Protein AF-A0A1W1I909-F1 (afdb_monomer)

Mean predicted aligned error: 15.63 Å

Structure (mmCIF, N/CA/C/O backbone):
data_AF-A0A1W1I909-F1
#
_entry.id   AF-A0A1W1I909-F1
#
loop_
_atom_site.group_PDB
_atom_site.id
_atom_site.type_symbol
_atom_site.label_atom_id
_atom_site.label_alt_id
_atom_site.label_comp_id
_atom_site.label_asym_id
_atom_site.label_entity_id
_atom_site.label_seq_id
_atom_site.pdbx_PDB_ins_code
_atom_site.Cartn_x
_atom_site.Cartn_y
_atom_site.Cartn_z
_atom_site.occupancy
_atom_site.B_iso_or_equiv
_atom_site.auth_seq_id
_atom_site.auth_comp_id
_atom_site.auth_asym_id
_atom_site.auth_atom_id
_atom_site.pdbx_PDB_model_num
ATOM 1 N N . MET A 1 1 ? -43.155 44.700 -36.900 1.00 35.88 1 MET A N 1
ATOM 2 C CA . MET A 1 1 ? -43.792 45.782 -36.116 1.00 35.88 1 MET A CA 1
ATOM 3 C C . MET A 1 1 ? -42.875 46.073 -34.933 1.00 35.88 1 MET A C 1
ATOM 5 O O . MET A 1 1 ? -42.764 45.228 -34.067 1.00 35.88 1 MET A O 1
ATOM 9 N N . ALA A 1 2 ? -41.933 47.006 -35.042 1.00 32.34 2 ALA A N 1
ATOM 10 C CA . ALA A 1 2 ? -42.088 48.467 -35.046 1.00 32.34 2 ALA A CA 1
ATOM 11 C C . ALA A 1 2 ? -42.167 49.056 -33.625 1.00 32.34 2 ALA A C 1
ATOM 13 O O . ALA A 1 2 ? -43.203 48.956 -32.977 1.00 32.34 2 ALA A O 1
ATOM 14 N N . LYS A 1 3 ? -41.063 49.684 -33.199 1.00 30.72 3 LYS A N 1
ATOM 15 C CA . LYS A 1 3 ? -40.947 51.052 -32.644 1.00 30.72 3 LYS A CA 1
ATOM 16 C C . LYS A 1 3 ? -39.449 51.283 -32.341 1.00 30.72 3 LYS A C 1
ATOM 18 O O . LYS A 1 3 ? -38.868 50.475 -31.632 1.00 30.72 3 LYS A O 1
ATOM 23 N N . GLN A 1 4 ? -38.700 52.137 -33.057 1.00 33.53 4 GLN A N 1
ATOM 24 C CA . GLN A 1 4 ? -38.699 53.619 -33.031 1.00 33.53 4 GLN A CA 1
ATOM 25 C C . GLN A 1 4 ? -38.523 54.152 -31.590 1.00 33.53 4 GLN A C 1
ATOM 27 O O . GLN A 1 4 ? -39.212 53.682 -30.698 1.00 33.53 4 GLN A O 1
ATOM 32 N N . THR A 1 5 ? -37.636 55.103 -31.265 1.00 33.69 5 THR A N 1
ATOM 33 C CA . THR A 1 5 ? -37.210 56.288 -32.036 1.00 33.69 5 THR A CA 1
ATOM 34 C C . THR A 1 5 ? -36.150 57.098 -31.273 1.00 33.69 5 THR A C 1
ATOM 36 O O . THR A 1 5 ? -36.219 57.138 -30.051 1.00 33.69 5 THR A O 1
ATOM 39 N N . ALA A 1 6 ? -35.358 57.861 -32.048 1.00 32.31 6 ALA A N 1
ATOM 40 C CA . ALA A 1 6 ? -34.917 59.251 -31.802 1.00 32.31 6 ALA A CA 1
ATOM 41 C C . ALA A 1 6 ? -33.891 59.489 -30.665 1.00 32.31 6 ALA A C 1
ATOM 43 O O . ALA A 1 6 ? -33.829 58.738 -29.709 1.00 32.31 6 ALA A O 1
ATOM 44 N N . SER A 1 7 ? -33.007 60.488 -30.678 1.00 30.86 7 SER A N 1
ATOM 45 C CA . SER A 1 7 ? -32.915 61.781 -31.379 1.00 30.86 7 SER A CA 1
ATOM 46 C C . SER A 1 7 ? -31.534 62.383 -31.083 1.00 30.86 7 SER A C 1
ATOM 48 O O . SER A 1 7 ? -31.075 62.215 -29.956 1.00 30.86 7 SER A O 1
ATOM 50 N N . ALA A 1 8 ? -30.947 63.158 -32.005 1.00 34.53 8 ALA A N 1
ATOM 51 C CA . ALA A 1 8 ? -30.401 64.507 -31.737 1.00 34.53 8 ALA A CA 1
ATOM 52 C C . ALA A 1 8 ? -29.635 65.097 -32.953 1.00 34.53 8 ALA A C 1
ATOM 54 O O . ALA A 1 8 ? -29.180 64.331 -33.800 1.00 34.53 8 ALA A O 1
ATOM 55 N N . PRO A 1 9 ? -29.532 66.442 -33.063 1.00 39.50 9 PRO A N 1
ATOM 56 C CA . PRO A 1 9 ? -29.512 67.200 -34.327 1.00 39.50 9 PRO A CA 1
ATOM 57 C C . PRO A 1 9 ? -28.167 67.964 -34.572 1.00 39.50 9 PRO A C 1
ATOM 59 O O . PRO A 1 9 ? -27.354 68.063 -33.664 1.00 39.50 9 PRO A O 1
ATOM 62 N N . VAL A 1 10 ? -27.729 68.248 -35.814 1.00 31.09 10 VAL A N 1
ATOM 63 C CA . VAL A 1 10 ? -27.921 69.438 -36.706 1.00 31.09 10 VAL A CA 1
ATOM 64 C C . VAL A 1 10 ? -27.103 70.714 -36.348 1.00 31.09 10 VAL A C 1
ATOM 66 O O . VAL A 1 10 ? -27.486 71.472 -35.471 1.00 31.09 10 VAL A O 1
ATOM 69 N N . VAL A 1 11 ? -26.066 70.961 -37.178 1.00 31.52 11 VAL A N 1
ATOM 70 C CA . VAL A 1 11 ? -25.652 72.218 -37.880 1.00 31.52 11 VAL A CA 1
ATOM 71 C C . VAL A 1 11 ? -24.832 73.335 -37.201 1.00 31.52 11 VAL A C 1
ATOM 73 O O . VAL A 1 11 ? -25.197 73.885 -36.172 1.00 31.52 11 VAL A O 1
ATOM 76 N N . GLY A 1 12 ? -23.821 73.784 -37.972 1.00 28.27 12 GLY A N 1
ATOM 77 C CA . GLY A 1 12 ? -23.259 75.149 -38.032 1.00 28.27 12 GLY A CA 1
ATOM 78 C C . GLY A 1 12 ? -21.768 75.178 -37.675 1.00 28.27 12 GLY A C 1
ATOM 79 O O . GLY A 1 12 ? -21.380 74.538 -36.713 1.00 28.27 12 GLY A O 1
ATOM 80 N N . SER A 1 13 ? -20.829 75.851 -38.342 1.00 31.09 13 SER A N 1
ATOM 81 C CA . SER A 1 13 ? -20.781 76.766 -39.489 1.00 31.09 13 SER A CA 1
ATOM 82 C C . SER A 1 13 ? -19.284 77.030 -39.777 1.00 31.09 13 SER A C 1
ATOM 84 O O . SER A 1 13 ? -18.489 77.093 -38.843 1.00 31.09 13 SER A O 1
ATOM 86 N N . ALA A 1 14 ? -18.889 77.199 -41.041 1.00 28.45 14 ALA A N 1
ATOM 87 C CA . ALA A 1 14 ? -17.560 77.703 -41.450 1.00 28.45 14 ALA A CA 1
ATOM 88 C C . ALA A 1 14 ? -17.457 79.249 -41.247 1.00 28.45 14 ALA A C 1
ATOM 90 O O . ALA A 1 14 ? -18.484 79.821 -40.875 1.00 28.45 14 ALA A O 1
ATOM 91 N N . PRO A 1 15 ? -16.349 79.980 -41.568 1.00 47.50 15 PRO A N 1
ATOM 92 C CA . PRO A 1 15 ? -15.011 79.577 -42.047 1.00 47.50 15 PRO A CA 1
ATOM 93 C C . PRO A 1 15 ? -13.788 80.358 -41.447 1.00 47.50 15 PRO A C 1
ATOM 95 O O . PRO A 1 15 ? -13.915 81.341 -40.730 1.00 47.50 15 PRO A O 1
ATOM 98 N N . SER A 1 16 ? -12.588 79.920 -41.868 1.00 29.14 16 SER A N 1
ATOM 99 C CA . SER A 1 16 ? -11.337 80.677 -42.133 1.00 29.14 16 SER A CA 1
ATOM 100 C C . SER A 1 16 ? -10.575 81.427 -41.021 1.00 29.14 16 SER A C 1
ATOM 102 O O . SER A 1 16 ? -10.988 82.502 -40.607 1.00 29.14 16 SER A O 1
ATOM 104 N N . ALA A 1 17 ? -9.342 80.973 -40.732 1.00 31.42 17 ALA A N 1
ATOM 105 C CA . ALA A 1 17 ? -8.101 81.719 -41.035 1.00 31.42 17 ALA A CA 1
ATOM 106 C C . ALA A 1 17 ? -6.817 80.920 -40.686 1.00 31.42 17 ALA A C 1
ATOM 108 O O . ALA A 1 17 ? -6.502 80.674 -39.531 1.00 31.42 17 ALA A O 1
ATOM 109 N N . SER A 1 18 ? -6.086 80.530 -41.737 1.00 33.28 18 SER A N 1
ATOM 110 C CA . SER A 1 18 ? -4.617 80.454 -41.879 1.00 33.28 18 SER A CA 1
ATOM 111 C C . SER A 1 18 ? -3.700 80.206 -40.658 1.00 33.28 18 SER A C 1
ATOM 113 O O . SER A 1 18 ? -3.444 81.124 -39.883 1.00 33.28 18 SER A O 1
ATOM 115 N N . ARG A 1 19 ? -3.009 79.053 -40.649 1.00 31.81 19 ARG A N 1
ATOM 116 C CA . ARG A 1 19 ? -1.551 78.887 -40.912 1.00 31.81 19 ARG A CA 1
ATOM 117 C C . ARG A 1 19 ? -1.102 77.477 -40.472 1.00 31.81 19 ARG A C 1
ATOM 119 O O . ARG A 1 19 ? -1.123 77.150 -39.295 1.00 31.81 19 ARG A O 1
ATOM 126 N N . SER A 1 20 ? -0.733 76.647 -41.448 1.00 36.56 20 SER A N 1
ATOM 127 C CA . SER A 1 20 ? -0.072 75.328 -41.329 1.00 36.56 20 SER A CA 1
ATOM 128 C C . SER A 1 20 ? 1.309 75.453 -40.641 1.00 36.56 20 SER A C 1
ATOM 130 O O . SER A 1 20 ? 1.776 76.591 -40.566 1.00 36.56 20 SER A O 1
ATOM 132 N N . PRO A 1 21 ? 2.048 74.379 -40.260 1.00 43.94 21 PRO A N 1
ATOM 133 C CA . PRO A 1 21 ? 1.864 72.946 -40.574 1.00 43.94 21 PRO A CA 1
ATOM 134 C C . PRO A 1 21 ? 2.197 71.965 -39.411 1.00 43.94 21 PRO A C 1
ATOM 136 O O . PRO A 1 21 ? 3.100 72.233 -38.644 1.00 43.94 21 PRO A O 1
ATOM 139 N N . GLU A 1 22 ? 1.547 70.797 -39.321 1.00 37.69 22 GLU A N 1
ATOM 140 C CA . GLU A 1 22 ? 2.159 69.521 -38.865 1.00 37.69 22 GLU A CA 1
ATOM 141 C C . GLU A 1 22 ? 1.086 68.453 -38.623 1.00 37.69 22 GLU A C 1
ATOM 143 O O . GLU A 1 22 ? 0.397 68.442 -37.611 1.00 37.69 22 GLU A O 1
ATOM 148 N N . ALA A 1 23 ? 0.960 67.538 -39.580 1.00 30.91 23 ALA A N 1
ATOM 149 C CA . ALA A 1 23 ? 0.624 66.135 -39.353 1.00 30.91 23 ALA A CA 1
ATOM 150 C C . ALA A 1 23 ? 0.775 65.443 -40.707 1.00 30.91 23 ALA A C 1
ATOM 152 O O . ALA A 1 23 ? -0.159 65.365 -41.507 1.00 30.91 23 ALA A O 1
ATOM 153 N N . ALA A 1 24 ? 1.997 65.003 -41.007 1.00 34.69 24 ALA A N 1
ATOM 154 C CA . ALA A 1 24 ? 2.222 64.107 -42.124 1.00 34.69 24 ALA A CA 1
ATOM 155 C C . ALA A 1 24 ? 1.345 62.864 -41.923 1.00 34.69 24 ALA A C 1
ATOM 157 O O . ALA A 1 24 ? 1.421 62.186 -40.898 1.00 34.69 24 ALA A O 1
ATOM 158 N N . VAL A 1 25 ? 0.494 62.621 -42.915 1.00 34.25 25 VAL A N 1
ATOM 159 C CA . VAL A 1 25 ? -0.374 61.461 -43.091 1.00 34.25 25 VAL A CA 1
ATOM 160 C C . VAL A 1 25 ? 0.329 60.194 -42.599 1.00 34.25 25 VAL A C 1
ATOM 162 O O . VAL A 1 25 ? 1.260 59.701 -43.241 1.00 34.25 25 VAL A O 1
ATOM 165 N N . GLN A 1 26 ? -0.129 59.640 -41.474 1.00 36.75 26 GLN A N 1
ATOM 166 C CA . GLN A 1 26 ? 0.168 58.255 -41.142 1.00 36.75 26 GLN A CA 1
ATOM 167 C C . GLN A 1 26 ? -0.465 57.402 -42.239 1.00 36.75 26 GLN A C 1
ATOM 169 O O . GLN A 1 26 ? -1.674 57.175 -42.261 1.00 36.75 26 GLN A O 1
ATOM 174 N N . LYS A 1 27 ? 0.369 56.951 -43.184 1.00 37.72 27 LYS A N 1
ATOM 175 C CA . LYS A 1 27 ? 0.060 55.793 -44.019 1.00 37.72 27 LYS A CA 1
ATOM 176 C C . LYS A 1 27 ? -0.405 54.701 -43.066 1.00 37.72 27 LYS A C 1
ATOM 178 O O . LYS A 1 27 ? 0.394 54.218 -42.267 1.00 37.72 27 LYS A O 1
ATOM 183 N N . GLN A 1 28 ? -1.680 54.330 -43.155 1.00 42.88 28 GLN A N 1
ATOM 184 C CA . GLN A 1 28 ? -2.157 53.063 -42.626 1.00 42.88 28 GLN A CA 1
ATOM 185 C C . GLN A 1 28 ? -1.249 51.989 -43.220 1.00 42.88 28 GLN A C 1
ATOM 187 O O . GLN A 1 28 ? -1.312 51.685 -44.413 1.00 42.88 28 GLN A O 1
ATOM 192 N N . SER A 1 29 ? -0.319 51.497 -42.406 1.00 40.69 29 SER A N 1
ATOM 193 C CA . SER A 1 29 ? 0.482 50.345 -42.752 1.00 40.69 29 SER A CA 1
ATOM 194 C C . SER A 1 29 ? -0.504 49.199 -42.890 1.00 40.69 29 SER A C 1
ATOM 196 O O . SER A 1 29 ? -1.146 48.781 -41.929 1.00 40.69 29 SER A O 1
ATOM 198 N N . SER A 1 30 ? -0.674 48.728 -44.123 1.00 44.75 30 SER A N 1
ATOM 199 C CA . SER A 1 30 ? -1.303 47.448 -44.403 1.00 44.75 30 SER A CA 1
ATOM 200 C C . SER A 1 30 ? -0.716 46.430 -43.430 1.00 44.75 30 SER A C 1
ATOM 202 O O . SER A 1 30 ? 0.490 46.155 -43.484 1.00 44.75 30 SER A O 1
ATOM 204 N N . ALA A 1 31 ? -1.536 45.933 -42.504 1.00 52.81 31 ALA A N 1
ATOM 205 C CA . ALA A 1 31 ? -1.139 44.870 -41.602 1.00 52.81 31 ALA A CA 1
ATOM 206 C C . ALA A 1 31 ? -0.587 43.733 -42.466 1.00 52.81 31 ALA A C 1
ATOM 208 O O . ALA A 1 31 ? -1.292 43.205 -43.329 1.00 52.81 31 ALA A O 1
ATOM 209 N N . LYS A 1 32 ? 0.704 43.417 -42.296 1.00 49.97 32 LYS A N 1
ATOM 210 C CA . LYS A 1 32 ? 1.320 42.266 -42.959 1.00 49.97 32 LYS A CA 1
ATOM 211 C C . LYS A 1 32 ? 0.426 41.054 -42.675 1.00 49.97 32 LYS A C 1
ATOM 213 O O . LYS A 1 32 ? 0.090 40.853 -41.504 1.00 49.97 32 LYS A O 1
ATOM 218 N N . PRO A 1 33 ? 0.036 40.257 -43.686 1.00 50.94 33 PRO A N 1
ATOM 219 C CA . PRO A 1 33 ? -0.683 39.023 -43.420 1.00 50.94 33 PRO A CA 1
ATOM 220 C C . PRO A 1 33 ? 0.176 38.203 -42.458 1.00 50.94 33 PRO A C 1
ATOM 222 O O . PRO A 1 33 ? 1.381 38.057 -42.681 1.00 50.94 33 PRO A O 1
ATOM 225 N N . ALA A 1 34 ? -0.419 37.756 -41.349 1.00 58.62 34 ALA A N 1
ATOM 226 C CA . ALA A 1 34 ? 0.260 36.902 -40.385 1.00 58.62 34 ALA A CA 1
ATOM 227 C C . ALA A 1 34 ? 0.915 35.755 -41.162 1.00 58.62 34 ALA A C 1
ATOM 229 O O . ALA A 1 34 ? 0.216 35.026 -41.867 1.00 58.62 34 ALA A O 1
ATOM 230 N N . GLN A 1 35 ? 2.249 35.661 -41.109 1.00 60.00 35 GLN A N 1
ATOM 231 C CA . GLN A 1 35 ? 3.001 34.635 -41.827 1.00 60.00 35 GLN A CA 1
ATOM 232 C C . GLN A 1 35 ? 2.426 33.269 -41.454 1.00 60.00 35 GLN A C 1
ATOM 234 O O . GLN A 1 35 ? 2.573 32.809 -40.321 1.00 60.00 35 GLN A O 1
ATOM 239 N N . GLN A 1 36 ? 1.727 32.648 -42.403 1.00 62.59 36 GLN A N 1
ATOM 240 C CA . GLN A 1 36 ? 1.221 31.297 -42.246 1.00 62.59 36 GLN A CA 1
ATOM 241 C C . GLN A 1 36 ? 2.435 30.373 -42.270 1.00 62.59 36 GLN A C 1
ATOM 243 O O . GLN A 1 36 ? 3.056 30.178 -43.312 1.00 62.59 36 GLN A O 1
ATOM 248 N N . VAL A 1 37 ? 2.818 29.881 -41.091 1.00 73.31 37 VAL A N 1
ATOM 249 C CA . VAL A 1 37 ? 3.939 28.952 -40.928 1.00 73.31 37 VAL A CA 1
ATOM 250 C C . VAL A 1 37 ? 3.642 27.712 -41.768 1.00 73.31 37 VAL A C 1
ATOM 252 O O . VAL A 1 37 ? 2.565 27.124 -41.655 1.00 73.31 37 VAL A O 1
ATOM 255 N N . THR A 1 38 ? 4.567 27.323 -42.638 1.00 79.25 38 THR A N 1
ATOM 256 C CA . THR A 1 38 ? 4.357 26.168 -43.521 1.00 79.25 38 THR A CA 1
ATOM 257 C C . THR A 1 38 ? 4.416 24.862 -42.726 1.00 79.25 38 THR A C 1
ATOM 259 O O . THR A 1 38 ? 5.094 24.773 -41.704 1.00 79.25 38 THR A O 1
ATOM 262 N N . ALA A 1 39 ? 3.744 23.806 -43.197 1.00 72.06 39 ALA A N 1
ATOM 263 C CA . ALA A 1 39 ? 3.772 22.496 -42.535 1.00 72.06 39 ALA A CA 1
ATOM 264 C C . ALA A 1 39 ? 5.203 21.935 -42.372 1.00 72.06 39 ALA A C 1
ATOM 266 O O . ALA A 1 39 ? 5.483 21.239 -41.401 1.00 72.06 39 ALA A O 1
ATOM 267 N N . VAL A 1 40 ? 6.123 22.289 -43.278 1.00 77.88 40 VAL A N 1
ATOM 268 C CA . VAL A 1 40 ? 7.549 21.924 -43.210 1.00 77.88 40 VAL A CA 1
ATOM 269 C C . VAL A 1 40 ? 8.263 22.672 -42.081 1.00 77.88 40 VAL A C 1
ATOM 271 O O . VAL A 1 40 ? 9.012 22.067 -41.318 1.00 77.88 40 VAL A O 1
ATOM 274 N N . GLU A 1 41 ? 7.988 23.965 -41.902 1.00 77.19 41 GLU A N 1
ATOM 275 C CA . GLU A 1 41 ? 8.518 24.749 -40.778 1.00 77.19 41 GLU A CA 1
ATOM 276 C C . GLU A 1 41 ? 7.894 24.336 -39.439 1.00 77.19 41 GLU A C 1
ATOM 278 O O . GLU A 1 41 ? 8.581 24.322 -38.416 1.00 77.19 41 GLU A O 1
ATOM 283 N N . MET A 1 42 ? 6.608 23.966 -39.427 1.00 73.38 42 MET A N 1
ATOM 284 C CA . MET A 1 42 ? 5.958 23.368 -38.258 1.00 73.38 42 MET A CA 1
ATOM 285 C C . MET A 1 42 ? 6.571 22.000 -37.928 1.00 73.38 42 MET A C 1
ATOM 287 O O . MET A 1 42 ? 6.826 21.722 -36.758 1.00 73.38 42 MET A O 1
ATOM 291 N N . GLY A 1 43 ? 6.869 21.183 -38.943 1.00 73.25 43 GLY A N 1
ATOM 292 C CA . GLY A 1 43 ? 7.545 19.891 -38.810 1.00 73.25 43 GLY A CA 1
ATOM 293 C C . GLY A 1 43 ? 8.965 20.020 -38.259 1.00 73.25 43 GLY A C 1
ATOM 294 O O . GLY A 1 43 ? 9.316 19.330 -37.311 1.00 73.25 43 GLY A O 1
ATOM 295 N N . ALA A 1 44 ? 9.756 20.976 -38.754 1.00 75.31 44 ALA A N 1
ATOM 296 C CA . ALA A 1 44 ? 11.112 21.242 -38.260 1.00 75.31 44 ALA A CA 1
ATOM 297 C C . ALA A 1 44 ? 11.156 21.720 -36.792 1.00 75.31 44 ALA A C 1
ATOM 299 O O . ALA A 1 44 ? 12.197 21.648 -36.136 1.00 75.31 44 ALA A O 1
ATOM 300 N N . ARG A 1 45 ? 10.032 22.217 -36.261 1.00 79.00 45 ARG A N 1
ATOM 301 C CA . ARG A 1 45 ? 9.884 22.605 -34.849 1.00 79.00 45 ARG A CA 1
ATOM 302 C C . ARG A 1 45 ? 9.454 21.449 -33.947 1.00 79.00 45 ARG A C 1
ATOM 304 O O . ARG A 1 45 ? 9.488 21.616 -32.727 1.00 79.00 45 ARG A O 1
ATOM 311 N N . GLN A 1 46 ? 9.061 20.303 -34.503 1.00 75.50 46 GLN A N 1
ATOM 312 C CA . GLN A 1 46 ? 8.741 19.119 -33.712 1.00 75.50 46 GLN A CA 1
ATOM 313 C C . GLN A 1 46 ? 10.019 18.595 -33.058 1.00 75.50 46 GLN A C 1
ATOM 315 O O . GLN A 1 46 ? 11.058 18.448 -33.699 1.00 75.50 46 GLN A O 1
ATOM 320 N N . ARG A 1 47 ? 9.956 18.355 -31.749 1.00 75.06 47 ARG A N 1
ATOM 321 C CA . ARG A 1 47 ? 11.067 17.823 -30.962 1.00 75.06 47 ARG A CA 1
ATOM 322 C C . ARG A 1 47 ? 10.558 16.673 -30.117 1.00 75.06 47 ARG A C 1
ATOM 324 O O . ARG A 1 47 ? 9.493 16.780 -29.511 1.00 75.06 47 ARG A O 1
ATOM 331 N N . GLU A 1 48 ? 11.335 15.601 -30.070 1.00 77.38 48 GLU A N 1
ATOM 332 C CA . GLU A 1 48 ? 11.115 14.528 -29.110 1.00 77.38 48 GLU A CA 1
ATOM 333 C C . GLU A 1 48 ? 11.421 15.043 -27.702 1.00 77.38 48 GLU A C 1
ATOM 335 O O . GLU A 1 48 ? 12.393 15.769 -27.485 1.00 77.38 48 GLU A O 1
ATOM 340 N N . ILE A 1 49 ? 10.561 14.690 -26.750 1.00 79.44 49 ILE A N 1
ATOM 341 C CA . ILE A 1 49 ? 10.693 15.075 -25.347 1.00 79.44 49 ILE A CA 1
ATOM 342 C C . ILE A 1 49 ? 11.091 13.821 -24.582 1.00 79.44 49 ILE A C 1
ATOM 344 O O . ILE A 1 49 ? 10.447 12.778 -24.704 1.00 79.44 49 ILE A O 1
ATOM 348 N N . SER A 1 50 ? 12.155 13.917 -23.790 1.00 82.12 50 SER A N 1
ATOM 349 C CA . SER A 1 50 ? 12.575 12.803 -22.946 1.00 82.12 50 SER A CA 1
ATOM 350 C C . SER A 1 50 ? 11.523 12.524 -21.863 1.00 82.12 50 SER A C 1
ATOM 352 O O . SER A 1 50 ? 10.784 13.413 -21.437 1.00 82.12 50 SER A O 1
ATOM 354 N N . VAL A 1 51 ? 11.498 11.298 -21.340 1.00 79.00 51 VAL A N 1
ATOM 355 C CA . VAL A 1 51 ? 10.620 10.935 -20.213 1.00 79.00 51 VAL A CA 1
ATOM 356 C C . VAL A 1 51 ? 10.865 11.844 -19.003 1.00 79.00 51 VAL A C 1
ATOM 358 O O . VAL A 1 51 ? 9.925 12.299 -18.355 1.00 79.00 51 VAL A O 1
ATOM 361 N N . SER A 1 52 ? 12.127 12.165 -18.727 1.00 78.56 52 SER A N 1
ATOM 362 C CA . SER A 1 52 ? 12.499 13.057 -17.631 1.00 78.56 52 SER A CA 1
ATOM 363 C C . SER A 1 52 ? 11.999 14.479 -17.854 1.00 78.56 52 SER A C 1
ATOM 365 O O . SER A 1 52 ? 11.483 15.087 -16.921 1.00 78.56 52 SER A O 1
ATOM 367 N N . GLU A 1 53 ? 12.066 14.996 -19.081 1.00 81.44 53 GLU A N 1
ATOM 368 C CA . GLU A 1 53 ? 11.530 16.318 -19.423 1.00 81.44 53 GLU A CA 1
ATOM 369 C C . GLU A 1 53 ? 9.991 16.351 -19.392 1.00 81.44 53 GLU A C 1
ATOM 371 O O . GLU A 1 53 ? 9.386 17.350 -18.997 1.00 81.44 53 GLU A O 1
ATOM 376 N N . PHE A 1 54 ? 9.331 15.250 -19.750 1.00 83.81 54 PHE A N 1
ATOM 377 C CA . PHE A 1 54 ? 7.883 15.133 -19.603 1.00 83.81 54 PHE A CA 1
ATOM 378 C C . PHE A 1 54 ? 7.463 15.268 -18.133 1.00 83.81 54 PHE A C 1
ATOM 380 O O . PHE A 1 54 ? 6.533 16.013 -17.817 1.00 83.81 54 PHE A O 1
ATOM 387 N N . PHE A 1 55 ? 8.171 14.599 -17.223 1.00 80.38 55 PHE A N 1
ATOM 388 C CA . PHE A 1 55 ? 7.856 14.626 -15.797 1.00 80.38 55 PHE A CA 1
ATOM 389 C C . PHE A 1 55 ? 8.305 15.899 -15.077 1.00 80.38 55 PHE A C 1
ATOM 391 O O . PHE A 1 55 ? 7.651 16.301 -14.113 1.00 80.38 55 PHE A O 1
ATOM 398 N N . THR A 1 56 ? 9.343 16.593 -15.555 1.00 80.12 56 THR A N 1
ATOM 399 C CA . THR A 1 56 ? 9.684 17.923 -15.020 1.00 80.12 56 THR A CA 1
ATOM 400 C C . THR A 1 56 ? 8.564 18.932 -15.275 1.00 80.12 56 THR A C 1
ATOM 402 O O . THR A 1 56 ? 8.278 19.756 -14.406 1.00 80.12 56 THR A O 1
ATOM 405 N N . LYS A 1 57 ? 7.886 18.834 -16.428 1.00 82.38 57 LYS A N 1
ATOM 406 C CA . LYS A 1 57 ? 6.713 19.657 -16.768 1.00 82.38 57 LYS A CA 1
ATOM 407 C C . LYS A 1 57 ? 5.434 19.164 -16.083 1.00 82.38 57 LYS A C 1
ATOM 409 O O . LYS A 1 57 ? 4.601 19.977 -15.695 1.00 82.38 57 LYS A O 1
ATOM 414 N N . ASN A 1 58 ? 5.299 17.853 -15.872 1.00 83.88 58 ASN A N 1
ATOM 415 C CA . ASN A 1 58 ? 4.102 17.216 -15.311 1.00 83.88 58 ASN A CA 1
ATOM 416 C C . ASN A 1 58 ? 4.343 16.586 -13.930 1.00 83.88 58 ASN A C 1
ATOM 418 O O . ASN A 1 58 ? 3.978 15.439 -13.675 1.00 83.88 58 ASN A O 1
ATOM 422 N N . ARG A 1 59 ? 4.932 17.357 -13.010 1.00 82.81 59 ARG A N 1
ATOM 423 C CA . ARG A 1 59 ? 5.258 16.919 -11.637 1.00 82.81 59 ARG A CA 1
ATOM 424 C C . ARG A 1 59 ? 4.069 16.356 -10.855 1.00 82.81 59 ARG A C 1
ATOM 426 O O . ARG A 1 59 ? 4.229 15.425 -10.071 1.00 82.81 59 ARG A O 1
ATOM 433 N N . HIS A 1 60 ? 2.875 16.886 -11.108 1.00 83.06 60 HIS A N 1
ATOM 434 C CA . HIS A 1 60 ? 1.641 16.450 -10.462 1.00 83.06 60 HIS A CA 1
ATOM 435 C C . HIS A 1 60 ? 1.300 14.978 -10.755 1.00 83.06 60 HIS A C 1
ATOM 437 O O . HIS A 1 60 ? 0.743 14.313 -9.886 1.00 83.06 60 HIS A O 1
ATOM 443 N N . LEU A 1 61 ? 1.680 14.437 -11.923 1.00 82.31 61 LEU A N 1
ATOM 444 C CA . LEU A 1 61 ? 1.438 13.027 -12.267 1.00 82.31 61 LEU A CA 1
ATOM 445 C C . LEU A 1 61 ? 2.217 12.072 -11.355 1.00 82.31 61 LEU A C 1
ATOM 447 O O . LEU A 1 61 ? 1.726 11.000 -11.015 1.00 82.31 61 LEU A O 1
ATOM 451 N N . LEU A 1 62 ? 3.395 12.499 -10.899 1.00 82.06 62 LEU A N 1
ATOM 452 C CA . LEU A 1 62 ? 4.259 11.749 -9.987 1.00 82.06 62 LEU A CA 1
ATOM 453 C C . LEU A 1 62 ? 3.895 11.938 -8.507 1.00 82.06 62 LEU A C 1
ATOM 455 O O . LEU A 1 62 ? 4.602 11.435 -7.641 1.00 82.06 62 LEU A O 1
ATOM 459 N N . GLY A 1 63 ? 2.823 12.674 -8.201 1.00 83.06 63 GLY A N 1
ATOM 460 C CA . GLY A 1 63 ? 2.420 12.959 -6.823 1.00 83.06 63 GLY A CA 1
ATOM 461 C C . GLY A 1 63 ? 3.095 14.186 -6.199 1.00 83.06 63 GLY A C 1
ATOM 462 O O . GLY A 1 63 ? 2.840 14.477 -5.035 1.00 83.06 63 GLY A O 1
ATOM 463 N N . PHE A 1 64 ? 3.878 14.956 -6.961 1.00 86.69 64 PHE A N 1
ATOM 464 C CA . PHE A 1 64 ? 4.478 16.220 -6.512 1.00 86.69 64 PHE A CA 1
ATOM 465 C C . PHE A 1 64 ? 3.568 17.411 -6.850 1.00 86.69 64 PHE A C 1
ATOM 467 O O . PHE A 1 64 ? 3.926 18.278 -7.650 1.00 86.69 64 PHE A O 1
ATOM 474 N N . ASP A 1 65 ? 2.352 17.417 -6.296 1.00 84.62 65 ASP A N 1
ATOM 475 C CA . ASP A 1 65 ? 1.359 18.484 -6.507 1.00 84.62 65 ASP A CA 1
ATOM 476 C C . ASP A 1 65 ? 1.544 19.677 -5.551 1.00 84.62 65 ASP A C 1
ATOM 478 O O . ASP A 1 65 ? 1.372 20.830 -5.939 1.00 84.62 65 ASP A O 1
ATOM 482 N N . SER A 1 66 ? 1.922 19.402 -4.305 1.00 88.38 66 SER A N 1
ATOM 483 C CA . SER A 1 66 ? 1.970 20.347 -3.196 1.00 88.38 66 SER A CA 1
ATOM 484 C C . SER A 1 66 ? 3.198 20.073 -2.324 1.00 88.38 66 SER A C 1
ATOM 486 O O . SER A 1 66 ? 3.535 18.910 -2.111 1.00 88.38 66 SER A O 1
ATOM 488 N N . PRO A 1 67 ? 3.851 21.095 -1.734 1.00 89.44 67 PRO A N 1
ATOM 489 C CA . PRO A 1 67 ? 5.065 20.896 -0.931 1.00 89.44 67 PRO A CA 1
ATOM 490 C C . PRO A 1 67 ? 4.896 19.906 0.232 1.00 89.44 67 PRO A C 1
ATOM 492 O O . PRO A 1 67 ? 5.832 19.196 0.598 1.00 89.44 67 PRO A O 1
ATOM 495 N N . ARG A 1 68 ? 3.690 19.833 0.807 1.00 89.94 68 ARG A N 1
ATOM 496 C CA . ARG A 1 68 ? 3.352 18.872 1.862 1.00 89.94 68 ARG A CA 1
ATOM 497 C C . ARG A 1 68 ? 3.332 17.436 1.334 1.00 89.94 68 ARG A C 1
ATOM 499 O O . ARG A 1 68 ? 3.950 16.553 1.927 1.00 89.94 68 ARG A O 1
ATOM 506 N N . LYS A 1 69 ? 2.640 17.200 0.217 1.00 89.38 69 LYS A N 1
ATOM 507 C CA . LYS A 1 69 ? 2.547 15.871 -0.396 1.00 89.38 69 LYS A CA 1
ATOM 508 C C . LYS A 1 69 ? 3.869 15.443 -1.025 1.00 89.38 69 LYS A C 1
ATOM 510 O O . LYS A 1 69 ? 4.221 14.273 -0.930 1.00 89.38 69 LYS A O 1
ATOM 515 N N . SER A 1 70 ? 4.629 16.374 -1.596 1.00 92.00 70 SER A N 1
ATOM 516 C CA . SER A 1 70 ? 5.964 16.119 -2.137 1.00 92.00 70 SER A CA 1
ATOM 517 C C . SER A 1 70 ? 6.902 15.540 -1.082 1.00 92.00 70 SER A C 1
ATOM 519 O O . SER A 1 70 ? 7.558 14.532 -1.333 1.00 92.00 70 SER A O 1
ATOM 521 N N . LEU A 1 71 ? 6.914 16.132 0.120 1.00 92.94 71 LEU A N 1
ATOM 522 C CA . LEU A 1 71 ? 7.723 15.642 1.234 1.00 92.94 71 LEU A CA 1
ATOM 523 C C . LEU A 1 71 ? 7.331 14.211 1.623 1.00 92.94 71 LEU A C 1
ATOM 525 O O . LEU A 1 71 ? 8.195 13.342 1.734 1.00 92.94 71 LEU A O 1
ATOM 529 N N . LEU A 1 72 ? 6.027 13.955 1.765 1.00 92.25 72 LEU A N 1
ATOM 530 C CA . LEU A 1 72 ? 5.511 12.615 2.037 1.00 92.25 72 LEU A CA 1
ATOM 531 C C . LEU A 1 72 ? 5.887 11.620 0.936 1.00 92.25 72 LEU A C 1
ATOM 533 O O . LEU A 1 72 ? 6.307 10.513 1.246 1.00 92.25 72 LEU A O 1
ATOM 537 N N . THR A 1 73 ? 5.748 12.006 -0.330 1.00 92.06 73 THR A N 1
ATOM 538 C CA . THR A 1 73 ? 6.021 11.136 -1.480 1.00 92.06 73 THR A CA 1
ATOM 539 C C . THR A 1 73 ? 7.490 10.719 -1.505 1.00 92.06 73 THR A C 1
ATOM 541 O O . THR A 1 73 ? 7.782 9.545 -1.703 1.00 92.06 73 THR A O 1
ATOM 544 N N . CYS A 1 74 ? 8.421 11.631 -1.209 1.00 93.94 74 CYS A N 1
ATOM 545 C CA . CYS A 1 74 ? 9.842 11.293 -1.095 1.00 93.94 74 CYS A CA 1
ATOM 546 C C . CYS A 1 74 ? 10.118 10.274 0.023 1.00 93.94 74 CYS A C 1
ATOM 548 O O . CYS A 1 74 ? 10.842 9.307 -0.206 1.00 93.94 74 CYS A O 1
ATOM 550 N N . VAL A 1 75 ? 9.530 10.466 1.212 1.00 94.69 75 VAL A N 1
ATOM 551 C CA . VAL A 1 75 ? 9.677 9.519 2.333 1.00 94.69 75 VAL A CA 1
ATOM 552 C C . VAL A 1 75 ? 9.056 8.167 1.981 1.00 94.69 75 VAL A C 1
ATOM 554 O O . VAL A 1 75 ? 9.705 7.136 2.149 1.00 94.69 75 VAL A O 1
ATOM 557 N N . LYS A 1 76 ? 7.837 8.179 1.435 1.00 93.00 76 LYS A N 1
ATOM 558 C CA . LYS A 1 76 ? 7.092 6.996 0.998 1.00 93.00 76 LYS A CA 1
ATOM 559 C C . LYS A 1 76 ? 7.909 6.149 0.028 1.00 93.00 76 LYS A C 1
ATOM 561 O O . LYS A 1 76 ? 8.139 4.976 0.289 1.00 93.00 76 LYS A O 1
ATOM 566 N N . GLU A 1 77 ? 8.401 6.742 -1.058 1.00 92.38 77 GLU A N 1
ATOM 567 C CA . GLU A 1 77 ? 9.137 6.001 -2.089 1.00 92.38 77 GLU A CA 1
ATOM 568 C C . GLU A 1 77 ? 10.493 5.474 -1.587 1.00 92.38 77 GLU A C 1
ATOM 570 O O . GLU A 1 77 ? 10.949 4.423 -2.039 1.00 92.38 77 GLU A O 1
ATOM 575 N N . ALA A 1 78 ? 11.149 6.166 -0.651 1.00 94.12 78 ALA A N 1
ATOM 576 C CA . ALA A 1 78 ? 12.385 5.679 -0.040 1.00 94.12 78 ALA A CA 1
ATOM 577 C C . ALA A 1 78 ? 12.127 4.493 0.905 1.00 94.12 78 ALA A C 1
ATOM 579 O O . ALA A 1 78 ? 12.786 3.459 0.787 1.00 94.12 78 ALA A O 1
ATOM 580 N N . VAL A 1 79 ? 11.127 4.604 1.786 1.00 95.44 79 VAL A N 1
ATOM 581 C CA . VAL A 1 79 ? 10.761 3.544 2.739 1.00 95.44 79 VAL A CA 1
ATOM 582 C C . VAL A 1 79 ? 10.194 2.318 2.019 1.00 95.44 79 VAL A C 1
ATOM 584 O O . VAL A 1 79 ? 10.621 1.204 2.305 1.00 95.44 79 VAL A O 1
ATOM 587 N N . ASP A 1 80 ? 9.306 2.489 1.038 1.00 93.25 80 ASP A N 1
ATOM 588 C CA . ASP A 1 80 ? 8.726 1.365 0.288 1.00 93.25 80 ASP A CA 1
ATOM 589 C C . ASP A 1 80 ? 9.805 0.547 -0.445 1.00 93.25 80 ASP A C 1
ATOM 591 O O . ASP A 1 80 ? 9.727 -0.682 -0.496 1.00 93.25 80 ASP A O 1
ATOM 595 N N . ASN A 1 81 ? 10.840 1.203 -0.986 1.00 92.19 81 ASN A N 1
ATOM 596 C CA . ASN A 1 81 ? 11.953 0.503 -1.631 1.00 92.19 81 ASN A CA 1
ATOM 597 C C . ASN A 1 81 ? 12.872 -0.206 -0.630 1.00 92.19 81 ASN A C 1
ATOM 599 O O . ASN A 1 81 ? 13.320 -1.310 -0.937 1.00 92.19 81 ASN A O 1
ATOM 603 N N . ALA A 1 82 ? 13.108 0.378 0.549 1.00 93.75 82 ALA A N 1
ATOM 604 C CA . ALA A 1 82 ? 13.822 -0.286 1.640 1.00 93.75 82 ALA A CA 1
ATOM 605 C C . ALA A 1 82 ? 13.095 -1.567 2.089 1.00 93.75 82 ALA A C 1
ATOM 607 O O . ALA A 1 82 ? 13.703 -2.633 2.182 1.00 93.75 82 ALA A O 1
ATOM 608 N N . LEU A 1 83 ? 11.774 -1.491 2.288 1.00 93.75 83 LEU A N 1
ATOM 609 C CA . LEU A 1 83 ? 10.956 -2.640 2.685 1.00 93.75 83 LEU A CA 1
ATOM 610 C C . LEU A 1 83 ? 10.927 -3.734 1.616 1.00 93.75 83 LEU A C 1
ATOM 612 O O . LEU A 1 83 ? 11.135 -4.903 1.940 1.00 93.75 83 LEU A O 1
ATOM 616 N N . ASP A 1 84 ? 10.706 -3.366 0.350 1.00 91.25 84 ASP A N 1
ATOM 617 C CA . ASP A 1 84 ? 10.733 -4.322 -0.761 1.00 91.25 84 ASP A CA 1
ATOM 618 C C . ASP A 1 84 ? 12.109 -5.014 -0.860 1.00 91.25 84 ASP A C 1
ATOM 620 O O . ASP A 1 84 ? 12.171 -6.228 -1.045 1.00 91.25 84 ASP A O 1
ATOM 624 N N . ALA A 1 85 ? 13.215 -4.276 -0.706 1.00 91.00 85 ALA A N 1
ATOM 625 C CA . ALA A 1 85 ? 14.565 -4.836 -0.802 1.00 91.00 85 ALA A CA 1
ATOM 626 C C . ALA A 1 85 ? 14.870 -5.842 0.320 1.00 91.00 85 ALA A C 1
ATOM 628 O O . ALA A 1 85 ? 15.406 -6.920 0.044 1.00 91.00 85 ALA A O 1
ATOM 629 N N . SER A 1 86 ? 14.508 -5.523 1.564 1.00 92.69 86 SER A N 1
ATOM 630 C CA . SER A 1 86 ? 14.706 -6.425 2.704 1.00 92.69 86 SER A CA 1
ATOM 631 C C . SER A 1 86 ? 13.824 -7.674 2.606 1.00 92.69 86 SER A C 1
ATOM 633 O O . SER A 1 86 ? 14.322 -8.789 2.769 1.00 92.69 86 SER A O 1
ATOM 635 N N . GLU A 1 87 ? 12.543 -7.524 2.251 1.00 91.50 87 GLU A N 1
ATOM 636 C CA . GLU A 1 87 ? 11.618 -8.658 2.098 1.00 91.50 87 GLU A CA 1
ATOM 637 C C . GLU A 1 87 ? 12.018 -9.598 0.956 1.00 91.50 87 GLU A C 1
ATOM 639 O O . GLU A 1 87 ? 11.939 -10.820 1.104 1.00 91.50 87 GLU A O 1
ATOM 644 N N . GLU A 1 88 ? 12.478 -9.060 -0.177 1.00 88.81 88 GLU A N 1
ATOM 645 C CA . GLU A 1 88 ? 12.958 -9.871 -1.301 1.00 88.81 88 GLU A CA 1
ATOM 646 C C . GLU A 1 88 ? 14.225 -10.664 -0.959 1.00 88.81 88 GLU A C 1
ATOM 648 O O . GLU A 1 88 ? 14.423 -11.758 -1.492 1.00 88.81 88 GLU A O 1
ATOM 653 N N . ALA A 1 89 ? 15.061 -10.139 -0.061 1.00 89.31 89 ALA A N 1
ATOM 654 C CA . ALA A 1 89 ? 16.256 -10.814 0.433 1.00 89.31 89 ALA A CA 1
ATOM 655 C C . ALA A 1 89 ? 15.976 -11.808 1.574 1.00 89.31 89 ALA A C 1
ATOM 657 O O . ALA A 1 89 ? 16.897 -12.492 2.020 1.00 89.31 89 ALA A O 1
ATOM 658 N N . GLY A 1 90 ? 14.733 -11.898 2.060 1.00 90.62 90 GLY A N 1
ATOM 659 C CA . GLY A 1 90 ? 14.397 -12.719 3.223 1.00 90.62 90 GLY A CA 1
ATOM 660 C C . GLY A 1 90 ? 14.961 -12.166 4.538 1.00 90.62 90 GLY A C 1
ATOM 661 O O . GLY A 1 90 ? 15.176 -12.928 5.479 1.00 90.62 90 GLY A O 1
ATOM 662 N N . ILE A 1 91 ? 15.221 -10.857 4.604 1.00 92.50 91 ILE A N 1
ATOM 663 C CA . ILE A 1 91 ? 15.748 -10.162 5.780 1.00 92.50 91 ILE A CA 1
ATOM 664 C C . ILE A 1 91 ? 14.591 -9.452 6.483 1.00 92.50 91 ILE A C 1
ATOM 666 O O . ILE A 1 91 ? 13.805 -8.742 5.855 1.00 92.50 91 ILE A O 1
ATOM 670 N N . LEU A 1 92 ? 14.491 -9.624 7.802 1.00 94.12 92 LEU A N 1
ATOM 671 C CA . LEU A 1 92 ? 13.537 -8.870 8.609 1.00 94.12 92 LEU A CA 1
ATOM 672 C C . LEU A 1 92 ? 13.896 -7.370 8.569 1.00 94.12 92 LEU A C 1
ATOM 674 O O . LEU A 1 92 ? 15.001 -7.017 8.997 1.00 94.12 92 LEU A O 1
ATOM 678 N N . PRO A 1 93 ? 13.012 -6.487 8.062 1.00 95.19 93 PRO A N 1
ATOM 679 C CA . PRO A 1 93 ? 13.389 -5.106 7.801 1.00 95.19 93 PRO A CA 1
ATOM 680 C C . PRO A 1 93 ? 13.549 -4.303 9.092 1.00 95.19 93 PRO A C 1
ATOM 682 O O . PRO A 1 93 ? 12.646 -4.274 9.938 1.00 95.19 93 PRO A O 1
ATOM 685 N N . ASP A 1 94 ? 14.678 -3.609 9.178 1.00 95.62 94 ASP A N 1
ATOM 686 C CA . ASP A 1 94 ? 14.961 -2.553 10.140 1.00 95.62 94 ASP A CA 1
ATOM 687 C C . ASP A 1 94 ? 15.236 -1.276 9.343 1.00 95.62 94 ASP A C 1
ATOM 689 O O . ASP A 1 94 ? 16.216 -1.199 8.598 1.00 95.62 94 ASP A O 1
ATOM 693 N N . VAL A 1 95 ? 14.353 -0.287 9.476 1.00 96.75 95 VAL A N 1
ATOM 694 C CA . VAL A 1 95 ? 14.414 0.962 8.709 1.00 96.75 95 VAL A CA 1
ATOM 695 C C . VAL A 1 95 ? 14.489 2.144 9.664 1.00 96.75 95 VAL A C 1
ATOM 697 O O . VAL A 1 95 ? 13.691 2.269 10.592 1.00 96.75 95 VAL A O 1
ATOM 700 N N . THR A 1 96 ? 15.445 3.036 9.426 1.00 97.19 96 THR A N 1
ATOM 701 C CA . THR A 1 96 ? 15.572 4.306 10.146 1.00 97.19 96 THR A CA 1
ATOM 702 C C . THR A 1 96 ? 15.279 5.450 9.187 1.00 97.19 96 THR A C 1
ATOM 704 O O . THR A 1 96 ? 15.911 5.561 8.141 1.00 97.19 96 THR A O 1
ATOM 707 N N . VAL A 1 97 ? 14.327 6.306 9.544 1.00 97.44 97 VAL A N 1
ATOM 708 C CA . VAL A 1 97 ? 13.942 7.499 8.788 1.00 97.44 97 VAL A CA 1
ATOM 709 C C . VAL A 1 97 ? 14.332 8.721 9.606 1.00 97.44 97 VAL A C 1
ATOM 711 O O . VAL A 1 97 ? 13.862 8.904 10.726 1.00 97.44 97 VAL A O 1
ATOM 714 N N . ARG A 1 98 ? 15.182 9.576 9.048 1.00 96.75 98 ARG A N 1
ATOM 715 C CA . ARG A 1 98 ? 15.571 10.863 9.626 1.00 96.75 98 ARG A CA 1
ATOM 716 C C . ARG A 1 98 ? 15.048 11.976 8.745 1.00 96.75 98 ARG A C 1
ATOM 718 O O . ARG A 1 98 ? 15.342 12.010 7.552 1.00 96.75 98 ARG A O 1
ATOM 725 N N . LEU A 1 99 ? 14.264 12.868 9.335 1.00 94.75 99 LEU A N 1
ATOM 726 C CA . LEU A 1 99 ? 13.782 14.068 8.672 1.00 94.75 99 LEU A CA 1
ATOM 727 C C . LEU A 1 99 ? 14.361 15.282 9.393 1.00 94.75 99 LEU A C 1
ATOM 729 O O . LEU A 1 99 ? 13.949 15.584 10.504 1.00 94.75 99 LEU A O 1
ATOM 733 N N . GLU A 1 100 ? 15.303 15.973 8.763 1.00 93.62 100 GLU A N 1
ATOM 734 C CA . GLU A 1 100 ? 15.999 17.125 9.342 1.00 93.62 100 GLU A CA 1
ATOM 735 C C . GLU A 1 100 ? 15.634 18.411 8.599 1.00 93.62 100 GLU A C 1
ATOM 737 O O . GLU A 1 100 ? 15.423 18.407 7.384 1.00 93.62 100 GLU A O 1
ATOM 742 N N . VAL A 1 101 ? 15.599 19.536 9.312 1.00 92.00 101 VAL A N 1
ATOM 743 C CA . VAL A 1 101 ? 15.485 20.861 8.692 1.00 92.00 101 VAL A CA 1
ATOM 744 C C . VAL A 1 101 ? 16.847 21.280 8.156 1.00 92.00 101 VAL A C 1
ATOM 746 O O . VAL A 1 101 ? 17.844 21.252 8.877 1.00 92.00 101 VAL A O 1
ATOM 749 N N . VAL A 1 102 ? 16.894 21.717 6.899 1.00 87.62 102 VAL A N 1
ATOM 750 C CA . VAL A 1 102 ? 18.116 22.292 6.334 1.00 87.62 102 VAL A CA 1
ATOM 751 C C . VAL A 1 102 ? 18.177 23.787 6.671 1.00 87.62 102 VAL A C 1
ATOM 753 O O . VAL A 1 102 ? 17.217 24.510 6.384 1.00 87.62 102 VAL A O 1
ATOM 756 N N . PRO A 1 103 ? 19.298 24.286 7.224 1.00 81.56 103 PRO A N 1
ATOM 757 C CA . PRO A 1 103 ? 19.472 25.708 7.494 1.00 81.56 103 PRO A CA 1
ATOM 758 C C . PRO A 1 103 ? 19.364 26.540 6.214 1.00 81.56 103 PRO A C 1
ATOM 760 O O . PRO A 1 103 ? 20.009 26.244 5.207 1.00 81.56 103 PRO A O 1
ATOM 763 N N . THR A 1 104 ? 18.585 27.618 6.263 1.00 71.19 104 THR A N 1
ATOM 764 C CA . THR A 1 104 ? 18.513 28.612 5.183 1.00 71.19 104 THR A CA 1
ATOM 765 C C . THR A 1 104 ? 19.129 29.901 5.718 1.00 71.19 104 THR A C 1
ATOM 767 O O . THR A 1 104 ? 18.700 30.396 6.752 1.00 71.19 104 THR A O 1
ATOM 770 N N . ASN A 1 105 ? 20.169 30.426 5.061 1.00 65.62 105 ASN A N 1
ATOM 771 C CA . ASN A 1 105 ? 20.918 31.614 5.510 1.00 65.62 105 ASN A CA 1
ATOM 772 C C . ASN A 1 105 ? 21.560 31.484 6.912 1.00 65.62 105 ASN A C 1
ATOM 774 O O . ASN A 1 105 ? 21.604 32.443 7.676 1.00 65.62 105 ASN A O 1
ATOM 778 N N . GLY A 1 106 ? 22.055 30.293 7.266 1.00 67.19 106 GLY A N 1
ATOM 779 C CA . GLY A 1 106 ? 22.806 30.064 8.511 1.00 67.19 106 GLY A CA 1
ATOM 780 C C . GLY A 1 106 ? 21.959 29.941 9.783 1.00 67.19 106 GLY A C 1
ATOM 781 O O . GLY A 1 106 ? 22.509 29.667 10.844 1.00 67.19 106 GLY A O 1
ATOM 782 N N . THR A 1 107 ? 20.635 30.082 9.689 1.00 68.50 107 THR A N 1
ATOM 783 C CA . THR A 1 107 ? 19.692 29.830 10.790 1.00 68.50 107 THR A CA 1
ATOM 784 C C . THR A 1 107 ? 18.832 28.604 10.483 1.00 68.50 107 THR A C 1
ATOM 786 O O . THR A 1 107 ? 18.410 28.395 9.344 1.00 68.50 107 THR A O 1
ATOM 789 N N . THR A 1 108 ? 18.583 27.774 11.499 1.00 74.50 108 THR A N 1
ATOM 790 C CA . THR A 1 108 ? 17.673 26.623 11.409 1.00 74.50 108 THR A CA 1
ATOM 791 C C . THR A 1 108 ? 16.283 27.085 11.847 1.00 74.50 108 THR A C 1
ATOM 793 O O . THR A 1 108 ? 16.071 27.277 13.046 1.00 74.50 108 THR A O 1
ATOM 796 N N . PRO A 1 109 ? 15.341 27.335 10.918 1.00 78.88 109 PRO A N 1
ATOM 797 C CA . PRO A 1 109 ? 13.993 27.735 11.297 1.00 78.88 109 PRO A CA 1
ATOM 798 C C . PRO A 1 109 ? 13.268 26.587 12.022 1.00 78.88 109 PRO A C 1
ATOM 800 O O . PRO A 1 109 ? 13.606 25.417 11.816 1.00 78.88 109 PRO A O 1
ATOM 803 N N . PRO A 1 110 ? 12.232 26.886 12.827 1.00 79.25 110 PRO A N 1
ATOM 804 C CA . PRO A 1 110 ? 11.353 25.860 13.378 1.00 79.25 110 PRO A CA 1
ATOM 805 C C . PRO A 1 110 ? 10.763 24.987 12.262 1.00 79.25 110 PRO A C 1
ATOM 807 O O . PRO A 1 110 ? 10.433 25.498 11.189 1.00 79.25 110 PRO A O 1
ATOM 810 N N . ALA A 1 111 ? 10.557 23.692 12.521 1.00 78.25 111 ALA A N 1
ATOM 811 C CA . ALA A 1 111 ? 10.093 22.725 11.518 1.00 78.25 111 ALA A CA 1
ATOM 812 C C . ALA A 1 111 ? 8.818 23.161 10.763 1.00 78.25 111 ALA A C 1
ATOM 814 O O . ALA A 1 111 ? 8.686 22.902 9.570 1.00 78.25 111 ALA A O 1
ATOM 815 N N . SER A 1 112 ? 7.908 23.880 11.425 1.00 78.31 112 SER A N 1
ATOM 816 C CA . SER A 1 112 ? 6.667 24.402 10.827 1.00 78.31 112 SER A CA 1
ATOM 817 C C . SER A 1 112 ? 6.877 25.524 9.800 1.00 78.31 112 SER A C 1
ATOM 819 O O . SER A 1 112 ? 6.006 25.751 8.958 1.00 78.31 112 SER A O 1
ATOM 821 N N . GLN A 1 113 ? 7.994 26.252 9.887 1.00 80.88 113 GLN A N 1
ATOM 822 C CA . GLN A 1 113 ? 8.351 27.377 9.008 1.00 80.88 113 GLN A CA 1
ATOM 823 C C . GLN A 1 113 ? 9.467 27.016 8.018 1.00 80.88 113 GLN A C 1
ATOM 825 O O . GLN A 1 113 ? 9.745 27.775 7.091 1.00 80.88 113 GLN A O 1
ATOM 830 N N . ALA A 1 114 ? 10.101 25.860 8.203 1.00 84.38 114 ALA A N 1
ATOM 831 C CA . ALA A 1 114 ? 11.112 25.345 7.304 1.00 84.38 114 ALA A CA 1
ATOM 832 C C . ALA A 1 114 ? 10.531 25.028 5.919 1.00 84.38 114 ALA A C 1
ATOM 834 O O . ALA A 1 114 ? 9.451 24.449 5.785 1.00 84.38 114 ALA A O 1
ATOM 835 N N . THR A 1 115 ? 11.289 25.387 4.886 1.00 87.62 115 THR A N 1
ATOM 836 C CA . THR A 1 115 ? 10.958 25.118 3.480 1.00 87.62 115 THR A CA 1
ATOM 837 C C . THR A 1 115 ? 11.821 24.018 2.876 1.00 87.62 115 THR A C 1
ATOM 839 O O . THR A 1 115 ? 11.448 23.445 1.856 1.00 87.62 115 THR A O 1
ATOM 842 N N . ARG A 1 116 ? 12.966 23.706 3.496 1.00 91.69 116 ARG A N 1
ATOM 843 C CA . ARG A 1 116 ? 13.934 22.710 3.030 1.00 91.69 116 ARG A CA 1
ATOM 844 C C . ARG A 1 116 ? 14.156 21.642 4.078 1.00 91.69 116 ARG A C 1
ATOM 846 O O . ARG A 1 116 ? 14.433 21.942 5.240 1.00 91.69 116 ARG A O 1
ATOM 853 N N . PHE A 1 117 ? 14.073 20.400 3.630 1.00 94.06 117 PHE A N 1
ATOM 854 C CA . PHE A 1 117 ? 14.212 19.231 4.475 1.00 94.06 117 PHE A CA 1
ATOM 855 C C . PHE A 1 117 ? 15.215 18.257 3.873 1.00 94.06 117 PHE A C 1
ATOM 857 O O . PHE A 1 117 ? 15.251 18.048 2.656 1.00 94.06 117 PHE A O 1
ATOM 864 N N . ARG A 1 118 ? 16.007 17.636 4.742 1.00 95.50 118 ARG A N 1
ATOM 865 C CA . ARG A 1 118 ? 16.854 16.498 4.412 1.00 95.50 118 ARG A CA 1
ATOM 866 C C . ARG A 1 118 ? 16.164 15.235 4.901 1.00 95.50 118 ARG A C 1
ATOM 868 O O . ARG A 1 118 ? 15.875 15.099 6.086 1.00 95.50 118 ARG A O 1
ATOM 875 N N . ILE A 1 119 ? 15.889 14.333 3.971 1.00 96.44 119 ILE A N 1
ATOM 876 C CA . ILE A 1 119 ? 15.342 13.008 4.240 1.00 96.44 119 ILE A CA 1
ATOM 877 C C . ILE A 1 119 ? 16.493 12.021 4.121 1.00 96.44 119 ILE A C 1
ATOM 879 O O . ILE A 1 119 ? 17.055 11.887 3.036 1.00 96.44 119 ILE A O 1
ATOM 883 N N . THR A 1 120 ? 16.803 11.309 5.196 1.00 97.06 120 THR A N 1
ATOM 884 C CA . THR A 1 120 ? 17.737 10.182 5.178 1.00 97.06 120 THR A CA 1
ATOM 885 C C . THR A 1 120 ? 16.986 8.920 5.567 1.00 97.06 120 THR A C 1
ATOM 887 O O . THR A 1 120 ? 16.385 8.856 6.638 1.00 97.06 120 THR A O 1
ATOM 890 N N . VAL A 1 121 ? 16.991 7.923 4.686 1.00 97.38 121 VAL A N 1
ATOM 891 C CA . VAL A 1 121 ? 16.412 6.602 4.948 1.00 97.38 121 VAL A CA 1
ATOM 892 C C . VAL A 1 121 ? 17.526 5.577 4.893 1.00 97.38 121 VAL A C 1
ATOM 894 O O . VAL A 1 121 ? 18.215 5.481 3.879 1.00 97.38 121 VAL A O 1
ATOM 897 N N . THR A 1 122 ? 17.674 4.823 5.974 1.00 96.69 122 THR A N 1
ATOM 898 C CA . THR A 1 122 ? 18.693 3.787 6.119 1.00 96.69 122 THR A CA 1
ATOM 899 C C . THR A 1 122 ? 18.022 2.444 6.367 1.00 96.69 122 THR A C 1
ATOM 901 O O . THR A 1 122 ? 17.176 2.335 7.258 1.00 96.69 122 THR A O 1
ATOM 904 N N . ASP A 1 123 ? 18.400 1.430 5.594 1.00 96.19 123 ASP A N 1
ATOM 905 C CA . ASP A 1 123 ? 17.872 0.068 5.672 1.00 96.19 123 ASP A CA 1
ATOM 906 C C . ASP A 1 123 ? 18.965 -0.972 5.930 1.00 96.19 123 ASP A C 1
ATOM 908 O O . ASP A 1 123 ? 20.132 -0.755 5.611 1.00 96.19 123 ASP A O 1
ATOM 912 N N . ASN A 1 124 ? 18.562 -2.121 6.475 1.00 95.38 124 ASN A N 1
ATOM 913 C CA . ASN A 1 124 ? 19.408 -3.298 6.698 1.00 95.38 124 ASN A CA 1
ATOM 914 C C . ASN A 1 124 ? 19.308 -4.351 5.573 1.00 95.38 124 ASN A C 1
ATOM 916 O O . ASN A 1 124 ? 19.559 -5.539 5.812 1.00 95.38 124 ASN A O 1
ATOM 920 N N . GLY A 1 125 ? 18.874 -3.944 4.378 1.00 93.38 125 GLY A N 1
ATOM 921 C CA . GLY A 1 125 ? 18.633 -4.830 3.247 1.00 93.38 125 GLY A CA 1
ATOM 922 C C . GLY A 1 125 ? 19.917 -5.414 2.637 1.00 93.38 125 GLY A C 1
ATOM 923 O O . GLY A 1 125 ? 21.015 -5.273 3.179 1.00 93.38 125 GLY A O 1
ATOM 924 N N . PRO A 1 126 ? 19.821 -6.061 1.462 1.00 93.19 126 PRO A N 1
ATOM 925 C CA . PRO A 1 126 ? 20.959 -6.717 0.808 1.00 93.19 126 PRO A CA 1
ATOM 926 C C . PRO A 1 126 ? 21.998 -5.741 0.223 1.00 93.19 126 PRO A C 1
ATOM 928 O O . PRO A 1 126 ? 23.009 -6.177 -0.328 1.00 93.19 126 PRO A O 1
ATOM 931 N N . GLY A 1 127 ? 21.742 -4.431 0.277 1.00 92.12 127 GLY A N 1
ATOM 932 C CA . GLY A 1 127 ? 22.512 -3.426 -0.447 1.00 92.12 127 GLY A CA 1
ATOM 933 C C . GLY A 1 127 ? 22.308 -3.488 -1.966 1.00 92.12 127 GLY A C 1
ATOM 934 O O . GLY A 1 127 ? 21.577 -4.321 -2.509 1.00 92.12 127 GLY A O 1
ATOM 935 N N . ILE A 1 128 ? 22.970 -2.582 -2.681 1.00 92.62 128 ILE A N 1
ATOM 936 C CA . ILE A 1 128 ? 22.867 -2.431 -4.131 1.00 92.62 128 ILE A CA 1
ATOM 937 C C . ILE A 1 128 ? 24.252 -2.605 -4.746 1.00 92.62 128 ILE A C 1
ATOM 939 O O . ILE A 1 128 ? 25.240 -2.006 -4.322 1.00 92.62 128 ILE A O 1
ATOM 943 N N . VAL A 1 129 ? 24.328 -3.411 -5.805 1.00 92.38 129 VAL A N 1
ATOM 944 C CA . VAL A 1 129 ? 25.569 -3.602 -6.560 1.00 92.38 129 VAL A CA 1
ATOM 945 C C . VAL A 1 129 ? 26.023 -2.268 -7.155 1.00 92.38 129 VAL A C 1
ATOM 947 O O . VAL A 1 129 ? 25.258 -1.603 -7.854 1.00 92.38 129 VAL A O 1
ATOM 950 N N . ARG A 1 130 ? 27.300 -1.922 -6.957 1.00 90.62 130 ARG A N 1
ATOM 951 C CA . ARG A 1 130 ? 27.932 -0.658 -7.380 1.00 90.62 130 ARG A CA 1
ATOM 952 C C . ARG A 1 130 ? 27.522 -0.168 -8.776 1.00 90.62 130 ARG A C 1
ATOM 954 O O . ARG A 1 130 ? 27.237 1.008 -8.962 1.00 90.62 130 ARG A O 1
ATOM 961 N N . GLN A 1 131 ? 27.489 -1.061 -9.765 1.00 91.56 131 GLN A N 1
ATOM 962 C CA . GLN A 1 131 ? 27.179 -0.718 -11.162 1.00 91.56 131 GLN A CA 1
ATOM 963 C C . GLN A 1 131 ? 25.711 -0.313 -11.390 1.00 91.56 131 GLN A C 1
ATOM 965 O O . GLN A 1 131 ? 25.399 0.361 -12.370 1.00 91.56 131 GLN A O 1
ATOM 970 N N . GLN A 1 132 ? 24.807 -0.743 -10.510 1.00 91.62 132 GLN A N 1
ATOM 971 C CA . GLN A 1 132 ? 23.370 -0.507 -10.621 1.00 91.62 132 GLN A CA 1
ATOM 972 C C . GLN A 1 132 ? 22.927 0.766 -9.894 1.00 91.62 132 GLN A C 1
ATOM 974 O O . GLN A 1 132 ? 21.906 1.333 -10.280 1.00 91.62 132 GLN A O 1
ATOM 979 N N . ILE A 1 133 ? 23.701 1.245 -8.908 1.00 91.25 133 ILE A N 1
ATOM 980 C CA . ILE A 1 133 ? 23.352 2.411 -8.077 1.00 91.25 133 ILE A CA 1
ATOM 981 C C . ILE A 1 133 ? 22.960 3.623 -8.942 1.00 91.25 133 ILE A C 1
ATOM 983 O O . ILE A 1 133 ? 21.818 4.068 -8.827 1.00 91.25 133 ILE A O 1
ATOM 987 N N . PRO A 1 134 ? 23.787 4.115 -9.889 1.00 92.19 134 PRO A N 1
ATOM 988 C CA . PRO A 1 134 ? 23.409 5.303 -10.655 1.00 92.19 134 PRO A CA 1
ATOM 989 C C . PRO A 1 134 ? 22.135 5.108 -11.480 1.00 92.19 134 PRO A C 1
ATOM 991 O O . PRO A 1 134 ? 21.340 6.027 -11.623 1.00 92.19 134 PRO A O 1
ATOM 994 N N . ARG A 1 135 ? 21.891 3.901 -11.999 1.00 91.06 135 ARG A N 1
ATOM 995 C CA . ARG A 1 135 ? 20.712 3.632 -12.833 1.00 91.06 135 ARG A CA 1
ATOM 996 C C . ARG A 1 135 ? 19.426 3.539 -12.014 1.00 91.06 135 ARG A C 1
ATOM 998 O O . ARG A 1 135 ? 18.383 3.933 -12.507 1.00 91.06 135 ARG A O 1
ATOM 1005 N N . ILE A 1 136 ? 19.483 3.034 -10.784 1.00 89.62 136 ILE A N 1
ATOM 1006 C CA . ILE A 1 136 ? 18.299 2.911 -9.917 1.00 89.62 136 ILE A CA 1
ATOM 1007 C C . ILE A 1 136 ? 17.817 4.286 -9.434 1.00 89.62 136 ILE A C 1
ATOM 1009 O O . ILE A 1 136 ? 16.613 4.534 -9.383 1.00 89.62 136 ILE A O 1
ATOM 1013 N N . PHE A 1 137 ? 18.752 5.176 -9.094 1.00 90.12 137 PHE A N 1
ATOM 1014 C CA . PHE A 1 137 ? 18.433 6.485 -8.512 1.00 90.12 137 PHE A CA 1
ATOM 1015 C C . PHE A 1 137 ? 18.383 7.624 -9.529 1.00 90.12 137 PHE A C 1
ATOM 1017 O O . PHE A 1 137 ? 17.755 8.643 -9.253 1.00 90.12 137 PHE A O 1
ATOM 1024 N N . ALA A 1 138 ? 19.039 7.474 -10.684 1.00 89.00 138 ALA A N 1
ATOM 1025 C CA . ALA A 1 138 ? 19.162 8.539 -11.670 1.00 89.00 138 ALA A CA 1
ATOM 1026 C C . ALA A 1 138 ? 18.802 8.122 -13.112 1.00 89.00 138 ALA A C 1
ATOM 1028 O O . ALA A 1 138 ? 19.294 8.704 -14.081 1.00 89.00 138 ALA A O 1
ATOM 1029 N N . LYS A 1 139 ? 17.900 7.145 -13.273 1.00 88.06 139 LYS A N 1
ATOM 1030 C CA . LYS A 1 139 ? 17.268 6.833 -14.562 1.00 88.06 139 LYS A CA 1
ATOM 1031 C C . LYS A 1 139 ? 15.796 6.486 -14.366 1.00 88.06 139 LYS A C 1
ATOM 1033 O O . LYS A 1 139 ? 15.460 5.500 -13.716 1.00 88.06 139 LYS A O 1
ATOM 1038 N N . LEU A 1 140 ? 14.907 7.268 -14.976 1.00 84.88 140 LEU A N 1
ATOM 1039 C CA . LEU A 1 140 ? 13.476 6.976 -14.945 1.00 84.88 140 LEU A CA 1
ATOM 1040 C C . LEU A 1 140 ? 13.141 5.733 -15.770 1.00 84.88 140 LEU A C 1
ATOM 1042 O O . LEU A 1 140 ? 13.770 5.472 -16.800 1.00 84.88 140 LEU A O 1
ATOM 1046 N N . LEU A 1 141 ? 12.095 5.020 -15.335 1.00 81.75 141 LEU A N 1
ATOM 1047 C CA . LEU A 1 141 ? 11.612 3.767 -15.927 1.00 81.75 141 LEU A CA 1
ATOM 1048 C C . LEU A 1 141 ? 12.673 2.648 -15.921 1.00 81.75 141 LEU A C 1
ATOM 1050 O O . LEU A 1 141 ? 12.662 1.764 -16.777 1.00 81.75 141 LEU A O 1
ATOM 1054 N N . TYR A 1 142 ? 13.601 2.679 -14.961 1.00 79.25 142 TYR A N 1
ATOM 1055 C CA . TYR A 1 142 ? 14.616 1.648 -14.785 1.00 79.25 142 TYR A CA 1
ATOM 1056 C C . TYR A 1 142 ? 14.307 0.790 -13.560 1.00 79.25 142 TYR A C 1
ATOM 1058 O O . TYR A 1 142 ? 14.176 1.285 -12.445 1.00 79.25 142 TYR A O 1
ATOM 1066 N N . GLY A 1 143 ? 14.217 -0.523 -13.751 1.00 72.81 143 GLY A N 1
ATOM 1067 C CA . GLY A 1 143 ? 14.069 -1.450 -12.637 1.00 72.81 143 GLY A CA 1
ATOM 1068 C C . GLY A 1 143 ? 13.579 -2.825 -13.060 1.00 72.81 143 GLY A C 1
ATOM 1069 O O . GLY A 1 143 ? 13.023 -3.014 -14.138 1.00 72.81 143 GLY A O 1
ATOM 1070 N N . SER A 1 144 ? 13.751 -3.793 -12.166 1.00 66.94 144 SER A N 1
ATOM 1071 C CA . SER A 1 144 ? 13.297 -5.177 -12.346 1.00 66.94 144 SER A CA 1
ATOM 1072 C C . SER A 1 144 ? 11.777 -5.350 -12.209 1.00 66.94 144 SER A C 1
ATOM 1074 O O . SER A 1 144 ? 11.256 -6.401 -12.576 1.00 66.94 144 SER A O 1
ATOM 1076 N N . LYS A 1 145 ? 11.060 -4.337 -11.696 1.00 70.44 145 LYS A N 1
ATOM 1077 C CA . LYS A 1 145 ? 9.624 -4.402 -11.364 1.00 70.44 145 LYS A CA 1
ATOM 1078 C C . LYS A 1 145 ? 8.691 -4.324 -12.592 1.00 70.44 145 LYS A C 1
ATOM 1080 O O . LYS A 1 145 ? 7.556 -4.760 -12.502 1.00 70.44 145 LYS A O 1
ATOM 1085 N N . PHE A 1 146 ? 9.163 -3.842 -13.748 1.00 62.62 146 PHE A N 1
ATOM 1086 C CA . PHE A 1 146 ? 8.327 -3.613 -14.945 1.00 62.62 146 PHE A CA 1
ATOM 1087 C C . PHE A 1 146 ? 7.876 -4.860 -15.700 1.00 62.62 146 PHE A C 1
ATOM 1089 O O . PHE A 1 146 ? 6.853 -4.837 -16.379 1.00 62.62 146 PHE A O 1
ATOM 1096 N N . HIS A 1 147 ? 8.682 -5.917 -15.670 1.00 62.56 147 HIS A N 1
ATOM 1097 C CA . HIS A 1 147 ? 8.453 -7.100 -16.502 1.00 62.56 147 HIS A CA 1
ATOM 1098 C C . HIS A 1 147 ? 7.861 -8.265 -15.716 1.00 62.56 147 HIS A C 1
ATOM 1100 O O . HIS A 1 147 ? 7.497 -9.272 -16.312 1.00 62.56 147 HIS A O 1
ATOM 1106 N N . ARG A 1 148 ? 7.748 -8.116 -14.392 1.00 74.56 148 ARG A N 1
ATOM 1107 C CA . ARG A 1 148 ? 7.316 -9.177 -13.490 1.00 74.56 148 ARG A CA 1
ATOM 1108 C C . ARG A 1 148 ? 5.904 -8.909 -13.007 1.00 74.56 148 ARG A C 1
ATOM 1110 O O . ARG A 1 148 ? 5.659 -7.931 -12.309 1.00 74.56 148 ARG A O 1
ATOM 1117 N N . MET A 1 149 ? 4.995 -9.826 -13.302 1.00 77.81 149 MET A N 1
ATOM 1118 C CA . MET A 1 149 ? 3.652 -9.822 -12.728 1.00 77.81 149 MET A CA 1
ATOM 1119 C C . MET A 1 149 ? 3.698 -10.534 -11.369 1.00 77.81 149 MET A C 1
ATOM 1121 O O . MET A 1 149 ? 3.427 -11.729 -11.259 1.00 77.81 149 MET A O 1
ATOM 1125 N N . ARG A 1 150 ? 4.091 -9.796 -10.327 1.00 85.62 150 ARG A N 1
ATOM 1126 C CA . ARG A 1 150 ? 3.984 -10.199 -8.915 1.00 85.62 150 ARG A CA 1
ATOM 1127 C C . ARG A 1 150 ? 3.556 -9.011 -8.060 1.00 85.62 150 ARG A C 1
ATOM 1129 O O . ARG A 1 150 ? 3.776 -7.870 -8.449 1.00 85.62 150 ARG A O 1
ATOM 11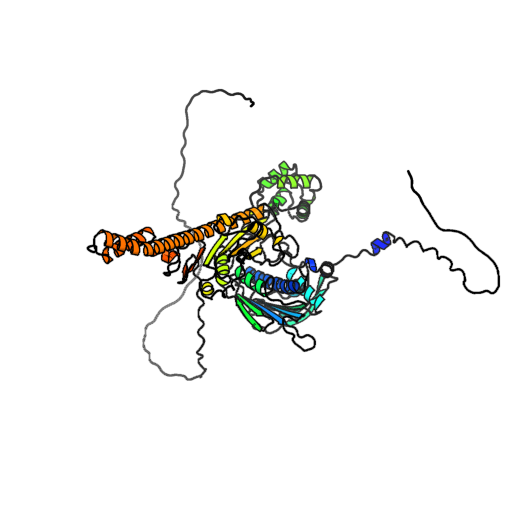36 N N . MET A 1 151 ? 2.985 -9.277 -6.891 1.00 88.62 151 MET A N 1
ATOM 1137 C CA . MET A 1 151 ? 2.688 -8.229 -5.917 1.00 88.62 151 MET A CA 1
ATOM 1138 C C . MET A 1 151 ? 3.972 -7.527 -5.443 1.00 88.62 151 MET A C 1
ATOM 1140 O O . MET A 1 151 ? 4.924 -8.181 -5.019 1.00 88.62 151 MET A O 1
ATOM 1144 N N . SER A 1 152 ? 3.967 -6.197 -5.486 1.00 87.12 152 SER A N 1
ATOM 1145 C CA . SER A 1 152 ? 4.997 -5.313 -4.925 1.00 87.12 152 SER A CA 1
ATOM 1146 C C . SER A 1 152 ? 4.382 -3.969 -4.525 1.00 87.12 152 SER A C 1
ATOM 1148 O O . SER A 1 152 ? 3.301 -3.610 -5.011 1.00 87.12 152 SER A O 1
ATOM 1150 N N . ARG A 1 153 ? 5.064 -3.214 -3.652 1.00 88.12 153 ARG A N 1
ATOM 1151 C CA . ARG A 1 153 ? 4.647 -1.854 -3.255 1.00 88.12 153 ARG A CA 1
ATOM 1152 C C . ARG A 1 153 ? 4.776 -0.882 -4.432 1.00 88.12 153 ARG A C 1
ATOM 1154 O O . ARG A 1 153 ? 3.837 -0.172 -4.792 1.00 88.12 153 ARG A O 1
ATOM 1161 N N . GLY A 1 154 ? 5.924 -0.923 -5.113 1.00 77.06 154 GLY A N 1
ATOM 1162 C CA . GLY A 1 154 ? 6.177 -0.174 -6.349 1.00 77.06 154 GLY A CA 1
ATOM 1163 C C . GLY A 1 154 ? 5.762 -0.939 -7.614 1.00 77.06 154 GLY A C 1
ATOM 1164 O O . GLY A 1 154 ? 6.085 -2.112 -7.749 1.00 77.06 154 GLY A O 1
ATOM 1165 N N . GLN A 1 155 ? 5.106 -0.268 -8.572 1.00 67.62 155 GLN A N 1
ATOM 1166 C CA . GLN A 1 155 ? 4.646 -0.873 -9.843 1.00 67.62 155 GLN A CA 1
ATOM 1167 C C . GLN A 1 155 ? 5.491 -0.489 -11.074 1.00 67.62 155 GLN A C 1
ATOM 1169 O O . GLN A 1 155 ? 5.663 -1.291 -11.979 1.00 67.62 155 GLN A O 1
ATOM 1174 N N . GLN A 1 156 ? 6.010 0.742 -11.126 1.00 69.12 156 GLN A N 1
ATOM 1175 C CA . GLN A 1 156 ? 6.473 1.368 -12.375 1.00 69.12 156 GLN A CA 1
ATOM 1176 C C . GLN A 1 156 ? 7.940 1.822 -12.321 1.00 69.12 156 GLN A C 1
ATOM 1178 O O . GLN A 1 156 ? 8.325 2.678 -13.095 1.00 69.12 156 GLN A O 1
ATOM 1183 N N . GLY A 1 157 ? 8.766 1.370 -11.368 1.00 70.75 157 GLY A N 1
ATOM 1184 C CA . GLY A 1 157 ? 10.208 1.705 -11.344 1.00 70.75 157 GLY A CA 1
ATOM 1185 C C . GLY A 1 157 ? 10.574 3.202 -11.481 1.00 70.75 157 GLY A C 1
ATOM 1186 O O . GLY A 1 157 ? 11.659 3.523 -11.949 1.00 70.75 157 GLY A O 1
ATOM 1187 N N . ILE A 1 158 ? 9.659 4.114 -11.132 1.00 78.00 158 ILE A N 1
ATOM 1188 C CA . ILE A 1 158 ? 9.831 5.575 -11.219 1.00 78.00 158 ILE A CA 1
ATOM 1189 C C . ILE A 1 158 ? 10.061 6.210 -9.854 1.00 78.00 158 ILE A C 1
ATOM 1191 O O . ILE A 1 158 ? 10.666 7.268 -9.788 1.00 78.00 158 ILE A O 1
ATOM 1195 N N . GLY A 1 159 ? 9.600 5.564 -8.782 1.00 84.00 159 GLY A N 1
ATOM 1196 C CA . GLY A 1 159 ? 9.411 6.165 -7.463 1.00 84.00 159 GLY A CA 1
ATOM 1197 C C . GLY A 1 159 ? 10.613 6.933 -6.927 1.00 84.00 159 GLY A C 1
ATOM 1198 O O . GLY A 1 159 ? 10.596 8.159 -6.839 1.00 84.00 159 GLY A O 1
ATOM 1199 N N . ILE A 1 160 ? 11.696 6.217 -6.619 1.00 89.56 160 ILE A N 1
ATOM 1200 C CA . ILE A 1 160 ? 12.872 6.830 -5.993 1.00 89.56 160 ILE A CA 1
ATOM 1201 C C . ILE A 1 160 ? 13.639 7.764 -6.935 1.00 89.56 160 ILE A C 1
ATOM 1203 O O . ILE A 1 160 ? 14.129 8.805 -6.506 1.00 89.56 160 ILE A O 1
ATOM 1207 N N . SER A 1 161 ? 13.679 7.447 -8.234 1.00 89.62 161 SER A N 1
ATOM 1208 C CA . SER A 1 161 ? 14.264 8.334 -9.247 1.00 89.62 161 SER A CA 1
ATOM 1209 C C . SER A 1 161 ? 13.463 9.635 -9.390 1.00 89.62 161 SER A C 1
ATOM 1211 O O . SER A 1 161 ? 14.039 10.701 -9.595 1.00 89.62 161 SER A O 1
ATOM 1213 N N . ALA A 1 162 ? 12.139 9.583 -9.235 1.00 89.38 162 ALA A N 1
ATOM 1214 C CA . ALA A 1 162 ? 11.273 10.755 -9.244 1.00 89.38 162 ALA A CA 1
ATOM 1215 C C . ALA A 1 162 ? 11.476 11.625 -7.991 1.00 89.38 162 ALA A C 1
ATOM 1217 O O . ALA A 1 162 ? 11.552 12.846 -8.113 1.00 89.38 162 ALA A O 1
ATOM 1218 N N . ALA A 1 163 ? 11.654 11.016 -6.813 1.00 91.06 163 ALA A N 1
ATOM 1219 C CA . ALA A 1 163 ? 12.037 11.731 -5.591 1.00 91.06 163 ALA A CA 1
ATOM 1220 C C . ALA A 1 163 ? 13.415 12.410 -5.730 1.00 91.06 163 ALA A C 1
ATOM 1222 O O . ALA A 1 163 ? 13.567 13.585 -5.387 1.00 91.06 163 ALA A O 1
ATOM 1223 N N . GLY A 1 164 ? 14.395 11.711 -6.316 1.00 91.31 164 GLY A N 1
ATOM 1224 C CA . GLY A 1 164 ? 15.710 12.268 -6.646 1.00 91.31 164 GLY A CA 1
ATOM 1225 C C . GLY A 1 164 ? 15.635 13.443 -7.623 1.00 91.31 164 GLY A C 1
ATOM 1226 O O . GLY A 1 164 ? 16.234 14.492 -7.388 1.00 91.31 164 GLY A O 1
ATOM 1227 N N . MET A 1 165 ? 14.826 13.311 -8.678 1.00 90.12 165 MET A N 1
ATOM 1228 C CA . MET A 1 165 ? 14.558 14.388 -9.632 1.00 90.12 165 MET A CA 1
ATOM 1229 C C . MET A 1 165 ? 13.895 15.594 -8.964 1.00 90.12 165 MET A C 1
ATOM 1231 O O . MET A 1 165 ? 14.260 16.734 -9.250 1.00 90.12 165 MET A O 1
ATOM 1235 N N . TYR A 1 166 ? 12.919 15.367 -8.082 1.00 91.94 166 TYR A N 1
ATOM 1236 C CA . TYR A 1 166 ? 12.248 16.447 -7.366 1.00 91.94 166 TYR A CA 1
ATOM 1237 C C . TYR A 1 166 ? 13.235 17.219 -6.479 1.00 91.94 166 TYR A C 1
ATOM 1239 O O . TYR A 1 166 ? 13.251 18.451 -6.529 1.00 91.94 166 TYR A O 1
ATOM 1247 N N . GLY A 1 167 ? 14.115 16.518 -5.755 1.00 91.12 167 GLY A N 1
ATOM 1248 C CA . GLY A 1 167 ? 15.203 17.141 -4.993 1.00 91.12 167 GLY A CA 1
ATOM 1249 C C . GLY A 1 167 ? 16.135 17.956 -5.885 1.00 91.12 167 GLY A C 1
ATOM 1250 O O . GLY A 1 167 ? 16.301 19.153 -5.669 1.00 91.12 167 GLY A O 1
ATOM 1251 N N . GLN A 1 168 ? 16.631 17.367 -6.975 1.00 90.94 168 GLN A N 1
ATOM 1252 C CA . GLN A 1 168 ? 17.510 18.055 -7.925 1.00 90.94 168 GLN A CA 1
ATOM 1253 C C . GLN A 1 168 ? 16.871 19.324 -8.503 1.00 90.94 168 GLN A C 1
ATOM 1255 O O . GLN A 1 168 ? 17.536 20.345 -8.638 1.00 90.94 168 GLN A O 1
ATOM 1260 N N . LEU A 1 169 ? 15.586 19.290 -8.851 1.00 89.44 169 LEU A N 1
ATOM 1261 C CA . LEU A 1 169 ? 14.924 20.444 -9.453 1.00 89.44 169 LEU A CA 1
ATOM 1262 C C . LEU A 1 169 ? 14.496 21.519 -8.442 1.00 89.44 169 LEU A C 1
ATOM 1264 O O . LEU A 1 169 ? 14.161 22.621 -8.870 1.00 89.44 169 LEU A O 1
ATOM 1268 N N . THR A 1 170 ? 14.418 21.198 -7.148 1.00 90.38 170 THR A N 1
ATOM 1269 C CA . THR A 1 170 ? 14.029 22.164 -6.105 1.00 90.38 170 THR A CA 1
ATOM 1270 C C . THR A 1 170 ? 15.244 22.740 -5.387 1.00 90.38 170 THR A C 1
ATOM 1272 O O . THR A 1 170 ? 15.358 23.952 -5.254 1.00 90.38 170 THR A O 1
ATOM 1275 N N . THR A 1 171 ? 16.201 21.899 -4.992 1.00 89.38 171 THR A N 1
ATOM 1276 C CA . THR A 1 171 ? 17.392 22.319 -4.238 1.00 89.38 171 THR A CA 1
ATOM 1277 C C . THR A 1 171 ? 18.666 22.377 -5.082 1.00 89.38 171 THR A C 1
ATOM 1279 O O . THR A 1 171 ? 19.651 22.981 -4.657 1.00 89.38 171 THR A O 1
ATOM 1282 N N . GLY A 1 172 ? 18.689 21.751 -6.265 1.00 89.19 172 GLY A N 1
ATOM 1283 C CA . GLY A 1 172 ? 19.894 21.636 -7.099 1.00 89.19 172 GLY A CA 1
ATOM 1284 C C . GLY A 1 172 ? 20.917 20.616 -6.590 1.00 89.19 172 GLY A C 1
ATOM 1285 O O . GLY A 1 172 ? 21.959 20.428 -7.223 1.00 89.19 172 GLY A O 1
ATOM 1286 N N . LYS A 1 173 ? 20.659 19.958 -5.453 1.00 91.94 173 LYS A N 1
ATOM 1287 C CA . LYS A 1 173 ? 21.607 19.039 -4.815 1.00 91.94 173 LYS A CA 1
ATOM 1288 C C . LYS A 1 173 ? 21.514 17.626 -5.403 1.00 91.94 173 LYS A C 1
ATOM 1290 O O . LYS A 1 173 ? 20.426 17.191 -5.784 1.00 91.94 173 LYS A O 1
ATOM 1295 N N . PRO A 1 174 ? 22.648 16.911 -5.529 1.00 94.06 174 PRO A N 1
ATOM 1296 C CA . PRO A 1 174 ? 22.650 15.508 -5.928 1.00 94.06 174 PRO A CA 1
ATOM 1297 C C . PRO A 1 174 ? 22.036 14.619 -4.840 1.00 94.06 174 PRO A C 1
ATOM 1299 O O . PRO A 1 174 ? 22.069 14.953 -3.654 1.00 94.06 174 PRO A O 1
ATOM 1302 N N . VAL A 1 175 ? 21.520 13.458 -5.244 1.00 94.75 175 VAL A N 1
ATOM 1303 C CA . VAL A 1 175 ? 21.127 12.398 -4.308 1.00 94.75 175 VAL A CA 1
ATOM 1304 C C . VAL A 1 175 ? 22.391 11.739 -3.780 1.00 94.75 175 VAL A C 1
ATOM 1306 O O . VAL A 1 175 ? 23.253 11.358 -4.577 1.00 94.75 175 VAL A O 1
ATOM 1309 N N . LYS A 1 176 ? 22.490 11.578 -2.460 1.00 96.06 176 LYS A N 1
ATOM 1310 C CA . LYS A 1 176 ? 23.617 10.889 -1.824 1.00 96.06 176 LYS A CA 1
ATOM 1311 C C . LYS A 1 176 ? 23.204 9.476 -1.454 1.00 96.06 176 LYS A C 1
ATOM 1313 O O . LYS A 1 176 ? 22.180 9.293 -0.799 1.00 96.06 176 LYS A O 1
ATOM 1318 N N . ILE A 1 177 ? 23.990 8.491 -1.868 1.00 96.06 177 ILE A N 1
ATOM 1319 C CA . ILE A 1 177 ? 23.729 7.079 -1.594 1.00 96.06 177 ILE A CA 1
ATOM 1320 C C . ILE A 1 177 ? 24.962 6.454 -0.966 1.00 96.06 177 ILE A C 1
ATOM 1322 O O . ILE A 1 177 ? 26.057 6.566 -1.513 1.00 96.06 177 ILE A O 1
ATOM 1326 N N . ILE A 1 178 ? 24.769 5.743 0.137 1.00 95.56 178 ILE A N 1
ATOM 1327 C CA . ILE A 1 178 ? 25.748 4.815 0.698 1.00 95.56 178 ILE A CA 1
ATOM 1328 C C . ILE A 1 178 ? 25.167 3.418 0.543 1.00 95.56 178 ILE A C 1
ATOM 1330 O O . ILE A 1 178 ? 24.006 3.193 0.867 1.00 95.56 178 ILE A O 1
ATOM 1334 N N . SER A 1 179 ? 25.935 2.464 0.028 1.00 95.06 179 SER A N 1
ATOM 1335 C CA . SER A 1 179 ? 25.469 1.079 -0.031 1.00 95.06 179 SER A CA 1
ATOM 1336 C C . SER A 1 179 ? 26.593 0.082 0.191 1.00 95.06 179 SER A C 1
ATOM 1338 O O . SER A 1 179 ? 27.714 0.270 -0.293 1.00 95.06 179 SER A O 1
ATOM 1340 N N . ARG A 1 180 ? 26.273 -0.995 0.912 1.00 94.25 180 ARG A N 1
ATOM 1341 C CA . ARG A 1 180 ? 27.172 -2.109 1.214 1.00 94.25 180 ARG A CA 1
ATOM 1342 C C . ARG A 1 180 ? 26.424 -3.424 1.033 1.00 94.25 180 ARG A C 1
ATOM 1344 O O . ARG A 1 180 ? 25.399 -3.650 1.668 1.00 94.25 180 ARG A O 1
ATOM 1351 N N . THR A 1 181 ? 26.956 -4.303 0.187 1.00 92.38 181 THR A N 1
ATOM 1352 C CA . THR A 1 181 ? 26.307 -5.581 -0.158 1.00 92.38 181 THR A CA 1
ATOM 1353 C C . THR A 1 181 ? 26.554 -6.704 0.848 1.00 92.38 181 THR A C 1
ATOM 1355 O O . THR A 1 181 ? 25.979 -7.781 0.727 1.00 92.38 181 THR A O 1
ATOM 1358 N N . GLY A 1 182 ? 27.441 -6.495 1.823 1.00 89.69 182 GLY A N 1
ATOM 1359 C CA . GLY A 1 182 ? 27.682 -7.463 2.883 1.00 89.69 182 GLY A CA 1
ATOM 1360 C C . GLY A 1 182 ? 28.862 -7.110 3.792 1.00 89.69 182 GLY A C 1
ATOM 1361 O O . GLY A 1 182 ? 29.655 -6.221 3.464 1.00 89.69 182 GLY A O 1
ATOM 1362 N N . PRO A 1 183 ? 29.055 -7.861 4.893 1.00 87.25 183 PRO A N 1
ATOM 1363 C CA . PRO A 1 183 ? 29.996 -7.508 5.962 1.00 87.25 183 PRO A CA 1
ATOM 1364 C C . PRO A 1 183 ? 31.462 -7.438 5.529 1.00 87.25 183 PRO A C 1
ATOM 1366 O O . PRO A 1 183 ? 32.271 -6.784 6.172 1.00 87.25 183 PRO A O 1
ATOM 1369 N N . ARG A 1 184 ? 31.839 -8.107 4.437 1.00 87.06 184 ARG A N 1
ATOM 1370 C CA . ARG A 1 184 ? 33.211 -8.074 3.895 1.00 87.06 184 ARG A CA 1
ATOM 1371 C C . ARG A 1 184 ? 33.366 -7.146 2.691 1.00 87.06 184 ARG A C 1
ATOM 1373 O O . ARG A 1 184 ? 34.481 -6.942 2.227 1.00 87.06 184 ARG A O 1
ATOM 1380 N N . ALA A 1 185 ? 32.263 -6.626 2.159 1.00 89.69 185 ALA A N 1
ATOM 1381 C CA . ALA A 1 185 ? 32.291 -5.696 1.041 1.00 89.69 185 ALA A CA 1
ATOM 1382 C C . ALA A 1 185 ? 32.598 -4.279 1.542 1.00 89.69 185 ALA A C 1
ATOM 1384 O O . ALA A 1 185 ? 32.186 -3.906 2.641 1.00 89.69 185 ALA A O 1
ATOM 1385 N N . ALA A 1 186 ? 33.290 -3.494 0.716 1.00 91.00 186 ALA A N 1
ATOM 1386 C CA . ALA A 1 186 ? 33.480 -2.069 0.963 1.00 91.00 186 ALA A CA 1
ATOM 1387 C C . ALA A 1 186 ? 32.145 -1.322 0.820 1.00 91.00 186 ALA A C 1
ATOM 1389 O O . ALA A 1 186 ? 31.343 -1.648 -0.062 1.00 91.00 186 ALA A O 1
ATOM 1390 N N . ALA A 1 187 ? 31.913 -0.310 1.658 1.00 92.81 187 ALA A N 1
ATOM 1391 C CA . ALA A 1 187 ? 30.779 0.585 1.479 1.00 92.81 187 ALA A CA 1
ATOM 1392 C C . ALA A 1 187 ? 31.110 1.625 0.401 1.00 92.81 187 ALA A C 1
ATOM 1394 O O . ALA A 1 187 ? 32.192 2.220 0.387 1.00 92.81 187 ALA A O 1
ATOM 1395 N N . HIS A 1 188 ? 30.181 1.829 -0.527 1.00 94.38 188 HIS A N 1
ATOM 1396 C CA . HIS A 1 188 ? 30.341 2.773 -1.626 1.00 94.38 188 HIS A CA 1
ATOM 1397 C C . HIS A 1 188 ? 29.449 3.993 -1.423 1.00 94.38 188 HIS A C 1
ATOM 1399 O O . HIS A 1 188 ? 28.239 3.843 -1.273 1.00 94.38 188 HIS A O 1
ATOM 1405 N N . PHE A 1 189 ? 30.052 5.179 -1.474 1.00 95.88 189 PHE A N 1
ATOM 1406 C CA . PHE A 1 189 ? 29.382 6.473 -1.466 1.00 95.88 189 PHE A CA 1
ATOM 1407 C C . PHE A 1 189 ? 29.267 7.020 -2.891 1.00 95.88 189 PHE A C 1
ATOM 1409 O O . PHE A 1 189 ? 30.266 7.076 -3.614 1.00 95.88 189 PHE A O 1
ATOM 1416 N N . PHE A 1 190 ? 28.064 7.437 -3.275 1.00 95.31 190 PHE A N 1
ATOM 1417 C CA . PHE A 1 190 ? 27.746 8.015 -4.575 1.00 95.31 190 PHE A CA 1
ATOM 1418 C C . PHE A 1 190 ? 26.978 9.325 -4.427 1.00 95.31 190 PHE A C 1
ATOM 1420 O O . PHE A 1 190 ? 25.999 9.384 -3.686 1.00 95.31 190 PHE A O 1
ATOM 1427 N N . GLU A 1 191 ? 27.352 10.323 -5.225 1.00 95.62 191 GLU A N 1
ATOM 1428 C CA . GLU A 1 191 ? 26.513 11.494 -5.497 1.00 95.62 191 GLU A CA 1
ATOM 1429 C C . GLU A 1 191 ? 26.041 11.449 -6.954 1.00 95.62 191 GLU A C 1
ATOM 1431 O O . GLU A 1 191 ? 26.854 11.471 -7.885 1.00 95.62 191 GLU A O 1
ATOM 1436 N N . VAL A 1 192 ? 24.724 11.354 -7.163 1.00 94.12 192 VAL A N 1
ATOM 1437 C CA . VAL A 1 192 ? 24.121 11.170 -8.495 1.00 94.12 192 VAL A CA 1
ATOM 1438 C C . VAL A 1 192 ? 23.025 12.187 -8.795 1.00 94.12 192 VAL A C 1
ATOM 1440 O O . VAL A 1 192 ? 22.260 12.595 -7.921 1.00 94.12 192 VAL A O 1
ATOM 1443 N N . GLN A 1 193 ? 22.946 12.583 -10.064 1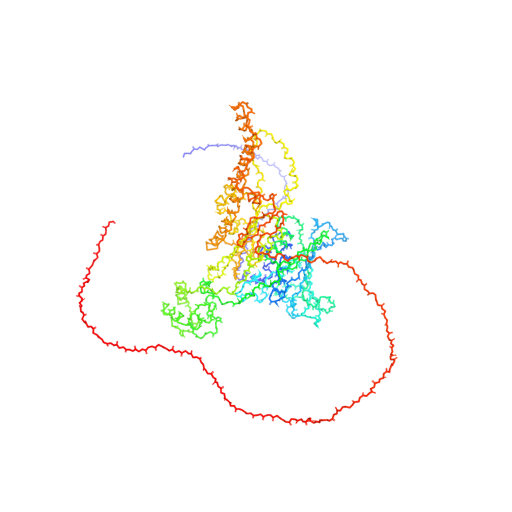.00 92.31 193 GLN A N 1
ATOM 1444 C CA . GLN A 1 193 ? 21.918 13.459 -10.630 1.00 92.31 193 GLN A CA 1
ATOM 1445 C C . GLN A 1 193 ? 21.385 12.889 -11.941 1.00 92.31 193 GLN A C 1
ATOM 1447 O O . GLN A 1 193 ? 22.058 12.110 -12.610 1.00 92.31 193 GLN A O 1
ATOM 1452 N N . ILE A 1 194 ? 20.178 13.294 -12.326 1.00 90.06 194 ILE A N 1
ATOM 1453 C CA . ILE A 1 194 ? 19.552 12.899 -13.589 1.00 90.06 194 ILE A CA 1
ATOM 1454 C C . ILE A 1 194 ? 19.841 13.967 -14.643 1.00 90.06 194 ILE A C 1
ATOM 1456 O O . ILE A 1 194 ? 19.520 15.144 -14.447 1.00 90.06 194 ILE A O 1
ATOM 1460 N N . ASP A 1 195 ? 20.370 13.562 -15.798 1.00 89.75 195 ASP A N 1
ATOM 1461 C CA . ASP A 1 195 ? 20.286 14.384 -17.005 1.00 89.75 195 ASP A CA 1
ATOM 1462 C C . ASP A 1 195 ? 18.849 14.321 -17.540 1.00 89.75 195 ASP A C 1
ATOM 1464 O O . ASP A 1 195 ? 18.403 13.311 -18.093 1.00 89.75 195 ASP A O 1
ATOM 1468 N N . THR A 1 196 ? 18.099 15.411 -17.375 1.00 84.50 196 THR A N 1
ATOM 1469 C CA . THR A 1 196 ? 16.696 15.482 -17.797 1.00 84.50 196 THR A CA 1
ATOM 1470 C C . THR A 1 196 ? 16.518 15.489 -19.311 1.00 84.50 196 THR A C 1
ATOM 1472 O O . THR A 1 196 ? 15.429 15.166 -19.773 1.00 84.50 196 THR A O 1
ATOM 1475 N N . LYS A 1 197 ? 17.548 15.790 -20.111 1.00 85.88 197 LYS A N 1
ATOM 1476 C CA . LYS A 1 197 ? 17.444 15.756 -21.579 1.00 85.88 197 LYS A CA 1
ATOM 1477 C C . LYS A 1 197 ? 17.627 14.347 -22.129 1.00 85.88 197 LYS A C 1
ATOM 1479 O O . LYS A 1 197 ? 16.900 13.953 -23.033 1.00 85.88 197 LYS A O 1
ATOM 1484 N N . LYS A 1 198 ? 18.572 13.581 -21.578 1.00 86.25 198 LYS A N 1
ATOM 1485 C CA . LYS A 1 198 ? 18.902 12.227 -22.062 1.00 86.25 198 LYS A CA 1
ATOM 1486 C C . LYS A 1 198 ? 18.275 11.094 -21.249 1.00 86.25 198 LYS A C 1
ATOM 1488 O O . LYS A 1 198 ? 18.245 9.964 -21.723 1.00 86.25 198 LYS A O 1
ATOM 1493 N N . ASN A 1 199 ? 17.758 11.381 -20.051 1.00 87.69 199 ASN A N 1
ATOM 1494 C CA . ASN A 1 199 ? 17.363 10.369 -19.064 1.00 87.69 199 ASN A CA 1
ATOM 1495 C C . ASN A 1 199 ? 18.519 9.393 -18.756 1.00 87.69 199 ASN A C 1
ATOM 1497 O O . ASN A 1 199 ? 18.365 8.168 -18.782 1.00 87.69 199 ASN A O 1
ATOM 1501 N N . GLU A 1 200 ? 19.698 9.958 -18.494 1.00 90.44 200 GLU A N 1
ATOM 1502 C CA . GLU A 1 200 ? 20.909 9.220 -18.138 1.00 90.44 200 GLU A CA 1
ATOM 1503 C C . GLU A 1 200 ? 21.474 9.715 -16.799 1.00 90.44 200 GLU A C 1
ATOM 1505 O O . GLU A 1 200 ? 21.332 10.897 -16.469 1.00 90.44 200 GLU A O 1
ATOM 1510 N N . PRO A 1 201 ? 22.111 8.826 -16.018 1.00 92.06 201 PRO A N 1
ATOM 1511 C CA . PRO A 1 201 ? 22.673 9.196 -14.731 1.00 92.06 201 PRO A CA 1
ATOM 1512 C C . PRO A 1 201 ? 23.989 9.965 -14.893 1.00 92.06 201 PRO A C 1
ATOM 1514 O O . PRO A 1 201 ? 24.908 9.515 -15.577 1.00 92.06 201 PRO A O 1
ATOM 1517 N N . LEU A 1 202 ? 24.105 11.087 -14.189 1.00 92.00 202 LEU A N 1
ATOM 1518 C CA . LEU A 1 202 ? 25.328 11.864 -14.014 1.00 92.00 202 LEU A CA 1
ATOM 1519 C C . LEU A 1 202 ? 25.900 11.571 -12.624 1.00 92.00 202 LEU A C 1
ATOM 1521 O O . LEU A 1 202 ? 25.260 11.855 -11.611 1.00 92.00 202 LEU A O 1
ATOM 1525 N N . VAL A 1 203 ? 27.094 10.980 -12.574 1.00 93.62 203 VAL A N 1
ATOM 1526 C CA . VAL A 1 203 ? 27.798 10.666 -11.322 1.00 93.62 203 VAL A CA 1
ATOM 1527 C C . VAL A 1 203 ? 28.804 11.777 -11.038 1.00 93.62 203 VAL A C 1
ATOM 1529 O O . VAL A 1 203 ? 29.732 11.965 -11.821 1.00 93.62 203 VAL A O 1
ATOM 1532 N N . HIS A 1 204 ? 28.624 12.495 -9.931 1.00 89.31 204 HIS A N 1
ATOM 1533 C CA . HIS A 1 204 ? 29.533 13.565 -9.498 1.00 89.31 204 HIS A CA 1
ATOM 1534 C C . HIS A 1 204 ? 30.676 13.020 -8.653 1.00 89.31 204 HIS A C 1
ATOM 1536 O O . HIS A 1 204 ? 31.839 13.347 -8.872 1.00 89.31 204 HIS A O 1
ATOM 1542 N N . GLU A 1 205 ? 30.342 12.145 -7.709 1.00 92.50 205 GLU A N 1
ATOM 1543 C CA . GLU A 1 205 ? 31.294 11.584 -6.761 1.00 92.50 205 GLU A CA 1
ATOM 1544 C C . GLU A 1 205 ? 31.070 10.081 -6.607 1.00 92.50 205 GLU A C 1
ATOM 1546 O O . GLU A 1 205 ? 29.939 9.593 -6.611 1.00 92.50 205 GLU A O 1
ATOM 1551 N N . ASN A 1 206 ? 32.173 9.344 -6.490 1.00 91.81 206 ASN A N 1
ATOM 1552 C CA . ASN A 1 206 ? 32.185 7.917 -6.206 1.00 91.81 206 ASN A CA 1
ATOM 1553 C C . ASN A 1 206 ? 33.418 7.603 -5.354 1.00 91.81 206 ASN A C 1
ATOM 1555 O O . ASN A 1 206 ? 34.548 7.693 -5.844 1.00 91.81 206 ASN A O 1
ATOM 1559 N N . LYS A 1 207 ? 33.201 7.248 -4.088 1.00 93.75 207 LYS A N 1
ATOM 1560 C CA . LYS A 1 207 ? 34.264 6.940 -3.123 1.00 93.75 207 LYS A CA 1
ATOM 1561 C C . LYS A 1 207 ? 33.926 5.690 -2.321 1.00 93.75 207 LYS A C 1
ATOM 1563 O O . LYS A 1 207 ? 32.771 5.288 -2.215 1.00 93.75 207 LYS A O 1
ATOM 1568 N N . GLN A 1 208 ? 34.953 5.059 -1.766 1.00 92.81 208 GLN A N 1
ATOM 1569 C CA . GLN A 1 208 ? 34.782 4.029 -0.744 1.00 92.81 208 GLN A CA 1
ATOM 1570 C C . GLN A 1 208 ? 34.884 4.697 0.620 1.00 92.81 208 GLN A C 1
ATOM 1572 O O . GLN A 1 208 ? 35.791 5.501 0.832 1.00 92.81 208 GLN A O 1
ATOM 1577 N N . ILE A 1 209 ? 33.944 4.392 1.506 1.00 92.56 209 ILE A N 1
ATOM 1578 C CA . ILE A 1 209 ? 33.903 4.937 2.862 1.00 92.56 209 ILE A CA 1
ATOM 1579 C C . ILE A 1 209 ? 33.842 3.796 3.868 1.00 92.56 209 ILE A C 1
ATOM 1581 O O . ILE A 1 209 ? 33.399 2.695 3.535 1.00 92.56 209 ILE A O 1
ATOM 1585 N N . ASP A 1 210 ? 34.277 4.065 5.094 1.00 89.44 210 ASP A N 1
ATOM 1586 C CA . ASP A 1 210 ? 33.969 3.179 6.207 1.00 89.44 210 ASP A CA 1
ATOM 1587 C C . ASP A 1 210 ? 32.557 3.486 6.715 1.00 89.44 210 ASP A C 1
ATOM 1589 O O . ASP A 1 210 ? 32.161 4.648 6.843 1.00 89.44 210 ASP A O 1
ATOM 1593 N N . TRP A 1 211 ? 31.768 2.443 6.943 1.00 91.19 211 TRP A N 1
ATOM 1594 C CA . TRP A 1 211 ? 30.373 2.565 7.347 1.00 91.19 211 TRP A CA 1
ATOM 1595 C C . TRP A 1 211 ? 30.046 1.499 8.385 1.00 91.19 211 TRP A C 1
ATOM 1597 O O . TRP A 1 211 ? 30.276 0.309 8.166 1.00 91.19 211 TRP A O 1
ATOM 1607 N N . HIS A 1 212 ? 29.482 1.945 9.511 1.00 87.88 212 HIS A N 1
ATOM 1608 C CA . HIS A 1 212 ? 29.230 1.107 10.685 1.00 87.88 212 HIS A CA 1
ATOM 1609 C C . HIS A 1 212 ? 28.304 -0.084 10.402 1.00 87.88 212 HIS A C 1
ATOM 1611 O O . HIS A 1 212 ? 28.414 -1.114 11.064 1.00 87.88 212 HIS A O 1
ATOM 1617 N N . GLN A 1 213 ? 27.391 0.032 9.431 1.00 87.12 213 GLN A N 1
ATOM 1618 C CA . GLN A 1 213 ? 26.461 -1.052 9.136 1.00 87.12 213 GLN A CA 1
ATOM 1619 C C . GLN A 1 213 ? 27.136 -2.160 8.323 1.00 87.12 213 GLN A C 1
ATOM 1621 O O . GLN A 1 213 ? 27.847 -1.882 7.350 1.00 87.12 213 GLN A O 1
ATOM 1626 N N . PRO A 1 214 ? 26.897 -3.434 8.678 1.00 87.94 214 PRO A N 1
ATOM 1627 C CA . PRO A 1 214 ? 27.494 -4.566 7.979 1.00 87.94 214 PRO A CA 1
ATOM 1628 C C . PRO A 1 214 ? 26.928 -4.747 6.566 1.00 87.94 214 PRO A C 1
ATOM 1630 O O . PRO A 1 214 ? 27.627 -5.243 5.688 1.00 87.94 214 PRO A O 1
ATOM 1633 N N . GLN A 1 215 ? 25.677 -4.356 6.334 1.00 92.19 215 GLN A N 1
ATOM 1634 C CA . GLN A 1 215 ? 24.993 -4.428 5.044 1.00 92.19 215 GLN A CA 1
ATOM 1635 C C . GLN A 1 215 ? 23.829 -3.439 5.035 1.00 92.19 215 GLN A C 1
ATOM 1637 O O . GLN A 1 215 ? 23.289 -3.144 6.101 1.00 92.19 215 GLN A O 1
ATOM 1642 N N . GLY A 1 216 ? 23.447 -2.962 3.853 1.00 94.12 216 GLY A N 1
ATOM 1643 C CA . GLY A 1 216 ? 22.299 -2.075 3.710 1.00 94.12 216 GLY A CA 1
ATOM 1644 C C . GLY A 1 216 ? 22.499 -0.964 2.694 1.00 94.12 216 GLY A C 1
ATOM 1645 O O . GLY A 1 216 ? 23.516 -0.900 1.987 1.00 94.12 216 GLY A O 1
ATOM 1646 N N . THR A 1 217 ? 21.513 -0.077 2.631 1.00 95.75 217 THR A N 1
ATOM 1647 C CA . THR A 1 217 ? 21.559 1.146 1.827 1.00 95.75 217 THR A CA 1
ATOM 1648 C C . THR A 1 217 ? 21.100 2.332 2.668 1.00 95.75 217 THR A C 1
ATOM 1650 O O . THR A 1 217 ? 20.144 2.244 3.429 1.00 95.75 217 THR A O 1
ATOM 1653 N N . GLU A 1 218 ? 21.785 3.459 2.527 1.00 96.56 218 GLU A N 1
ATOM 1654 C CA . GLU A 1 218 ? 21.348 4.755 3.027 1.00 96.56 218 GLU A CA 1
ATOM 1655 C C . GLU A 1 218 ? 21.151 5.699 1.847 1.00 96.56 218 GLU A C 1
ATOM 1657 O O . GLU A 1 218 ? 22.036 5.853 1.001 1.00 96.56 218 GLU A O 1
ATOM 1662 N N . VAL A 1 219 ? 19.987 6.335 1.786 1.00 96.31 219 VAL A N 1
ATOM 1663 C CA . VAL A 1 219 ? 19.629 7.292 0.741 1.00 96.31 219 VAL A CA 1
ATOM 1664 C C . VAL A 1 219 ? 19.311 8.618 1.403 1.00 96.31 219 VAL A C 1
ATOM 1666 O O . VAL A 1 219 ? 18.407 8.697 2.233 1.00 96.31 219 VAL A O 1
ATOM 1669 N N . THR A 1 220 ? 20.035 9.662 1.009 1.00 96.88 220 THR A N 1
ATOM 1670 C CA . THR A 1 220 ? 19.819 11.027 1.483 1.00 96.88 220 THR A CA 1
ATOM 1671 C C . THR A 1 220 ? 19.371 11.931 0.339 1.00 96.88 220 THR A C 1
ATOM 1673 O O . THR A 1 220 ? 20.044 12.055 -0.689 1.00 96.88 220 THR A O 1
ATOM 1676 N N . LEU A 1 221 ? 18.226 12.579 0.542 1.00 95.12 221 LEU A N 1
ATOM 1677 C CA . LEU A 1 221 ? 17.558 13.479 -0.393 1.00 95.12 221 LEU A CA 1
ATOM 1678 C C . LEU A 1 221 ? 17.352 14.842 0.268 1.00 95.12 221 LEU A C 1
ATOM 1680 O O . LEU A 1 221 ? 16.857 14.921 1.389 1.00 95.12 221 LEU A O 1
ATOM 1684 N N . GLU A 1 222 ? 17.682 15.917 -0.440 1.00 95.12 222 GLU A N 1
ATOM 1685 C CA . GLU A 1 222 ? 17.425 17.287 0.008 1.00 95.12 222 GLU A CA 1
ATOM 1686 C C . GLU A 1 222 ? 16.328 17.901 -0.863 1.00 95.12 222 GLU A C 1
ATOM 1688 O O . GLU A 1 222 ? 16.495 18.041 -2.078 1.00 95.12 222 GLU A O 1
ATOM 1693 N N . VAL A 1 223 ? 15.184 18.221 -0.258 1.00 94.19 223 VAL A N 1
ATOM 1694 C CA . VAL A 1 223 ? 13.959 18.578 -0.985 1.00 94.19 223 VAL A CA 1
ATOM 1695 C C . VAL A 1 223 ? 13.296 19.817 -0.399 1.00 94.19 223 VAL A C 1
ATOM 1697 O O . VAL A 1 223 ? 13.349 20.056 0.810 1.00 94.19 223 VAL A O 1
ATOM 1700 N N . GLU A 1 224 ? 12.618 20.586 -1.250 1.00 91.94 224 GLU A N 1
ATOM 1701 C CA . GLU A 1 224 ? 11.706 21.632 -0.786 1.00 91.94 224 GLU A CA 1
ATOM 1702 C C . GLU A 1 224 ? 10.329 21.042 -0.460 1.00 91.94 224 GLU A C 1
ATOM 1704 O O . GLU A 1 224 ? 9.719 20.335 -1.271 1.00 91.94 224 GLU A O 1
ATOM 1709 N N . GLY A 1 225 ? 9.829 21.321 0.740 1.00 91.75 225 GLY A N 1
ATOM 1710 C CA . GLY A 1 225 ? 8.600 20.735 1.261 1.00 91.75 225 GLY A CA 1
ATOM 1711 C C . GLY A 1 225 ? 8.002 21.545 2.403 1.00 91.75 225 GLY A C 1
ATOM 1712 O O . GLY A 1 225 ? 8.551 22.564 2.811 1.00 91.75 225 GLY A O 1
ATOM 1713 N N . LYS A 1 226 ? 6.859 21.092 2.923 1.00 90.69 226 LYS A N 1
ATOM 1714 C CA . LYS A 1 226 ? 6.238 21.661 4.128 1.00 90.69 226 LYS A CA 1
ATOM 1715 C C . LYS A 1 226 ? 5.915 20.546 5.113 1.00 90.69 226 LYS A C 1
ATOM 1717 O O . LYS A 1 226 ? 5.129 19.656 4.789 1.00 90.69 226 LYS A O 1
ATOM 1722 N N . TYR A 1 227 ? 6.482 20.622 6.312 1.00 89.62 227 TYR A N 1
ATOM 1723 C CA . TYR A 1 227 ? 6.163 19.702 7.396 1.00 89.62 227 TYR A CA 1
ATOM 1724 C C . TYR A 1 227 ? 4.962 20.214 8.197 1.00 89.62 227 TYR A C 1
ATOM 1726 O O . TYR A 1 227 ? 4.914 21.369 8.614 1.00 89.62 227 TYR A O 1
ATOM 1734 N N . GLN A 1 228 ? 3.963 19.355 8.378 1.00 85.81 228 GLN A N 1
ATOM 1735 C CA . GLN A 1 228 ? 2.779 19.648 9.177 1.00 85.81 228 GLN A CA 1
ATOM 1736 C C . GLN A 1 228 ? 2.274 18.356 9.811 1.00 85.81 228 GLN A C 1
ATOM 1738 O O . GLN A 1 228 ? 2.040 17.378 9.098 1.00 85.81 228 GLN A O 1
ATOM 1743 N N . LYS A 1 229 ? 2.070 18.379 11.131 1.00 83.69 229 LYS A N 1
ATOM 1744 C CA . LYS A 1 229 ? 1.490 17.267 11.893 1.00 83.69 229 LYS A CA 1
ATOM 1745 C C . LYS A 1 229 ? -0.010 17.103 11.615 1.00 83.69 229 LYS A C 1
ATOM 1747 O O . LYS A 1 229 ? -0.684 18.035 11.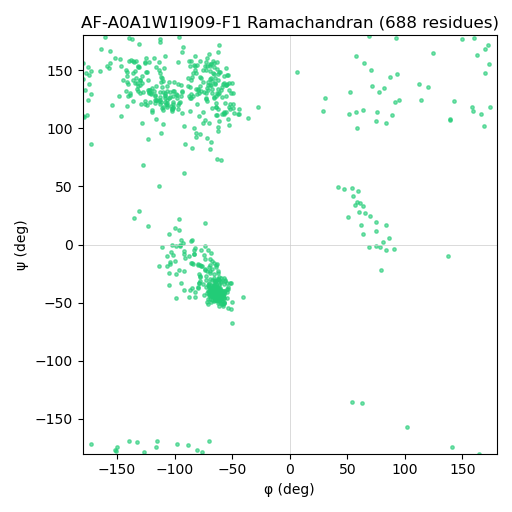174 1.00 83.69 229 LYS A O 1
ATOM 1752 N N . GLY A 1 230 ? -0.539 15.921 11.920 1.00 81.12 230 GLY A N 1
ATOM 1753 C CA . GLY A 1 230 ? -1.966 15.600 11.820 1.00 81.12 230 GLY A CA 1
ATOM 1754 C C . GLY A 1 230 ? -2.316 14.790 10.572 1.00 81.12 230 GLY A C 1
ATOM 1755 O O . GLY A 1 230 ? -1.467 14.108 10.007 1.00 81.12 230 GLY A O 1
ATOM 1756 N N . ARG A 1 231 ? -3.581 14.856 10.136 1.00 79.25 231 ARG A N 1
ATOM 1757 C CA . ARG A 1 231 ? -4.078 14.005 9.041 1.00 79.25 231 ARG A CA 1
ATOM 1758 C C . ARG A 1 231 ? -3.351 14.266 7.730 1.00 79.25 231 ARG A C 1
ATOM 1760 O O . ARG A 1 231 ? -3.229 15.426 7.345 1.00 79.25 231 ARG A O 1
ATOM 1767 N N . ALA A 1 232 ? -2.947 13.213 7.030 1.00 82.88 232 ALA A N 1
ATOM 1768 C CA . ALA A 1 232 ? -2.128 13.230 5.821 1.00 82.88 232 ALA A CA 1
ATOM 1769 C C . ALA A 1 232 ? -0.699 13.785 6.031 1.00 82.88 232 ALA A C 1
ATOM 1771 O O . ALA A 1 232 ? -0.144 14.451 5.150 1.00 82.88 232 ALA A O 1
ATOM 1772 N N . SER A 1 233 ? -0.107 13.569 7.213 1.00 89.31 233 SER A N 1
ATOM 1773 C CA . SER A 1 233 ? 1.305 13.880 7.490 1.00 89.31 233 SER A CA 1
ATOM 1774 C C . SER A 1 233 ? 2.240 12.693 7.241 1.00 89.31 233 SER A C 1
ATOM 1776 O O . SER A 1 233 ? 1.808 11.555 7.050 1.00 89.31 233 SER A O 1
ATOM 1778 N N . VAL A 1 234 ? 3.546 12.977 7.267 1.00 91.38 234 VAL A N 1
ATOM 1779 C CA . VAL A 1 234 ? 4.600 11.952 7.266 1.00 91.38 234 VAL A CA 1
ATOM 1780 C C . VAL A 1 234 ? 4.492 11.066 8.511 1.00 91.38 234 VAL A C 1
ATOM 1782 O O . VAL A 1 234 ? 4.626 9.852 8.390 1.00 91.38 234 VAL A O 1
ATOM 1785 N N . ASP A 1 235 ? 4.181 11.646 9.678 1.00 92.06 235 ASP A N 1
ATOM 1786 C CA . ASP A 1 235 ? 3.985 10.888 10.920 1.00 92.06 235 ASP A CA 1
ATOM 1787 C C . ASP A 1 235 ? 2.882 9.837 10.778 1.00 92.06 235 ASP A C 1
ATOM 1789 O O . ASP A 1 235 ? 3.114 8.668 11.072 1.00 92.06 235 ASP A O 1
ATOM 1793 N N . GLU A 1 236 ? 1.698 10.245 10.300 1.00 91.00 236 GLU A N 1
ATOM 1794 C CA . GLU A 1 236 ? 0.558 9.335 10.144 1.00 91.00 236 GLU A CA 1
ATOM 1795 C C . GLU A 1 236 ? 0.872 8.238 9.124 1.00 91.00 236 GLU A C 1
ATOM 1797 O O . GLU A 1 236 ? 0.474 7.087 9.304 1.00 91.00 236 GLU A O 1
ATOM 1802 N N . TRP A 1 237 ? 1.594 8.571 8.052 1.00 94.62 237 TRP A N 1
ATOM 1803 C CA . TRP A 1 237 ? 1.987 7.576 7.062 1.00 94.62 237 TRP A CA 1
ATOM 1804 C C . TRP A 1 237 ? 2.917 6.513 7.653 1.00 94.62 237 TRP A C 1
ATOM 1806 O O . TRP A 1 237 ? 2.702 5.323 7.425 1.00 94.62 237 TRP A O 1
ATOM 1816 N N . LEU A 1 238 ? 3.922 6.920 8.435 1.00 94.62 238 LEU A N 1
ATOM 1817 C CA . LEU A 1 238 ? 4.856 6.001 9.095 1.00 94.62 238 LEU A CA 1
ATOM 1818 C C . LEU A 1 238 ? 4.149 5.155 10.164 1.00 94.62 238 LEU A C 1
ATOM 1820 O O . LEU A 1 238 ? 4.358 3.942 10.222 1.00 94.62 238 LEU A O 1
ATOM 1824 N N . GLU A 1 239 ? 3.249 5.761 10.941 1.00 92.25 239 GLU A N 1
ATOM 1825 C CA . GLU A 1 239 ? 2.387 5.055 11.895 1.00 92.25 239 GLU A CA 1
ATOM 1826 C C . GLU A 1 239 ? 1.546 3.985 11.179 1.00 92.25 239 GLU A C 1
ATOM 1828 O O . GLU A 1 239 ? 1.615 2.805 11.526 1.00 92.25 239 GLU A O 1
ATOM 1833 N N . GLN A 1 240 ? 0.822 4.351 10.116 1.00 93.62 240 GLN A N 1
ATOM 1834 C CA . GLN A 1 240 ? 0.018 3.407 9.331 1.00 93.62 240 GLN A CA 1
ATOM 1835 C C . GLN A 1 240 ? 0.866 2.342 8.630 1.00 93.62 240 GLN A C 1
ATOM 1837 O O . GLN A 1 240 ? 0.403 1.211 8.461 1.00 93.62 240 GLN A O 1
ATOM 1842 N N . THR A 1 241 ? 2.096 2.670 8.237 1.00 94.50 241 THR A N 1
ATOM 1843 C CA . THR A 1 241 ? 3.039 1.708 7.652 1.00 94.50 241 THR A CA 1
ATOM 1844 C C . THR A 1 241 ? 3.424 0.643 8.674 1.00 94.50 241 THR A C 1
ATOM 1846 O O . THR A 1 241 ? 3.467 -0.534 8.314 1.00 94.50 241 THR A O 1
ATOM 1849 N N . SER A 1 242 ? 3.605 1.014 9.946 1.00 93.06 242 SER A N 1
ATOM 1850 C CA . SER A 1 242 ? 3.859 0.052 11.029 1.00 93.06 242 SER A CA 1
ATOM 1851 C C . SER A 1 242 ? 2.672 -0.891 11.287 1.00 93.06 242 SER A C 1
ATOM 1853 O O . SER A 1 242 ? 2.879 -2.052 11.628 1.00 93.06 242 SER A O 1
ATOM 1855 N N . ILE A 1 243 ? 1.431 -0.431 11.059 1.00 91.75 243 ILE A N 1
ATOM 1856 C CA . ILE A 1 243 ? 0.215 -1.256 11.200 1.00 91.75 243 ILE A CA 1
ATOM 1857 C C . ILE A 1 243 ? 0.153 -2.328 10.107 1.00 91.75 243 ILE A C 1
ATOM 1859 O O . ILE A 1 243 ? -0.119 -3.489 10.399 1.00 91.75 243 ILE A O 1
ATOM 1863 N N . ALA A 1 244 ? 0.389 -1.953 8.846 1.00 91.94 244 ALA A N 1
ATOM 1864 C CA . ALA A 1 244 ? 0.317 -2.895 7.724 1.00 91.94 244 ALA A CA 1
ATOM 1865 C C . ALA A 1 244 ? 1.544 -3.808 7.602 1.00 91.94 244 ALA A C 1
ATOM 1867 O O . ALA A 1 244 ? 1.476 -4.834 6.925 1.00 91.94 244 ALA A O 1
ATOM 1868 N N . ASN A 1 245 ? 2.658 -3.438 8.237 1.00 93.81 245 ASN A N 1
ATOM 1869 C CA . ASN A 1 245 ? 3.919 -4.169 8.183 1.00 93.81 245 ASN A CA 1
ATOM 1870 C C . ASN A 1 245 ? 4.429 -4.447 9.611 1.00 93.81 245 ASN A C 1
ATOM 1872 O O . ASN A 1 245 ? 5.450 -3.894 10.020 1.00 93.81 245 ASN A O 1
ATOM 1876 N N . PRO A 1 246 ? 3.738 -5.306 10.383 1.00 90.38 246 PRO A N 1
ATOM 1877 C CA . PRO A 1 246 ? 4.069 -5.569 11.788 1.00 90.38 246 PRO A CA 1
ATOM 1878 C C . PRO A 1 246 ? 5.429 -6.261 11.983 1.00 90.38 246 PRO A C 1
ATOM 1880 O O . PRO A 1 246 ? 5.973 -6.288 13.090 1.00 90.38 246 PRO A O 1
ATOM 1883 N N . HIS A 1 247 ? 5.996 -6.823 10.914 1.00 92.19 247 HIS A N 1
ATOM 1884 C CA . HIS A 1 247 ? 7.332 -7.417 10.887 1.00 92.19 247 HIS A CA 1
ATOM 1885 C C . HIS A 1 247 ? 8.468 -6.411 10.705 1.00 92.19 247 HIS A C 1
ATOM 1887 O O . HIS A 1 247 ? 9.638 -6.791 10.740 1.00 92.19 247 HIS A O 1
ATOM 1893 N N . VAL A 1 248 ? 8.162 -5.131 10.533 1.00 93.94 248 VAL A N 1
ATOM 1894 C CA . VAL A 1 248 ? 9.159 -4.073 10.359 1.00 93.94 248 VAL A CA 1
ATOM 1895 C C . VAL A 1 248 ? 9.470 -3.435 11.706 1.00 93.94 248 VAL A C 1
ATOM 1897 O O . VAL A 1 248 ? 8.563 -3.140 12.484 1.00 93.94 248 VAL A O 1
ATOM 1900 N N . ARG A 1 249 ? 10.754 -3.181 11.970 1.00 95.62 249 ARG A N 1
ATOM 1901 C CA . ARG A 1 249 ? 11.175 -2.241 13.012 1.00 95.62 249 ARG A CA 1
ATOM 1902 C C . ARG A 1 249 ? 11.455 -0.896 12.353 1.00 95.62 249 ARG A C 1
ATOM 1904 O O . ARG A 1 249 ? 12.277 -0.823 11.441 1.00 95.62 249 ARG A O 1
ATOM 1911 N N . LEU A 1 250 ? 10.764 0.150 12.791 1.00 95.75 250 LEU A N 1
ATOM 1912 C CA . LEU A 1 250 ? 10.858 1.479 12.190 1.00 95.75 250 LEU A CA 1
ATOM 1913 C C . LEU A 1 250 ? 11.248 2.504 13.256 1.00 95.75 250 LEU A C 1
ATOM 1915 O O . LEU A 1 250 ? 10.514 2.700 14.221 1.00 95.75 250 LEU A O 1
ATOM 1919 N N . ILE A 1 251 ? 12.384 3.172 13.069 1.00 96.62 251 ILE A N 1
ATOM 1920 C CA . ILE A 1 251 ? 12.798 4.314 13.894 1.00 96.62 251 ILE A CA 1
ATOM 1921 C C . ILE A 1 251 ? 12.580 5.584 13.082 1.00 96.62 251 ILE A C 1
ATOM 1923 O O . ILE A 1 251 ? 13.088 5.701 11.969 1.00 96.62 251 ILE A O 1
ATOM 1927 N N . TYR A 1 252 ? 11.853 6.545 13.638 1.00 96.50 252 TYR A N 1
ATOM 1928 C CA . TYR A 1 252 ? 11.598 7.831 13.008 1.00 96.50 252 TYR A CA 1
ATOM 1929 C C . TYR A 1 252 ? 12.133 8.979 13.862 1.00 96.50 252 TYR A C 1
ATOM 1931 O O . TYR A 1 252 ? 11.639 9.229 14.958 1.00 96.50 252 TYR A O 1
ATOM 1939 N N . HIS A 1 253 ? 13.114 9.707 13.337 1.00 95.56 253 HIS A N 1
ATOM 1940 C CA . HIS A 1 253 ? 13.570 10.968 13.910 1.00 95.56 253 HIS A CA 1
ATOM 1941 C C . HIS A 1 253 ? 12.827 12.118 13.231 1.00 95.56 253 HIS A C 1
ATOM 1943 O O . HIS A 1 253 ? 12.982 12.364 12.028 1.00 95.56 253 HIS A O 1
ATOM 1949 N N . THR A 1 254 ? 11.990 12.791 14.012 1.00 92.12 254 THR A N 1
ATOM 1950 C CA . THR A 1 254 ? 11.182 13.928 13.567 1.00 92.12 254 THR A CA 1
ATOM 1951 C C . THR A 1 254 ? 12.054 15.176 13.365 1.00 92.12 254 THR A C 1
ATOM 1953 O O . THR A 1 254 ? 13.088 15.321 14.024 1.00 92.12 254 THR A O 1
ATOM 1956 N N . PRO A 1 255 ? 11.609 16.145 12.545 1.00 88.00 255 PRO A N 1
ATOM 1957 C CA . PRO A 1 255 ? 12.315 17.417 12.368 1.00 88.00 255 PRO A CA 1
ATOM 1958 C C . PRO A 1 255 ? 12.287 18.314 13.611 1.00 88.00 255 PRO A C 1
ATOM 1960 O O . PRO A 1 255 ? 12.945 19.349 13.631 1.00 88.00 255 PRO A O 1
ATOM 1963 N N . GLU A 1 256 ? 11.530 17.935 14.641 1.00 86.25 256 GLU A N 1
ATOM 1964 C CA . GLU A 1 256 ? 11.466 18.623 15.933 1.00 86.25 256 GLU A CA 1
ATOM 1965 C C . GLU A 1 256 ? 12.413 18.007 16.979 1.00 86.25 256 GLU A C 1
ATOM 1967 O O . GLU A 1 256 ? 12.486 18.503 18.099 1.00 86.25 256 GLU A O 1
ATOM 1972 N N . GLY A 1 257 ? 13.145 16.941 16.630 1.00 84.00 257 GLY A N 1
ATOM 1973 C CA . GLY A 1 257 ? 14.103 16.269 17.515 1.00 84.00 257 GLY A CA 1
ATOM 1974 C C . GLY A 1 257 ? 13.522 15.124 18.352 1.00 84.00 257 GLY A C 1
ATOM 1975 O O . GLY A 1 257 ? 14.270 14.424 19.030 1.00 84.00 257 GLY A O 1
ATOM 1976 N N . GLU A 1 258 ? 12.212 14.872 18.283 1.00 90.62 258 GLU A N 1
ATOM 1977 C CA . GLU A 1 258 ? 11.587 13.685 18.882 1.00 90.62 258 GLU A CA 1
ATOM 1978 C C . GLU A 1 258 ? 11.968 12.430 18.082 1.00 90.62 258 GLU A C 1
ATOM 1980 O O . GLU A 1 258 ? 11.934 12.440 16.846 1.00 90.62 258 GLU A O 1
ATOM 1985 N N . THR A 1 259 ? 12.291 11.341 18.780 1.00 93.44 259 THR A N 1
ATOM 1986 C CA . THR A 1 259 ? 12.504 10.021 18.175 1.00 93.44 259 THR A CA 1
ATOM 1987 C C . THR A 1 259 ? 11.331 9.114 18.523 1.00 93.44 259 THR A C 1
ATOM 1989 O O . THR A 1 259 ? 11.060 8.872 19.696 1.00 93.44 259 THR A O 1
ATOM 1992 N N . LYS A 1 260 ? 10.645 8.603 17.501 1.00 93.38 260 LYS A N 1
ATOM 1993 C CA . LYS A 1 260 ? 9.545 7.645 17.626 1.00 93.38 260 LYS A CA 1
ATOM 1994 C C . LYS A 1 260 ? 10.023 6.277 17.178 1.00 93.38 260 LYS A C 1
ATOM 1996 O O . LYS A 1 260 ? 10.453 6.113 16.036 1.00 93.38 260 LYS A O 1
ATOM 2001 N N . GLU A 1 261 ? 9.927 5.297 18.062 1.00 94.19 261 GLU A N 1
ATOM 2002 C CA . GLU A 1 261 ? 10.226 3.910 17.736 1.00 94.19 261 GLU A CA 1
ATOM 2003 C C . GLU A 1 261 ? 8.936 3.110 17.570 1.00 94.19 261 GLU A C 1
ATOM 2005 O O . GLU A 1 261 ? 8.049 3.123 18.423 1.00 94.19 261 GLU A O 1
ATOM 2010 N N . TYR A 1 262 ? 8.858 2.371 16.469 1.00 93.62 262 TYR A N 1
ATOM 2011 C CA . TYR A 1 262 ? 7.825 1.385 16.208 1.00 93.62 262 TYR A CA 1
ATOM 2012 C C . TYR A 1 262 ? 8.484 -0.002 16.221 1.00 93.62 262 TYR A C 1
ATOM 2014 O O . TYR A 1 262 ? 9.061 -0.425 15.211 1.00 93.62 262 TYR A O 1
ATOM 2022 N N . PRO A 1 263 ? 8.442 -0.719 17.364 1.00 91.62 263 PRO A N 1
ATOM 2023 C CA . PRO A 1 263 ? 9.053 -2.036 17.463 1.00 91.62 263 PRO A CA 1
ATOM 2024 C C . PRO A 1 263 ? 8.293 -3.060 16.620 1.00 91.62 263 PRO A C 1
ATOM 2026 O O . PRO A 1 263 ? 7.069 -2.968 16.470 1.00 91.62 263 PRO A O 1
ATOM 2029 N N . ARG A 1 264 ? 9.001 -4.100 16.188 1.00 91.12 264 ARG A N 1
ATOM 2030 C CA . ARG A 1 264 ? 8.411 -5.279 15.551 1.00 91.12 264 ARG A CA 1
ATOM 2031 C C . ARG A 1 264 ? 7.392 -5.947 16.484 1.00 91.12 264 ARG A C 1
ATOM 2033 O O . ARG A 1 264 ? 7.638 -6.066 17.681 1.00 91.12 264 ARG A O 1
ATOM 2040 N N . THR A 1 265 ? 6.254 -6.374 15.948 1.00 84.06 265 THR A N 1
ATOM 2041 C CA . THR A 1 265 ? 5.258 -7.198 16.666 1.00 84.06 265 THR A CA 1
ATOM 2042 C C . THR A 1 265 ? 5.126 -8.596 16.092 1.00 84.06 265 THR A C 1
ATOM 2044 O O . THR A 1 265 ? 4.603 -9.484 16.760 1.00 84.06 265 THR A O 1
ATOM 2047 N N . TYR A 1 266 ? 5.585 -8.800 14.859 1.00 82.62 266 TYR A N 1
ATOM 2048 C CA . TYR A 1 266 ? 5.498 -10.074 14.165 1.00 82.62 266 TYR A CA 1
ATOM 2049 C C . TYR A 1 266 ? 6.889 -10.492 13.686 1.00 82.62 266 TYR A C 1
ATOM 2051 O O . TYR A 1 266 ? 7.539 -9.759 12.956 1.00 82.62 266 TYR A O 1
ATOM 2059 N N . HIS A 1 267 ? 7.395 -11.645 14.119 1.00 87.12 267 HIS A N 1
ATOM 2060 C CA . HIS A 1 267 ? 8.782 -12.054 13.839 1.00 87.12 267 HIS A CA 1
ATOM 2061 C C . HIS A 1 267 ? 8.935 -12.944 12.602 1.00 87.12 267 HIS A C 1
ATOM 2063 O O . HIS A 1 267 ? 10.041 -13.373 12.286 1.00 87.12 267 HIS A O 1
ATOM 2069 N N . GLU A 1 268 ? 7.846 -13.192 11.879 1.00 86.94 268 GLU A N 1
ATOM 2070 C CA . GLU A 1 268 ? 7.860 -13.981 10.652 1.00 86.94 268 GLU A CA 1
ATOM 2071 C C . GLU A 1 268 ? 7.729 -13.069 9.435 1.00 86.94 268 GLU A C 1
ATOM 2073 O O . GLU A 1 268 ? 6.952 -12.111 9.423 1.00 86.94 268 GLU A O 1
ATOM 2078 N N . LEU A 1 269 ? 8.486 -13.387 8.387 1.00 87.31 269 LEU A N 1
ATOM 2079 C CA . LEU A 1 269 ? 8.351 -12.700 7.114 1.00 87.31 269 LEU A CA 1
ATOM 2080 C C . LEU A 1 269 ? 7.117 -13.200 6.358 1.00 87.31 269 LEU A C 1
ATOM 2082 O O . LEU A 1 269 ? 6.833 -14.402 6.352 1.00 87.31 269 LEU A O 1
ATOM 2086 N N . PRO A 1 270 ? 6.416 -12.304 5.650 1.00 86.69 270 PRO A N 1
ATOM 2087 C CA . PRO A 1 270 ? 5.360 -12.718 4.750 1.00 86.69 270 PRO A CA 1
ATOM 2088 C C . PRO A 1 270 ? 5.908 -13.582 3.600 1.00 86.69 270 PRO A C 1
ATOM 2090 O O . PRO A 1 270 ? 7.045 -13.389 3.161 1.00 86.69 270 PRO A O 1
ATOM 2093 N N . PRO A 1 271 ? 5.099 -14.503 3.044 1.00 86.50 271 PRO A N 1
ATOM 2094 C CA . PRO A 1 271 ? 5.544 -15.382 1.969 1.00 86.50 271 PRO A CA 1
ATOM 2095 C C . PRO A 1 271 ? 5.899 -14.576 0.716 1.00 86.50 271 PRO A C 1
ATOM 2097 O O . PRO A 1 271 ? 5.104 -13.755 0.251 1.00 86.50 271 PRO A O 1
ATOM 2100 N N . SER A 1 272 ? 7.074 -14.821 0.135 1.00 87.75 272 SER A N 1
ATOM 2101 C CA . SER A 1 272 ? 7.518 -14.092 -1.055 1.00 87.75 272 SER A CA 1
ATOM 2102 C C . SER A 1 272 ? 6.619 -14.406 -2.263 1.00 87.75 272 SER A C 1
ATOM 2104 O O . SER A 1 272 ? 6.456 -15.582 -2.618 1.00 87.75 272 SER A O 1
ATOM 2106 N N . PRO A 1 273 ? 6.046 -13.386 -2.929 1.00 89.25 273 PRO A N 1
ATOM 2107 C CA . PRO A 1 273 ? 5.184 -13.602 -4.081 1.00 89.25 273 PRO A CA 1
ATOM 2108 C C . PRO A 1 273 ? 5.994 -14.123 -5.272 1.00 89.25 273 PRO A C 1
ATOM 2110 O O . PRO A 1 273 ? 7.085 -13.629 -5.580 1.00 89.25 273 PRO A O 1
ATOM 2113 N N . ARG A 1 274 ? 5.443 -15.117 -5.972 1.00 88.00 274 ARG A N 1
ATOM 2114 C CA . ARG A 1 274 ? 6.044 -15.679 -7.188 1.00 88.00 274 ARG A CA 1
ATOM 2115 C C . ARG A 1 274 ? 5.589 -14.908 -8.418 1.00 88.00 274 ARG A C 1
ATOM 2117 O O . ARG A 1 274 ? 4.440 -14.493 -8.518 1.00 88.00 274 ARG A O 1
ATOM 2124 N N . GLU A 1 275 ? 6.496 -14.748 -9.370 1.00 88.50 275 GLU A N 1
ATOM 2125 C CA . GLU A 1 275 ? 6.162 -14.173 -10.667 1.00 88.50 275 GLU A CA 1
ATOM 2126 C C . GLU A 1 275 ? 5.247 -15.116 -11.450 1.00 88.50 275 GLU A C 1
ATOM 2128 O O . GLU A 1 275 ? 5.487 -16.327 -11.517 1.00 88.50 275 GLU A O 1
ATOM 2133 N N . ILE A 1 276 ? 4.191 -14.553 -12.033 1.00 87.69 276 ILE A N 1
ATOM 2134 C CA . ILE A 1 276 ? 3.264 -15.277 -12.898 1.00 87.69 276 ILE A CA 1
ATOM 2135 C C . ILE A 1 276 ? 3.279 -14.699 -14.306 1.00 87.69 276 ILE A C 1
ATOM 2137 O O . ILE A 1 276 ? 3.692 -13.571 -14.543 1.00 87.69 276 ILE A O 1
ATOM 2141 N N . LYS A 1 277 ? 2.803 -15.495 -15.256 1.00 88.88 277 LYS A N 1
ATOM 2142 C CA . LYS A 1 277 ? 2.527 -15.033 -16.616 1.00 88.88 277 LYS A CA 1
ATOM 2143 C C . LYS A 1 277 ? 1.173 -14.321 -16.658 1.00 88.88 277 LYS A C 1
ATOM 2145 O O . LYS A 1 277 ? 0.309 -14.646 -15.836 1.00 88.88 277 LYS A O 1
ATOM 2150 N N . PRO A 1 278 ? 0.956 -13.397 -17.608 1.00 89.12 278 PRO A N 1
ATOM 2151 C CA . PRO A 1 278 ? -0.334 -12.740 -17.761 1.00 89.12 278 PRO A CA 1
ATOM 2152 C C . PRO A 1 278 ? -1.455 -13.762 -17.972 1.00 89.12 278 PRO A C 1
ATOM 2154 O O . PRO A 1 278 ? -1.270 -14.821 -18.581 1.00 89.12 278 PRO A O 1
ATOM 2157 N N . HIS A 1 279 ? -2.629 -13.448 -17.435 1.00 90.69 279 HIS A N 1
ATOM 2158 C CA . HIS A 1 279 ? -3.835 -14.225 -17.677 1.00 90.69 279 HIS A CA 1
ATOM 2159 C C . HIS A 1 279 ? -4.512 -13.744 -18.972 1.00 90.69 279 HIS A C 1
ATOM 2161 O O . HIS A 1 279 ? -4.577 -12.531 -19.189 1.00 90.69 279 HIS A O 1
ATOM 2167 N N . PRO A 1 280 ? -5.083 -14.634 -19.804 1.00 88.06 280 PRO A N 1
ATOM 2168 C CA . PRO A 1 280 ? -5.712 -14.238 -21.069 1.00 88.06 280 PRO A CA 1
ATOM 2169 C C . PRO A 1 280 ? -6.846 -13.200 -20.938 1.00 88.06 280 PRO A C 1
ATOM 2171 O O . PRO A 1 280 ? -6.965 -12.304 -21.764 1.00 88.06 280 PRO A O 1
ATOM 2174 N N . TYR A 1 281 ? -7.635 -13.239 -19.860 1.00 87.81 281 TYR A N 1
ATOM 2175 C CA . TYR A 1 281 ? -8.668 -12.217 -19.590 1.00 87.81 281 TYR A CA 1
ATOM 2176 C C . TYR A 1 281 ? -8.138 -10.825 -19.219 1.00 87.81 281 TYR A C 1
ATOM 2178 O O . TYR A 1 281 ? -8.918 -9.882 -19.127 1.00 87.81 281 TYR A O 1
ATOM 2186 N N . GLY A 1 282 ? -6.844 -10.692 -18.924 1.00 83.56 282 GLY A N 1
ATOM 2187 C CA . GLY A 1 282 ? -6.255 -9.427 -18.476 1.00 83.56 282 GLY A CA 1
ATOM 2188 C C . GLY A 1 282 ? -5.476 -8.669 -19.532 1.00 83.56 282 GLY A C 1
ATOM 2189 O O . GLY A 1 282 ? -4.950 -7.599 -19.243 1.00 83.56 282 GLY A O 1
ATOM 2190 N N . ILE A 1 283 ? -5.384 -9.214 -20.742 1.00 87.94 283 ILE A N 1
ATOM 2191 C CA . ILE A 1 283 ? -4.670 -8.577 -21.842 1.00 87.94 283 ILE A CA 1
ATOM 2192 C C . ILE A 1 283 ? -5.621 -7.803 -22.745 1.00 87.94 283 ILE A C 1
ATOM 2194 O O . ILE A 1 283 ? -6.697 -8.276 -23.103 1.00 87.94 283 ILE A O 1
ATOM 2198 N N . GLU A 1 284 ? -5.185 -6.621 -23.161 1.00 89.31 284 GLU A N 1
ATOM 2199 C CA . GLU A 1 284 ? -5.834 -5.842 -24.211 1.00 89.31 284 GLU A CA 1
ATOM 2200 C C . GLU A 1 284 ? -5.326 -6.270 -25.590 1.00 89.31 284 GLU A C 1
ATOM 2202 O O . GLU A 1 284 ? -4.215 -6.792 -25.729 1.00 89.31 284 GLU A O 1
ATOM 2207 N N . PHE A 1 285 ? -6.108 -5.997 -26.634 1.00 90.00 285 PHE A N 1
ATOM 2208 C CA . PHE A 1 285 ? -5.766 -6.390 -28.000 1.00 90.00 285 PHE A CA 1
ATOM 2209 C C . PHE A 1 285 ? -4.406 -5.840 -28.467 1.00 90.00 285 PHE A C 1
ATOM 2211 O O . PHE A 1 285 ? -3.620 -6.563 -29.076 1.00 90.00 285 PHE A O 1
ATOM 2218 N N . GLY A 1 286 ? -4.071 -4.590 -28.128 1.00 90.06 286 GLY A N 1
ATOM 2219 C CA . GLY A 1 286 ? -2.769 -4.006 -28.472 1.00 90.06 286 GLY A CA 1
ATOM 2220 C C . GLY A 1 286 ? -1.592 -4.743 -27.821 1.00 90.06 286 GLY A C 1
ATOM 2221 O O . GLY A 1 286 ? -0.597 -5.038 -28.484 1.00 90.06 286 GLY A O 1
ATOM 2222 N N . MET A 1 287 ? -1.729 -5.113 -26.543 1.00 87.62 287 MET A N 1
ATOM 2223 C CA . MET A 1 287 ? -0.724 -5.916 -25.839 1.00 87.62 287 MET A CA 1
ATOM 2224 C C . MET A 1 287 ? -0.630 -7.322 -26.434 1.00 87.62 287 MET A C 1
ATOM 2226 O O . MET A 1 287 ? 0.470 -7.822 -26.644 1.00 87.62 287 MET A O 1
ATOM 2230 N N . PHE A 1 288 ? -1.764 -7.936 -26.773 1.00 91.38 288 PHE A N 1
ATOM 2231 C CA . PHE A 1 288 ? -1.807 -9.235 -27.441 1.00 91.38 288 PHE A CA 1
ATOM 2232 C C . PHE A 1 288 ? -1.031 -9.228 -28.766 1.00 91.38 288 PHE A C 1
ATOM 2234 O O . PHE A 1 288 ? -0.209 -10.112 -29.002 1.00 91.38 288 PHE A O 1
ATOM 2241 N N . LEU A 1 289 ? -1.219 -8.197 -29.597 1.00 91.62 289 LEU A N 1
ATOM 2242 C CA . LEU A 1 289 ? -0.466 -8.024 -30.844 1.00 91.62 289 LEU A CA 1
ATOM 2243 C C . LEU A 1 289 ? 1.036 -7.863 -30.604 1.00 91.62 289 LEU A C 1
ATOM 2245 O O . LEU A 1 289 ? 1.837 -8.428 -31.348 1.00 91.62 289 LEU A O 1
ATOM 2249 N N . LYS A 1 290 ? 1.426 -7.121 -29.564 1.00 90.31 290 LYS A N 1
ATOM 2250 C CA . LYS A 1 290 ? 2.833 -6.982 -29.179 1.00 90.31 290 LYS A CA 1
ATOM 2251 C C . LYS A 1 290 ? 3.421 -8.320 -28.720 1.00 90.31 290 LYS A C 1
ATOM 2253 O O . LYS A 1 290 ? 4.488 -8.710 -29.180 1.00 90.31 290 LYS A O 1
ATOM 2258 N N . MET A 1 291 ? 2.692 -9.071 -27.897 1.00 90.56 291 MET A N 1
ATOM 2259 C CA . MET A 1 291 ? 3.105 -10.402 -27.442 1.00 90.56 291 MET A CA 1
ATOM 2260 C C . MET A 1 291 ? 3.280 -11.384 -28.611 1.00 90.56 291 MET A C 1
ATOM 2262 O O . MET A 1 291 ? 4.250 -12.137 -28.629 1.00 90.56 291 MET A O 1
ATOM 2266 N N . LEU A 1 292 ? 2.410 -11.335 -29.627 1.00 91.00 292 LEU A N 1
ATOM 2267 C CA . LEU A 1 292 ? 2.561 -12.132 -30.854 1.00 91.00 292 LEU A CA 1
ATOM 2268 C C . LEU A 1 292 ? 3.854 -11.812 -31.629 1.00 91.00 292 LEU A C 1
ATOM 2270 O O . LEU A 1 292 ? 4.375 -12.677 -32.335 1.00 91.00 292 LEU A O 1
ATOM 2274 N N . GLN A 1 293 ? 4.373 -10.585 -31.520 1.00 89.69 293 GLN A N 1
ATOM 2275 C CA . GLN A 1 293 ? 5.630 -10.171 -32.153 1.00 89.69 293 GLN A CA 1
ATOM 2276 C C . GLN A 1 293 ? 6.852 -10.590 -31.325 1.00 89.69 293 GLN A C 1
ATOM 2278 O O . GLN A 1 293 ? 7.806 -11.148 -31.882 1.00 89.69 293 GLN A O 1
ATOM 2283 N N . ASP A 1 294 ? 6.786 -10.364 -30.011 1.00 89.94 294 ASP A N 1
ATOM 2284 C CA . ASP A 1 294 ? 7.877 -10.583 -29.054 1.00 89.94 294 ASP A CA 1
ATOM 2285 C C . ASP A 1 294 ? 8.076 -12.066 -28.688 1.00 89.94 294 ASP A C 1
ATOM 2287 O O . ASP A 1 294 ? 9.139 -12.448 -28.188 1.00 89.94 294 ASP A O 1
ATOM 2291 N N . THR A 1 295 ? 7.076 -12.919 -28.938 1.00 89.56 295 THR A N 1
ATOM 2292 C CA . THR A 1 295 ? 7.139 -14.337 -28.572 1.00 89.56 295 THR A CA 1
ATOM 2293 C C . THR A 1 295 ? 8.286 -15.082 -29.259 1.00 89.56 295 THR A C 1
ATOM 2295 O O . THR A 1 295 ? 8.678 -14.807 -30.400 1.00 89.56 295 THR A O 1
ATOM 2298 N N . LYS A 1 296 ? 8.808 -16.082 -28.544 1.00 89.31 296 LYS A N 1
ATOM 2299 C CA . LYS A 1 296 ? 9.810 -17.036 -29.041 1.00 89.31 296 LYS A CA 1
ATOM 2300 C C . LYS A 1 296 ? 9.176 -18.291 -29.647 1.00 89.31 296 LYS A C 1
ATOM 2302 O O . LYS A 1 296 ? 9.889 -19.114 -30.213 1.00 89.31 296 LYS A O 1
ATOM 2307 N N . SER A 1 297 ? 7.862 -18.455 -29.513 1.00 90.88 297 SER A N 1
ATOM 2308 C CA . SER A 1 297 ? 7.140 -19.628 -30.001 1.00 90.88 297 SER A CA 1
ATOM 2309 C C . SER A 1 297 ? 6.962 -19.596 -31.523 1.00 90.88 297 SER A C 1
ATOM 2311 O O . SER A 1 297 ? 6.667 -18.558 -32.112 1.00 90.88 297 SER A O 1
ATOM 2313 N N . HIS A 1 298 ? 7.115 -20.755 -32.170 1.00 89.69 298 HIS A N 1
ATOM 2314 C CA . HIS A 1 298 ? 7.005 -20.886 -33.631 1.00 89.69 298 HIS A CA 1
ATOM 2315 C C . HIS A 1 298 ? 5.567 -21.088 -34.135 1.00 89.69 298 HIS A C 1
ATOM 2317 O O . HIS A 1 298 ? 5.315 -20.890 -35.320 1.00 89.69 298 HIS A O 1
ATOM 2323 N N . GLY A 1 299 ? 4.629 -21.447 -33.252 1.00 92.69 299 GLY A N 1
ATOM 2324 C CA . GLY A 1 299 ? 3.215 -21.670 -33.571 1.00 92.69 299 GLY A CA 1
ATOM 2325 C C . GLY A 1 299 ? 2.282 -20.936 -32.607 1.00 92.69 299 GLY A C 1
ATOM 2326 O O . GLY A 1 299 ? 2.648 -20.713 -31.450 1.00 92.69 299 GLY A O 1
ATOM 2327 N N . VAL A 1 300 ? 1.072 -20.586 -33.056 1.00 91.81 300 VAL A N 1
ATOM 2328 C CA . VAL A 1 300 ? 0.049 -19.907 -32.234 1.00 91.81 300 VAL A CA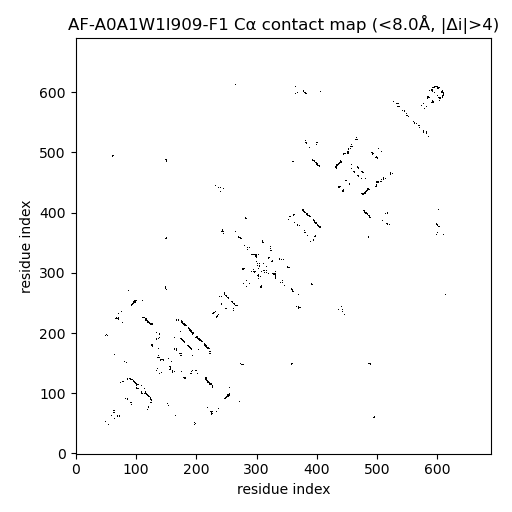 1
ATOM 2329 C C . VAL A 1 300 ? -0.352 -20.743 -31.014 1.00 91.81 300 VAL A C 1
ATOM 2331 O O . VAL A 1 300 ? -0.437 -20.202 -29.914 1.00 91.81 300 VAL A O 1
ATOM 2334 N N . ALA A 1 301 ? -0.532 -22.061 -31.150 1.00 92.38 301 ALA A N 1
ATOM 2335 C CA . ALA A 1 301 ? -0.866 -22.908 -29.996 1.00 92.38 301 ALA A CA 1
ATOM 2336 C C . ALA A 1 301 ? 0.281 -22.974 -28.967 1.00 92.38 301 ALA A C 1
ATOM 2338 O O . ALA A 1 301 ? 0.051 -22.941 -27.754 1.00 92.38 301 ALA A O 1
ATOM 2339 N N . GLY A 1 302 ? 1.526 -22.993 -29.458 1.00 92.25 302 GLY A N 1
ATOM 2340 C CA . GLY A 1 302 ? 2.723 -22.898 -28.625 1.00 92.25 302 GLY A CA 1
ATOM 2341 C C . GLY A 1 302 ? 2.791 -21.567 -27.880 1.00 92.25 302 GLY A C 1
ATOM 2342 O O . GLY A 1 302 ? 3.007 -21.567 -26.675 1.00 92.25 302 GLY A O 1
ATOM 2343 N N . PHE A 1 303 ? 2.511 -20.459 -28.570 1.00 94.00 303 PHE A N 1
ATOM 2344 C CA . PHE A 1 303 ? 2.420 -19.115 -27.991 1.00 94.00 303 PHE A CA 1
ATOM 2345 C C . PHE A 1 303 ? 1.384 -19.036 -26.862 1.00 94.00 303 PHE A C 1
ATOM 2347 O O . PHE A 1 303 ? 1.704 -18.589 -25.760 1.00 94.00 303 PHE A O 1
ATOM 2354 N N . LEU A 1 304 ? 0.163 -19.526 -27.101 1.00 92.50 304 LEU A N 1
ATOM 2355 C CA . LEU A 1 304 ? -0.906 -19.489 -26.099 1.00 92.50 304 LEU A CA 1
ATOM 2356 C C . LEU A 1 304 ? -0.548 -20.287 -24.837 1.00 92.50 304 LEU A C 1
ATOM 2358 O O . LEU A 1 304 ? -0.887 -19.879 -23.731 1.00 92.50 304 LEU A O 1
ATOM 2362 N N . THR A 1 305 ? 0.178 -21.394 -24.995 1.00 92.69 305 THR A N 1
ATOM 2363 C CA . THR A 1 305 ? 0.621 -22.238 -23.875 1.00 92.69 305 THR A CA 1
ATOM 2364 C C . THR A 1 305 ? 1.853 -21.663 -23.164 1.00 92.69 305 THR A C 1
ATOM 2366 O O . THR A 1 305 ? 1.987 -21.776 -21.944 1.00 92.69 305 THR A O 1
ATOM 2369 N N . SER A 1 306 ? 2.790 -21.070 -23.911 1.00 91.25 306 SER A N 1
ATOM 2370 C CA . SER A 1 306 ? 4.064 -20.593 -23.371 1.00 91.25 306 SER A CA 1
ATOM 2371 C C . SER A 1 306 ? 3.939 -19.249 -22.673 1.00 91.25 306 SER A C 1
ATOM 2373 O O . SER A 1 306 ? 4.608 -19.052 -21.661 1.00 91.25 306 SER A O 1
ATOM 2375 N N . ASP A 1 307 ? 3.102 -18.343 -23.171 1.00 90.69 307 ASP A N 1
ATOM 2376 C CA . ASP A 1 307 ? 3.151 -16.934 -22.766 1.00 90.69 307 ASP A CA 1
ATOM 2377 C C . ASP A 1 307 ? 2.020 -16.555 -21.802 1.00 90.69 307 ASP A C 1
ATOM 2379 O O . ASP A 1 307 ? 2.134 -15.558 -21.088 1.00 90.69 307 ASP A O 1
ATOM 2383 N N . PHE A 1 308 ? 0.982 -17.391 -21.687 1.00 91.31 308 PHE A N 1
ATOM 2384 C CA . PHE A 1 308 ? -0.121 -17.200 -20.745 1.00 91.31 308 PHE A CA 1
ATOM 2385 C C . PHE A 1 308 ? -0.103 -18.216 -19.606 1.00 91.31 308 PHE A C 1
ATOM 2387 O O . PHE A 1 308 ? 0.376 -19.344 -19.736 1.00 91.31 308 PHE A O 1
ATOM 2394 N N . CYS A 1 309 ? -0.649 -17.824 -18.455 1.00 89.88 309 CYS A N 1
ATOM 2395 C CA . CYS A 1 309 ? -0.940 -18.777 -17.390 1.00 89.88 309 CYS A CA 1
ATOM 2396 C C . CYS A 1 309 ? -2.276 -19.496 -17.644 1.00 89.88 309 CYS A C 1
ATOM 2398 O O . CYS A 1 309 ? -3.171 -18.960 -18.291 1.00 89.88 309 CYS A O 1
ATOM 2400 N N . ARG A 1 310 ? -2.416 -20.714 -17.099 1.00 90.38 310 ARG A N 1
ATOM 2401 C CA . ARG A 1 310 ? -3.667 -21.505 -17.106 1.00 90.38 310 ARG A CA 1
ATOM 2402 C C . ARG A 1 310 ? -4.215 -21.896 -18.488 1.00 90.38 310 ARG A C 1
ATOM 2404 O O . ARG A 1 310 ? -5.350 -22.356 -18.571 1.00 90.38 310 ARG A O 1
ATOM 2411 N N . VAL A 1 311 ? -3.397 -21.822 -19.536 1.00 92.06 311 VAL A N 1
ATOM 2412 C CA . VAL A 1 311 ? -3.722 -22.358 -20.863 1.00 92.06 311 VAL A CA 1
ATOM 2413 C C . VAL A 1 311 ? -3.010 -23.696 -21.054 1.00 92.06 311 VAL A C 1
ATOM 2415 O O . VAL A 1 311 ? -1.786 -23.771 -20.982 1.00 92.06 311 VAL A O 1
ATOM 2418 N N . SER A 1 312 ? -3.778 -24.770 -21.250 1.00 92.50 312 SER A N 1
ATOM 2419 C CA . SER A 1 312 ? -3.234 -26.087 -21.593 1.00 92.50 312 SER A CA 1
ATOM 2420 C C . SER A 1 312 ? -3.073 -26.226 -23.114 1.00 92.50 312 SER A C 1
ATOM 2422 O O . SER A 1 312 ? -3.793 -25.555 -23.854 1.00 92.50 312 SER A O 1
ATOM 2424 N N . PRO A 1 313 ? -2.200 -27.128 -23.606 1.00 93.25 313 PRO A N 1
ATOM 2425 C CA . PRO A 1 313 ? -2.054 -27.370 -25.044 1.00 93.25 313 PRO A CA 1
ATOM 2426 C C . PRO A 1 313 ? -3.377 -27.720 -25.740 1.00 93.25 313 PRO A C 1
ATOM 2428 O O . PRO A 1 313 ? -3.668 -27.201 -26.811 1.00 93.25 313 PRO A O 1
ATOM 2431 N N . GLN A 1 314 ? -4.218 -28.535 -25.091 1.00 93.25 314 GLN A N 1
ATOM 2432 C CA . GLN A 1 314 ? -5.543 -28.903 -25.605 1.00 93.25 314 GLN A CA 1
ATOM 2433 C C . GLN A 1 314 ? -6.453 -27.678 -25.738 1.00 93.25 314 GLN A C 1
ATOM 2435 O O . GLN A 1 314 ? -7.038 -27.447 -26.791 1.00 93.25 314 GLN A O 1
ATOM 2440 N N . LEU A 1 315 ? -6.508 -26.844 -24.695 1.00 93.12 315 LEU A N 1
ATOM 2441 C CA . LEU A 1 315 ? -7.312 -25.626 -24.709 1.00 93.12 315 LEU A CA 1
ATOM 2442 C C . LEU A 1 315 ? -6.818 -24.635 -25.772 1.00 93.12 315 LEU A C 1
ATOM 2444 O O . LEU A 1 315 ? -7.630 -24.005 -26.442 1.00 93.12 315 LEU A O 1
ATOM 2448 N N . ALA A 1 316 ? -5.501 -24.517 -25.954 1.00 93.06 316 ALA A N 1
ATOM 2449 C CA . ALA A 1 316 ? -4.909 -23.673 -26.987 1.00 93.06 316 ALA A CA 1
ATOM 2450 C C . ALA A 1 316 ? -5.305 -24.129 -28.401 1.00 93.06 316 ALA A C 1
ATOM 2452 O O . ALA A 1 316 ? -5.649 -23.297 -29.241 1.00 93.06 316 ALA A O 1
ATOM 2453 N N . GLU A 1 317 ? -5.292 -25.437 -28.670 1.00 93.38 317 GLU A N 1
ATOM 2454 C CA . GLU A 1 317 ? -5.766 -25.983 -29.944 1.00 93.38 317 GLU A CA 1
ATOM 2455 C C . GLU A 1 317 ? -7.258 -25.730 -30.160 1.00 93.38 317 GLU A C 1
ATOM 2457 O O . GLU A 1 317 ? -7.661 -25.362 -31.264 1.00 93.38 317 GLU A O 1
ATOM 2462 N N . ASP A 1 318 ? -8.074 -25.892 -29.122 1.00 93.06 318 ASP A N 1
ATOM 2463 C CA . ASP A 1 318 ? -9.518 -25.676 -29.203 1.00 93.06 318 ASP A CA 1
ATOM 2464 C C . ASP A 1 318 ? -9.859 -24.197 -29.436 1.00 93.06 318 ASP A C 1
ATOM 2466 O O . ASP A 1 318 ? -10.701 -23.889 -30.282 1.00 93.06 318 ASP A O 1
ATOM 2470 N N . MET A 1 319 ? -9.132 -23.276 -28.793 1.00 92.81 319 MET A N 1
ATOM 2471 C CA . MET A 1 319 ? -9.210 -21.836 -29.072 1.00 92.81 319 MET A CA 1
ATOM 2472 C C . MET A 1 319 ? -8.837 -21.520 -30.526 1.00 92.81 319 MET A C 1
ATOM 2474 O O . MET A 1 319 ? -9.533 -20.750 -31.187 1.00 92.81 319 MET A O 1
ATOM 2478 N N . CYS A 1 320 ? -7.773 -22.134 -31.054 1.00 93.06 320 CYS A N 1
ATOM 2479 C CA . CYS A 1 320 ? -7.365 -21.949 -32.450 1.00 93.06 320 CYS A CA 1
ATOM 2480 C C . CYS A 1 320 ? -8.436 -22.464 -33.426 1.00 93.06 320 CYS A C 1
ATOM 2482 O O . CYS A 1 320 ? -8.787 -21.766 -34.381 1.00 93.06 320 CYS A O 1
ATOM 2484 N N . LYS A 1 321 ? -9.007 -23.648 -33.163 1.00 93.31 321 LYS A N 1
ATOM 2485 C CA . LYS A 1 321 ? -10.095 -24.233 -33.966 1.00 93.31 321 LYS A CA 1
ATOM 2486 C C . LYS A 1 321 ? -11.338 -23.344 -33.955 1.00 93.31 321 LYS A C 1
ATOM 2488 O O . LYS A 1 321 ? -11.888 -23.067 -35.019 1.00 93.31 321 LYS A O 1
ATOM 2493 N N . ALA A 1 322 ? -11.750 -22.859 -32.783 1.00 93.25 322 ALA A N 1
ATOM 2494 C CA . ALA A 1 322 ? -12.898 -21.965 -32.636 1.00 93.25 322 ALA A CA 1
ATOM 2495 C C . ALA A 1 322 ? -12.687 -20.625 -33.366 1.00 93.25 322 ALA A C 1
ATOM 2497 O O . ALA A 1 322 ? -13.590 -20.143 -34.049 1.00 93.25 322 ALA A O 1
ATOM 2498 N N . ALA A 1 323 ? -11.467 -20.084 -33.320 1.00 91.75 323 ALA A N 1
ATOM 2499 C CA . ALA A 1 323 ? -11.086 -18.863 -34.027 1.00 91.75 323 ALA A CA 1
ATOM 2500 C C . ALA A 1 323 ? -10.838 -19.054 -35.537 1.00 91.75 323 ALA A C 1
ATOM 2502 O O . ALA A 1 323 ? -10.582 -18.076 -36.239 1.00 91.75 323 ALA A O 1
ATOM 2503 N N . LYS A 1 324 ? -10.891 -20.294 -36.050 1.00 92.62 324 LYS A N 1
ATOM 2504 C CA . LYS A 1 324 ? -10.531 -20.662 -37.434 1.00 92.62 324 LYS A CA 1
ATOM 2505 C C . LYS A 1 324 ? -9.096 -20.266 -37.814 1.00 92.62 324 LYS A C 1
ATOM 2507 O O . LYS A 1 324 ? -8.815 -19.938 -38.966 1.00 92.62 324 LYS A O 1
ATOM 2512 N N . VAL A 1 325 ? -8.181 -20.317 -36.848 1.00 91.25 325 VAL A N 1
ATOM 2513 C CA . VAL A 1 325 ? -6.749 -20.056 -37.036 1.00 91.25 325 VAL A CA 1
ATOM 2514 C C . VAL A 1 325 ? -5.993 -21.380 -36.970 1.00 91.25 325 VAL A C 1
ATOM 2516 O O . VAL A 1 325 ? -6.254 -22.213 -36.107 1.00 91.25 325 VAL A O 1
ATOM 2519 N N . SER A 1 326 ? -5.037 -21.590 -37.879 1.00 90.62 326 SER A N 1
ATOM 2520 C CA . SER A 1 326 ? -4.191 -22.787 -37.832 1.00 90.62 326 SER A CA 1
ATOM 2521 C C . SER A 1 326 ? -3.302 -22.771 -36.574 1.00 90.62 326 SER A C 1
ATOM 2523 O O . SER A 1 326 ? -2.565 -21.800 -36.384 1.00 90.62 326 SER A O 1
ATOM 2525 N N . PRO A 1 327 ? -3.297 -23.836 -35.745 1.00 90.75 327 PRO A N 1
ATOM 2526 C CA . PRO A 1 327 ? -2.449 -23.931 -34.548 1.00 90.75 327 PRO A CA 1
ATOM 2527 C C . PRO A 1 327 ? -0.947 -23.764 -34.828 1.00 90.75 327 PRO A C 1
ATOM 2529 O O . PRO A 1 327 ? -0.206 -23.249 -33.987 1.00 90.75 327 PRO A O 1
ATOM 2532 N N . ASN A 1 328 ? -0.515 -24.171 -36.028 1.00 91.19 328 ASN A N 1
ATOM 2533 C CA . ASN A 1 328 ? 0.878 -24.150 -36.482 1.00 91.19 328 ASN A CA 1
ATOM 2534 C C . ASN A 1 328 ? 1.253 -22.864 -37.230 1.00 91.19 328 ASN A C 1
ATOM 2536 O O . ASN A 1 328 ? 2.377 -22.743 -37.713 1.00 91.19 328 ASN A O 1
ATOM 2540 N N . LEU A 1 329 ? 0.324 -21.914 -37.368 1.00 90.88 329 LEU A N 1
ATOM 2541 C CA . LEU A 1 329 ? 0.626 -20.632 -37.990 1.00 90.88 329 LEU A CA 1
ATOM 2542 C C . LEU A 1 329 ? 1.689 -19.897 -37.167 1.00 90.88 329 LEU A C 1
ATOM 2544 O O . LEU A 1 329 ? 1.653 -19.917 -35.937 1.00 90.88 329 LEU A O 1
ATOM 2548 N N . ALA A 1 330 ? 2.612 -19.211 -37.837 1.00 91.38 330 ALA A N 1
ATOM 2549 C CA . ALA A 1 330 ? 3.590 -18.380 -37.153 1.00 91.38 330 ALA A CA 1
ATOM 2550 C C . ALA A 1 330 ? 2.883 -17.218 -36.418 1.00 91.38 330 ALA A C 1
ATOM 2552 O O . ALA A 1 330 ? 2.160 -16.459 -37.071 1.00 91.38 330 ALA A O 1
ATOM 2553 N N . PRO A 1 331 ? 3.120 -17.001 -35.107 1.00 90.81 331 PRO A N 1
ATOM 2554 C CA . PRO A 1 331 ? 2.479 -15.923 -34.344 1.00 90.81 331 PRO A CA 1
ATOM 2555 C C . PRO A 1 331 ? 2.643 -14.535 -34.978 1.00 90.81 331 PRO A C 1
ATOM 2557 O O . PRO A 1 331 ? 1.692 -13.763 -35.051 1.00 90.81 331 PRO A O 1
ATOM 2560 N N . ARG A 1 332 ? 3.819 -14.253 -35.553 1.00 90.44 332 ARG A N 1
ATOM 2561 C CA . ARG A 1 332 ? 4.137 -12.977 -36.224 1.00 90.44 332 ARG A CA 1
ATOM 2562 C C . ARG A 1 332 ? 3.359 -12.735 -37.521 1.00 90.44 332 ARG A C 1
ATOM 2564 O O . ARG A 1 332 ? 3.261 -11.592 -37.972 1.00 90.44 332 ARG A O 1
ATOM 2571 N N . ALA A 1 333 ? 2.845 -13.797 -38.139 1.00 88.00 333 ALA A N 1
ATOM 2572 C CA . ALA A 1 333 ? 2.028 -13.712 -39.345 1.00 88.00 333 ALA A CA 1
ATOM 2573 C C . ALA A 1 333 ? 0.552 -13.421 -39.025 1.00 88.00 333 ALA A C 1
ATOM 2575 O O . ALA A 1 333 ? -0.189 -12.994 -39.910 1.00 88.00 333 ALA A O 1
ATOM 2576 N N . LEU A 1 334 ? 0.122 -13.613 -37.773 1.00 87.12 334 LEU A N 1
ATOM 2577 C CA . LEU A 1 334 ? -1.250 -13.369 -37.349 1.00 87.12 334 LEU A CA 1
ATOM 2578 C C . LEU A 1 334 ? -1.499 -11.860 -37.208 1.00 87.12 334 LEU A C 1
ATOM 2580 O O . LEU A 1 334 ? -1.040 -11.223 -36.261 1.00 87.12 334 LEU A O 1
ATOM 2584 N N . LYS A 1 335 ? -2.218 -11.271 -38.169 1.00 87.62 335 LYS A N 1
ATOM 2585 C CA . LYS A 1 335 ? -2.504 -9.829 -38.217 1.00 87.62 335 LYS A CA 1
ATOM 2586 C C . LYS A 1 335 ? -3.951 -9.549 -38.616 1.00 87.62 335 LYS A C 1
ATOM 2588 O O . LYS A 1 335 ? -4.614 -10.378 -39.238 1.00 87.62 335 LYS A O 1
ATOM 2593 N N . GLY A 1 336 ? -4.416 -8.348 -38.275 1.00 87.88 336 GLY A N 1
ATOM 2594 C CA . GLY A 1 336 ? -5.718 -7.839 -38.698 1.00 87.88 336 GLY A CA 1
ATOM 2595 C C . GLY A 1 336 ? -6.891 -8.674 -38.158 1.00 87.88 336 GLY A C 1
ATOM 2596 O O . GLY A 1 336 ? -6.852 -9.071 -36.989 1.00 87.88 336 GLY A O 1
ATOM 2597 N N . PRO A 1 337 ? -7.910 -8.978 -38.986 1.00 90.94 337 PRO A N 1
ATOM 2598 C CA . PRO A 1 337 ? -9.136 -9.644 -38.534 1.00 90.94 337 PRO A CA 1
ATOM 2599 C C . PRO A 1 337 ? -8.914 -11.022 -37.900 1.00 90.94 337 PRO A C 1
ATOM 2601 O O . PRO A 1 337 ? -9.637 -11.403 -36.985 1.00 90.94 337 PRO A O 1
ATOM 2604 N N . ALA A 1 338 ? -7.897 -11.769 -38.345 1.00 89.31 338 ALA A N 1
ATOM 2605 C CA . ALA A 1 338 ? -7.593 -13.091 -37.795 1.00 89.31 338 ALA A CA 1
ATOM 2606 C C . ALA A 1 338 ? -7.081 -13.016 -36.345 1.00 89.31 338 ALA A C 1
ATOM 2608 O O . ALA A 1 338 ? -7.439 -13.849 -35.513 1.00 89.31 338 ALA A O 1
ATOM 2609 N N . ALA A 1 339 ? -6.275 -11.997 -36.026 1.00 90.94 339 ALA A N 1
ATOM 2610 C CA . ALA A 1 339 ? -5.803 -11.761 -34.664 1.00 90.94 339 ALA A CA 1
ATOM 2611 C C . ALA A 1 339 ? -6.953 -11.322 -33.748 1.00 90.94 339 ALA A C 1
ATOM 2613 O O . ALA A 1 339 ? -7.036 -11.764 -32.604 1.00 90.94 339 ALA A O 1
ATOM 2614 N N . GLU A 1 340 ? -7.852 -10.479 -34.257 1.00 92.88 340 GLU A N 1
ATOM 2615 C CA . GLU A 1 340 ? -9.025 -10.022 -33.512 1.00 92.88 340 GLU A CA 1
ATOM 2616 C C . GLU A 1 340 ? -10.004 -11.170 -33.234 1.00 92.88 340 GLU A C 1
ATOM 2618 O O . GLU A 1 340 ? -10.486 -11.309 -32.110 1.00 92.88 340 GLU A O 1
ATOM 2623 N N . ALA A 1 341 ? -10.248 -12.037 -34.221 1.00 93.56 341 ALA A N 1
ATOM 2624 C CA . ALA A 1 341 ? -11.084 -13.224 -34.057 1.00 93.56 341 ALA A CA 1
ATOM 2625 C C . ALA A 1 341 ? -10.527 -14.166 -32.980 1.00 93.56 341 ALA A C 1
ATOM 2627 O O . ALA A 1 341 ? -11.275 -14.625 -32.113 1.00 93.56 341 ALA A O 1
ATOM 2628 N N . LEU A 1 342 ? -9.210 -14.407 -32.986 1.00 92.38 342 LEU A N 1
ATOM 2629 C CA . LEU A 1 342 ? -8.555 -15.198 -31.946 1.00 92.38 342 LEU A CA 1
ATOM 2630 C C . LEU A 1 342 ? -8.675 -14.535 -30.570 1.00 92.38 342 LEU A C 1
ATOM 2632 O O . LEU A 1 342 ? -9.028 -15.205 -29.605 1.00 92.38 342 LEU A O 1
ATOM 2636 N N . TYR A 1 343 ? -8.446 -13.225 -30.480 1.00 93.06 343 TYR A N 1
ATOM 2637 C CA . TYR A 1 343 ? -8.568 -12.486 -29.225 1.00 93.06 343 TYR A CA 1
ATOM 2638 C C . TYR A 1 343 ? -9.985 -12.551 -28.637 1.00 93.06 343 TYR A C 1
ATOM 2640 O O . TYR A 1 343 ? -10.138 -12.871 -27.460 1.00 93.06 343 TYR A O 1
ATOM 2648 N N . ARG A 1 344 ? -11.025 -12.324 -29.449 1.00 92.75 344 ARG A N 1
ATOM 2649 C CA . ARG A 1 344 ? -12.428 -12.444 -29.009 1.00 92.75 344 ARG A CA 1
ATOM 2650 C C . ARG A 1 344 ? -12.741 -13.860 -28.525 1.00 92.75 344 ARG A C 1
ATOM 2652 O O . ARG A 1 344 ? -13.270 -14.034 -27.434 1.00 92.75 344 ARG A O 1
ATOM 2659 N N . THR A 1 345 ? -12.296 -14.868 -29.276 1.00 93.25 345 THR A N 1
ATOM 2660 C CA . THR A 1 345 ? -12.462 -16.282 -28.900 1.00 93.25 345 THR A CA 1
ATOM 2661 C C . THR A 1 345 ? -11.811 -16.595 -27.550 1.00 93.25 345 THR A C 1
ATOM 2663 O O . THR A 1 345 ? -12.382 -17.322 -26.740 1.00 93.25 345 THR A O 1
ATOM 2666 N N . ILE A 1 346 ? -10.631 -16.032 -27.273 1.00 91.06 346 ILE A N 1
ATOM 2667 C CA . ILE A 1 346 ? -9.936 -16.197 -25.989 1.00 91.06 346 ILE A CA 1
ATOM 2668 C C . ILE A 1 346 ? -10.740 -15.585 -24.832 1.00 91.06 346 ILE A C 1
ATOM 2670 O O . ILE A 1 346 ? -10.803 -16.197 -23.767 1.00 91.06 346 ILE A O 1
ATOM 2674 N N . GLN A 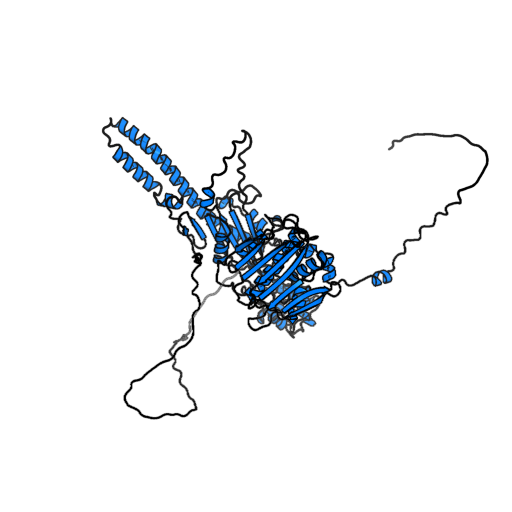1 347 ? -11.355 -14.413 -25.030 1.00 89.81 347 GLN A N 1
ATOM 2675 C CA . GLN A 1 347 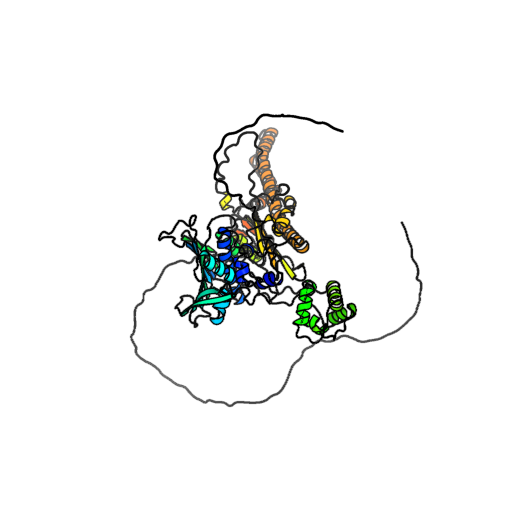? -12.186 -13.767 -24.004 1.00 89.81 347 GLN A CA 1
ATOM 2676 C C . GLN A 1 347 ? -13.470 -14.558 -23.715 1.00 89.81 347 GLN A C 1
ATOM 2678 O O . GLN A 1 347 ? -13.863 -14.679 -22.556 1.00 89.81 347 GLN A O 1
ATOM 2683 N N . ASP A 1 348 ? -14.085 -15.147 -24.743 1.00 90.88 348 ASP A N 1
ATOM 2684 C CA . ASP A 1 348 ? -15.330 -15.914 -24.603 1.00 90.88 348 ASP A CA 1
ATOM 2685 C C . ASP A 1 348 ? -15.104 -17.332 -24.047 1.00 90.88 348 ASP A C 1
ATOM 2687 O O . ASP A 1 348 ? -15.992 -17.939 -23.441 1.00 90.88 348 ASP A O 1
ATOM 2691 N N . THR A 1 349 ? -13.907 -17.890 -24.242 1.00 90.44 349 THR A N 1
ATOM 2692 C CA . THR A 1 349 ? -13.573 -19.237 -23.769 1.00 90.44 349 THR A CA 1
ATOM 2693 C C . THR A 1 349 ? -13.433 -19.249 -22.252 1.00 90.44 349 THR A C 1
ATOM 2695 O O . THR A 1 349 ? -12.741 -18.411 -21.682 1.00 90.44 349 THR A O 1
ATOM 2698 N N . LYS A 1 350 ? -14.026 -20.241 -21.575 1.00 89.06 350 LYS A N 1
ATOM 2699 C CA . LYS A 1 350 ? -13.911 -20.410 -20.119 1.00 89.06 350 LYS A CA 1
ATOM 2700 C C . LYS A 1 350 ? -12.536 -20.964 -19.728 1.00 89.06 350 LYS A C 1
ATOM 2702 O O . LYS A 1 350 ? -12.223 -22.118 -20.010 1.00 89.06 350 LYS A O 1
ATOM 2707 N N . ILE A 1 351 ? -11.749 -20.159 -19.022 1.00 88.31 351 ILE A N 1
ATOM 2708 C CA . ILE A 1 351 ? -10.392 -20.472 -18.561 1.00 88.31 351 ILE A CA 1
ATOM 2709 C C . ILE A 1 351 ? -10.396 -20.556 -17.031 1.00 88.31 351 ILE A C 1
ATOM 2711 O O . ILE A 1 351 ? -11.199 -19.919 -16.346 1.00 88.31 351 ILE A O 1
ATOM 2715 N N . MET A 1 352 ? -9.512 -21.386 -16.478 1.00 87.94 352 MET A N 1
ATOM 2716 C CA . MET A 1 352 ? -9.319 -21.492 -15.033 1.00 87.94 352 MET A CA 1
ATOM 2717 C C . MET A 1 352 ? -8.765 -20.183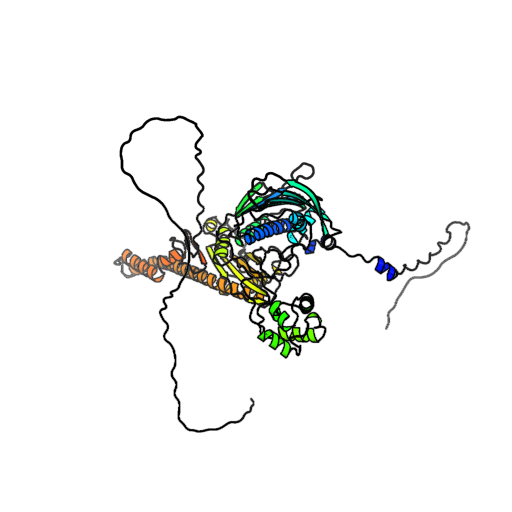 -14.459 1.00 87.94 352 MET A C 1
ATOM 2719 O O . MET A 1 352 ? -7.895 -19.570 -15.062 1.00 87.94 352 MET A O 1
ATOM 2723 N N . ALA A 1 353 ? -9.203 -19.809 -13.254 1.00 85.62 353 ALA A N 1
ATOM 2724 C CA . ALA A 1 353 ? -8.703 -18.623 -12.567 1.00 85.62 353 ALA A CA 1
ATOM 2725 C C . ALA A 1 353 ? -7.158 -18.607 -12.433 1.00 85.62 353 ALA A C 1
ATOM 2727 O O . ALA A 1 353 ? -6.531 -19.666 -12.243 1.00 85.62 353 ALA A O 1
ATOM 2728 N N . PRO A 1 354 ? -6.532 -17.414 -12.498 1.00 87.75 354 PRO A N 1
ATOM 2729 C CA . PRO A 1 354 ? -5.098 -17.245 -12.313 1.00 87.75 354 PRO A CA 1
ATOM 2730 C C . PRO A 1 354 ? -4.620 -17.826 -10.974 1.00 87.75 354 PRO A C 1
ATOM 2732 O O . PRO A 1 354 ? -5.381 -17.917 -10.006 1.00 87.75 354 PRO A O 1
ATOM 2735 N N . PRO A 1 355 ? -3.356 -18.268 -10.905 1.00 87.69 355 PRO A N 1
ATOM 2736 C CA . PRO A 1 355 ? -2.786 -18.777 -9.667 1.00 87.69 355 PRO A CA 1
ATOM 2737 C C . PRO A 1 355 ? -2.652 -17.655 -8.623 1.00 87.69 355 PRO A C 1
ATOM 2739 O O . PRO A 1 355 ? -2.418 -16.500 -8.957 1.00 87.69 355 PRO A O 1
ATOM 2742 N N . THR A 1 356 ? -2.791 -18.010 -7.347 1.00 86.94 356 THR A N 1
ATOM 2743 C CA . THR A 1 356 ? -2.834 -17.065 -6.215 1.00 86.94 356 THR A CA 1
ATOM 2744 C C . THR A 1 356 ? -1.493 -16.934 -5.492 1.00 86.94 356 THR A C 1
ATOM 2746 O O . THR A 1 356 ? -1.348 -16.148 -4.568 1.00 86.94 356 THR A O 1
ATOM 2749 N N . ASN A 1 357 ? -0.473 -17.672 -5.927 1.00 88.12 357 ASN A N 1
ATOM 2750 C CA . ASN A 1 357 ? 0.883 -17.631 -5.370 1.00 88.12 357 ASN A CA 1
ATOM 2751 C C . ASN A 1 357 ? 1.674 -16.358 -5.739 1.00 88.12 357 ASN A C 1
ATOM 2753 O O . ASN A 1 357 ? 2.823 -16.211 -5.326 1.00 88.12 357 ASN A O 1
ATOM 2757 N N . CYS A 1 358 ? 1.085 -15.459 -6.530 1.00 87.81 358 CYS A N 1
ATOM 2758 C CA . CYS A 1 358 ? 1.653 -14.166 -6.911 1.00 87.81 358 CYS A CA 1
ATOM 2759 C C . CYS A 1 358 ? 1.259 -13.007 -5.993 1.00 87.81 358 CYS A C 1
ATOM 2761 O O . CYS A 1 358 ? 1.758 -11.895 -6.177 1.00 87.81 358 CYS A O 1
ATOM 2763 N N . ILE A 1 359 ? 0.366 -13.251 -5.033 1.00 90.94 359 ILE A N 1
ATOM 2764 C CA . ILE A 1 359 ? -0.053 -12.282 -4.022 1.00 90.94 359 ILE A CA 1
ATOM 2765 C C . ILE A 1 359 ? 0.466 -12.708 -2.650 1.00 90.94 359 ILE A C 1
ATOM 2767 O O . ILE A 1 359 ? 0.534 -13.894 -2.333 1.00 90.94 359 ILE A O 1
ATOM 2771 N N . SER A 1 360 ? 0.843 -11.721 -1.846 1.00 91.19 360 SER A N 1
ATOM 2772 C CA . SER A 1 360 ? 1.336 -11.899 -0.484 1.00 91.19 360 SER A CA 1
ATOM 2773 C C . SER A 1 360 ? 0.441 -11.080 0.455 1.00 91.19 360 SER A C 1
ATOM 2775 O O . SER A 1 360 ? 0.678 -9.884 0.634 1.00 91.19 360 SER A O 1
ATOM 2777 N N . PRO A 1 361 ? -0.644 -11.662 1.000 1.00 90.94 361 PRO A N 1
ATOM 2778 C CA . PRO A 1 361 ? -1.499 -10.963 1.963 1.00 90.94 361 PRO A CA 1
ATOM 2779 C C . PRO A 1 361 ? -0.729 -10.602 3.244 1.00 90.94 361 PRO A C 1
ATOM 2781 O O . PRO A 1 361 ? 0.380 -11.092 3.467 1.00 90.94 361 PRO A O 1
ATOM 2784 N N . ILE A 1 362 ? -1.282 -9.719 4.077 1.00 90.94 362 ILE A N 1
ATOM 2785 C CA . ILE A 1 362 ? -0.733 -9.439 5.415 1.00 90.94 362 ILE A CA 1
ATOM 2786 C C . ILE A 1 362 ? -1.071 -10.613 6.342 1.00 90.94 362 ILE A C 1
ATOM 2788 O O . ILE A 1 362 ? -0.202 -11.105 7.056 1.00 90.94 362 ILE A O 1
ATOM 2792 N N . GLY A 1 363 ? -2.309 -11.107 6.262 1.00 89.88 363 GLY A N 1
ATOM 2793 C CA . GLY A 1 363 ? -2.838 -12.179 7.095 1.00 89.88 363 GLY A CA 1
ATOM 2794 C C . GLY A 1 363 ? -3.565 -11.658 8.333 1.00 89.88 363 GLY A C 1
ATOM 2795 O O . GLY A 1 363 ? -3.195 -10.647 8.928 1.00 89.88 363 GLY A O 1
ATOM 2796 N N . GLU A 1 364 ? -4.599 -12.384 8.759 1.00 89.19 364 GLU A N 1
ATOM 2797 C CA . GLU A 1 364 ? -5.489 -11.965 9.850 1.00 89.19 364 GLU A CA 1
ATOM 2798 C C . GLU A 1 364 ? -4.747 -11.715 11.171 1.00 89.19 364 GLU A C 1
ATOM 2800 O O . GLU A 1 364 ? -4.978 -10.701 11.825 1.00 89.19 364 GLU A O 1
ATOM 2805 N N . LYS A 1 365 ? -3.810 -12.599 11.543 1.00 87.88 365 LYS A N 1
ATOM 2806 C CA . LYS A 1 365 ? -3.030 -12.483 12.790 1.00 87.88 365 LYS A CA 1
ATOM 2807 C C . LYS A 1 365 ? -2.137 -11.241 12.807 1.00 87.88 365 LYS A C 1
ATOM 2809 O O . LYS A 1 365 ? -2.066 -10.541 13.812 1.00 87.88 365 LYS A O 1
ATOM 2814 N N . ALA A 1 366 ? -1.484 -10.962 11.683 1.00 88.19 366 ALA A N 1
ATOM 2815 C CA . ALA A 1 366 ? -0.615 -9.805 11.516 1.00 88.19 366 ALA A CA 1
ATOM 2816 C C . ALA A 1 366 ? -1.419 -8.490 11.497 1.00 88.19 366 ALA A C 1
ATOM 2818 O O . ALA A 1 366 ? -1.012 -7.511 12.118 1.00 88.19 366 ALA A O 1
ATOM 2819 N N . ILE A 1 367 ? -2.602 -8.473 10.868 1.00 90.06 367 ILE A N 1
ATOM 2820 C CA . ILE A 1 367 ? -3.514 -7.317 10.927 1.00 90.06 367 ILE A CA 1
ATOM 2821 C C . ILE A 1 367 ? -3.955 -7.060 12.372 1.00 90.06 367 ILE A C 1
ATOM 2823 O O . ILE A 1 367 ? -3.913 -5.920 12.830 1.00 90.06 367 ILE A O 1
ATOM 2827 N N . LEU A 1 368 ? -4.343 -8.105 13.111 1.00 89.31 368 LEU A N 1
ATOM 2828 C CA . LEU A 1 368 ? -4.744 -7.977 14.513 1.00 89.31 368 LEU A CA 1
ATOM 2829 C C . LEU A 1 368 ? -3.616 -7.421 15.391 1.00 89.31 368 LEU A C 1
ATOM 2831 O O . LEU A 1 368 ? -3.868 -6.506 16.172 1.00 89.31 368 LEU A O 1
ATOM 2835 N N . SER A 1 369 ? -2.380 -7.912 15.242 1.00 86.25 369 SER A N 1
ATOM 2836 C CA . SER A 1 369 ? -1.240 -7.418 16.029 1.00 86.25 369 SER A CA 1
ATOM 2837 C C . SER A 1 369 ? -0.889 -5.961 15.703 1.00 86.25 369 SER A C 1
ATOM 2839 O O . SER A 1 369 ? -0.600 -5.180 16.614 1.00 86.25 369 SER A O 1
ATOM 2841 N N . GLY A 1 370 ? -0.963 -5.572 14.425 1.00 86.69 370 GLY A N 1
ATOM 2842 C CA . GLY A 1 370 ? -0.758 -4.193 13.978 1.00 86.69 370 GLY A CA 1
ATOM 2843 C C . GLY A 1 370 ? -1.824 -3.236 14.516 1.00 86.69 370 GLY A C 1
ATOM 2844 O O . GLY A 1 370 ? -1.489 -2.185 15.068 1.00 86.69 370 GLY A O 1
ATOM 2845 N N . LEU A 1 371 ? -3.105 -3.615 14.410 1.00 87.75 371 LEU A N 1
ATOM 2846 C CA . LEU A 1 371 ? -4.224 -2.822 14.929 1.00 87.75 371 LEU A CA 1
ATOM 2847 C C . LEU A 1 371 ? -4.162 -2.693 16.454 1.00 87.75 371 LEU A C 1
ATOM 2849 O O . LEU A 1 371 ? -4.306 -1.587 16.965 1.00 87.75 371 LEU A O 1
ATOM 2853 N N . TYR A 1 372 ? -3.910 -3.791 17.170 1.00 86.69 372 TYR A N 1
ATOM 2854 C CA . TYR A 1 372 ? -3.870 -3.813 18.634 1.00 86.69 372 TYR A CA 1
ATOM 2855 C C . TYR A 1 372 ? -2.805 -2.872 19.212 1.00 86.69 372 TYR A C 1
ATOM 2857 O O . TYR A 1 372 ? -3.061 -2.168 20.192 1.00 86.69 372 TYR A O 1
ATOM 2865 N N . LYS A 1 373 ? -1.616 -2.826 18.597 1.00 83.38 373 LYS A N 1
ATOM 2866 C CA . LYS A 1 373 ? -0.503 -2.010 19.092 1.00 83.38 373 LYS A CA 1
ATOM 2867 C C . LYS A 1 373 ? -0.737 -0.516 18.902 1.00 83.38 373 LYS A C 1
ATOM 2869 O O . LYS A 1 373 ? -0.589 0.233 19.868 1.00 83.38 373 LYS A O 1
ATOM 2874 N N . GLN A 1 374 ? -1.085 -0.101 17.683 1.00 83.75 374 GLN A N 1
ATOM 2875 C CA . GLN A 1 374 ? -1.151 1.321 17.330 1.00 83.75 374 GLN A CA 1
ATOM 2876 C C . GLN A 1 374 ? -2.499 1.954 17.661 1.00 83.75 374 GLN A C 1
ATOM 2878 O O . GLN A 1 374 ? -2.559 3.084 18.139 1.00 83.75 374 GLN A O 1
ATOM 2883 N N . ILE A 1 375 ? -3.597 1.233 17.435 1.00 84.19 375 ILE A N 1
ATOM 2884 C CA . ILE A 1 375 ? -4.938 1.769 17.645 1.00 84.19 375 ILE A CA 1
ATOM 2885 C C . ILE A 1 375 ? -5.434 1.302 19.000 1.00 84.19 375 ILE A C 1
ATOM 2887 O O . ILE A 1 375 ? -5.427 0.114 19.314 1.00 84.19 375 ILE A O 1
ATOM 2891 N N . LYS A 1 376 ? -5.898 2.248 19.807 1.00 81.81 376 LYS A N 1
ATOM 2892 C CA . LYS A 1 376 ? -6.538 1.965 21.085 1.00 81.81 376 LYS A CA 1
ATOM 2893 C C . LYS A 1 376 ? -7.997 1.576 20.846 1.00 81.81 376 LYS A C 1
ATOM 2895 O O . LYS A 1 376 ? -8.744 2.367 20.291 1.00 81.81 376 LYS A O 1
ATOM 2900 N N . GLY A 1 377 ? -8.381 0.379 21.269 1.00 82.19 377 GLY A N 1
ATOM 2901 C CA . GLY A 1 377 ? -9.732 -0.157 21.158 1.00 82.19 377 GLY A CA 1
ATOM 2902 C C . GLY A 1 377 ? -9.994 -1.238 22.204 1.00 82.19 377 GLY A C 1
ATOM 2903 O O . GLY A 1 377 ? -9.069 -1.721 22.857 1.00 82.19 377 GLY A O 1
ATOM 2904 N N . GLU A 1 378 ? -11.265 -1.589 22.366 1.00 82.88 378 GLU A N 1
ATOM 2905 C CA . GLU A 1 378 ? -11.752 -2.660 23.252 1.00 82.88 378 GLU A CA 1
ATOM 2906 C C . GLU A 1 378 ? -11.911 -3.979 22.492 1.00 82.88 378 GLU A C 1
ATOM 2908 O O . GLU A 1 378 ? -11.713 -5.057 23.045 1.00 82.88 378 GLU A O 1
ATOM 2913 N N . PHE A 1 379 ? -12.276 -3.895 21.214 1.00 86.62 379 PHE A N 1
ATOM 2914 C CA . PHE A 1 379 ? -12.553 -5.045 20.365 1.00 86.62 379 PHE A CA 1
ATOM 2915 C C . PHE A 1 379 ? -11.834 -4.911 19.030 1.00 86.62 379 PHE A C 1
ATOM 2917 O O . PHE A 1 379 ? -11.948 -3.882 18.363 1.00 86.62 379 PHE A O 1
ATOM 2924 N N . TYR A 1 380 ? -11.157 -5.976 18.609 1.00 89.12 380 TYR A N 1
ATOM 2925 C CA . TYR A 1 380 ? -10.473 -6.064 17.326 1.00 89.12 380 TYR A CA 1
ATOM 2926 C C . TYR A 1 380 ? -10.893 -7.330 16.586 1.00 89.12 380 TYR A C 1
ATOM 2928 O O . TYR A 1 380 ? -10.987 -8.404 17.174 1.00 89.12 380 TYR A O 1
ATOM 2936 N N . THR A 1 381 ? -11.096 -7.234 15.277 1.00 90.88 381 THR A N 1
ATOM 2937 C CA . THR A 1 381 ? -11.340 -8.390 14.402 1.00 90.88 381 THR A CA 1
ATOM 2938 C C . THR A 1 381 ? -10.627 -8.196 13.072 1.00 90.88 381 THR A C 1
ATOM 2940 O O . THR A 1 381 ? -10.526 -7.070 12.587 1.00 90.88 381 THR A O 1
ATOM 2943 N N . ALA A 1 382 ? -10.187 -9.289 12.450 1.00 92.06 382 ALA A N 1
ATOM 2944 C CA . ALA A 1 382 ? -9.648 -9.289 11.091 1.00 92.06 382 ALA A CA 1
ATOM 2945 C C . ALA A 1 382 ? -10.196 -10.464 10.272 1.00 92.06 382 ALA A C 1
ATOM 2947 O O . ALA A 1 382 ? -10.500 -11.525 10.817 1.00 92.06 382 ALA A O 1
ATOM 2948 N N . VAL A 1 383 ? -10.351 -10.254 8.968 1.00 93.00 383 VAL A N 1
ATOM 2949 C CA . VAL A 1 383 ? -10.873 -11.226 8.002 1.00 93.00 383 VAL A CA 1
ATOM 2950 C C . VAL A 1 383 ? -10.051 -11.138 6.724 1.00 93.00 383 VAL A C 1
ATOM 2952 O O . VAL A 1 383 ? -9.954 -10.060 6.134 1.00 93.00 383 VAL A O 1
ATOM 2955 N N . SER A 1 384 ? -9.548 -12.270 6.242 1.00 93.31 384 SER A N 1
ATOM 2956 C CA . SER A 1 384 ? -8.920 -12.396 4.925 1.00 93.31 384 SER A CA 1
ATOM 2957 C C . SER A 1 384 ? -9.829 -13.215 4.008 1.00 93.31 384 SER A C 1
ATOM 2959 O O . SER A 1 384 ? -10.150 -14.374 4.275 1.00 93.31 384 SER A O 1
ATOM 2961 N N . ARG A 1 385 ? -10.295 -12.607 2.914 1.00 93.44 385 ARG A N 1
ATOM 2962 C CA . ARG A 1 385 ? -11.184 -13.269 1.947 1.00 93.44 385 ARG A CA 1
ATOM 2963 C C . ARG A 1 385 ? -10.403 -14.217 1.029 1.00 93.44 385 ARG A C 1
ATOM 2965 O O . ARG A 1 385 ? -9.203 -14.030 0.832 1.00 93.44 385 ARG A O 1
ATOM 2972 N N . PRO A 1 386 ? -11.062 -15.217 0.417 1.00 90.88 386 PRO A N 1
ATOM 2973 C CA . PRO A 1 386 ? -10.437 -15.975 -0.660 1.00 90.88 386 PRO A CA 1
ATOM 2974 C C . PRO A 1 386 ? -10.097 -15.049 -1.846 1.00 90.88 386 PRO A C 1
ATOM 2976 O O . PRO A 1 386 ? -10.827 -14.086 -2.090 1.00 90.88 386 PRO A O 1
ATOM 2979 N N . PRO A 1 387 ? -9.021 -15.330 -2.604 1.00 90.69 387 PRO A N 1
ATOM 2980 C CA . PRO A 1 387 ? -8.666 -14.547 -3.781 1.00 90.69 387 PRO A CA 1
ATOM 2981 C C . PRO A 1 387 ? -9.785 -14.522 -4.828 1.00 90.69 387 PRO A C 1
ATOM 2983 O O . PRO A 1 387 ? -10.354 -15.559 -5.175 1.00 90.69 387 PRO A O 1
ATOM 2986 N N . ALA A 1 388 ? -10.048 -13.339 -5.364 1.00 91.81 388 ALA A N 1
ATOM 2987 C CA . ALA A 1 388 ? -10.931 -13.087 -6.491 1.00 91.81 388 ALA A CA 1
ATOM 2988 C C . ALA A 1 388 ? -10.114 -12.597 -7.697 1.00 91.81 388 ALA A C 1
ATOM 2990 O O . ALA A 1 388 ? -8.891 -12.460 -7.637 1.00 91.81 388 ALA A O 1
ATOM 2991 N N . VAL A 1 389 ? -10.775 -12.379 -8.833 1.00 90.19 389 VAL A N 1
ATOM 2992 C CA . VAL A 1 389 ? -10.119 -11.999 -10.090 1.00 90.19 389 VAL A CA 1
ATOM 2993 C C . VAL A 1 389 ? -10.872 -10.832 -10.698 1.00 90.19 389 VAL A C 1
ATOM 2995 O O . VAL A 1 389 ? -12.094 -10.885 -10.795 1.00 90.19 389 VAL A O 1
ATOM 2998 N N . TYR A 1 390 ? -10.150 -9.807 -11.138 1.00 90.12 390 TYR A N 1
ATOM 2999 C CA . TYR A 1 390 ? -10.709 -8.703 -11.914 1.00 90.12 390 TYR A CA 1
ATOM 3000 C C . TYR A 1 390 ? -9.833 -8.500 -13.151 1.00 90.12 390 TYR A C 1
ATOM 3002 O O . TYR A 1 390 ? -8.609 -8.475 -13.033 1.00 90.12 390 TYR A O 1
ATOM 3010 N N . ARG A 1 391 ? -10.422 -8.413 -14.353 1.00 86.19 391 ARG A N 1
ATOM 3011 C CA . ARG A 1 391 ? -9.666 -8.282 -15.622 1.00 86.19 391 ARG A CA 1
ATOM 3012 C C . ARG A 1 391 ? -8.427 -9.197 -15.678 1.00 86.19 391 ARG A C 1
ATOM 3014 O O . ARG A 1 391 ? -7.312 -8.732 -15.874 1.00 86.19 391 ARG A O 1
ATOM 3021 N N . GLY A 1 392 ? -8.586 -10.484 -15.358 1.00 85.19 392 GLY A N 1
ATOM 3022 C CA . GLY A 1 392 ? -7.487 -11.464 -15.331 1.00 85.19 392 GLY A CA 1
ATOM 3023 C C . GLY A 1 392 ? -6.420 -11.296 -14.234 1.00 85.19 392 GLY A C 1
ATOM 3024 O O . GLY A 1 392 ? -5.541 -12.148 -14.130 1.00 85.19 392 GLY A O 1
ATOM 3025 N N . ASN A 1 393 ? -6.493 -10.266 -13.392 1.00 89.62 393 ASN A N 1
ATOM 3026 C CA . ASN A 1 393 ? -5.566 -10.041 -12.287 1.00 89.62 393 ASN A CA 1
ATOM 3027 C C . ASN A 1 393 ? -6.135 -10.622 -10.982 1.00 89.62 393 ASN A C 1
ATOM 3029 O O . ASN A 1 393 ? -7.241 -10.244 -10.581 1.00 89.62 393 ASN A O 1
ATOM 3033 N N . PRO A 1 394 ? -5.417 -11.541 -10.311 1.00 91.94 394 PRO A N 1
ATOM 3034 C CA . PRO A 1 394 ? -5.826 -12.040 -9.007 1.00 91.94 394 PRO A CA 1
ATOM 3035 C C . PRO A 1 394 ? -5.641 -10.955 -7.944 1.00 91.94 394 PRO A C 1
ATOM 3037 O O . PRO A 1 394 ? -4.576 -10.340 -7.854 1.00 91.94 394 PRO A O 1
ATOM 3040 N N . PHE A 1 395 ? -6.660 -10.773 -7.111 1.00 94.31 395 PHE A N 1
ATOM 3041 C CA . PHE A 1 395 ? -6.632 -9.878 -5.964 1.00 94.31 395 PHE A CA 1
ATOM 3042 C C . PHE A 1 395 ? -7.247 -10.543 -4.735 1.00 94.31 395 PHE A C 1
ATOM 3044 O O . PHE A 1 395 ? -8.050 -11.467 -4.840 1.00 94.31 395 PHE A O 1
ATOM 3051 N N . LEU A 1 396 ? -6.879 -10.068 -3.555 1.00 94.38 396 LEU A N 1
ATOM 3052 C CA . LEU A 1 396 ? -7.422 -10.512 -2.280 1.00 94.38 396 LEU A CA 1
ATOM 3053 C C . LEU A 1 396 ? -7.732 -9.284 -1.426 1.00 94.38 396 LEU A C 1
ATOM 3055 O O . LEU A 1 396 ? -6.958 -8.325 -1.411 1.00 94.38 396 LEU A O 1
ATOM 3059 N N . ILE A 1 397 ? -8.868 -9.324 -0.730 1.00 96.62 397 ILE A N 1
ATOM 3060 C CA . ILE A 1 397 ? -9.280 -8.274 0.201 1.00 96.62 397 ILE A CA 1
ATOM 3061 C C . ILE A 1 397 ? -9.166 -8.778 1.636 1.00 96.62 397 ILE A C 1
ATOM 3063 O O . ILE A 1 397 ? -9.693 -9.838 1.981 1.00 96.62 397 ILE A O 1
ATOM 3067 N N . GLU A 1 398 ? -8.512 -7.985 2.473 1.00 95.69 398 GLU A N 1
ATOM 3068 C CA . GLU A 1 398 ? -8.473 -8.176 3.919 1.00 95.69 398 GLU A CA 1
ATOM 3069 C C . GLU A 1 398 ? -9.151 -6.986 4.586 1.00 95.69 398 GLU A C 1
ATOM 3071 O O . GLU A 1 398 ? -8.936 -5.837 4.197 1.00 95.69 398 GLU A O 1
ATOM 3076 N N . ALA A 1 399 ? -9.986 -7.250 5.580 1.00 96.25 399 ALA A N 1
ATOM 3077 C CA . ALA A 1 399 ? -10.653 -6.222 6.359 1.00 96.25 399 ALA A CA 1
ATOM 3078 C C . ALA A 1 399 ? -10.331 -6.412 7.837 1.00 96.25 399 ALA A C 1
ATOM 3080 O O . ALA A 1 399 ? -10.283 -7.534 8.334 1.00 96.25 399 ALA A O 1
ATOM 3081 N N . GLY A 1 400 ? -10.138 -5.307 8.539 1.00 93.75 400 GLY A N 1
ATOM 3082 C CA . GLY A 1 400 ? -9.935 -5.259 9.976 1.00 93.75 400 GLY A CA 1
ATOM 3083 C C . GLY A 1 400 ? -10.843 -4.206 10.594 1.00 93.75 400 GLY A C 1
ATOM 3084 O O . GLY A 1 400 ? -11.250 -3.252 9.930 1.00 93.75 400 GLY A O 1
ATOM 3085 N N . LEU A 1 401 ? -11.196 -4.388 11.855 1.00 92.38 401 LEU A N 1
ATOM 3086 C CA . LEU A 1 401 ? -12.023 -3.441 12.588 1.00 92.38 401 LEU A CA 1
ATOM 3087 C C . LEU A 1 401 ? -11.522 -3.361 14.022 1.00 92.38 401 LEU A C 1
ATOM 3089 O O . LEU A 1 401 ? -11.316 -4.399 14.645 1.00 92.38 401 LEU A O 1
ATOM 3093 N N . ALA A 1 402 ? -11.342 -2.140 14.515 1.00 91.25 402 ALA A N 1
ATOM 3094 C CA . ALA A 1 402 ? -11.099 -1.836 15.920 1.00 91.25 402 ALA A CA 1
ATOM 3095 C C . ALA A 1 402 ? -12.249 -0.963 16.437 1.00 91.25 402 ALA A C 1
ATOM 3097 O O . ALA A 1 402 ? -12.624 -0.004 15.764 1.00 91.25 402 ALA A O 1
ATOM 3098 N N . TYR A 1 403 ? -12.824 -1.296 17.588 1.00 88.81 403 TYR A N 1
ATOM 3099 C CA . TYR A 1 403 ? -13.976 -0.602 18.166 1.00 88.81 403 TYR A CA 1
ATOM 3100 C C . TYR A 1 403 ? -13.763 -0.304 19.653 1.00 88.81 403 TYR A C 1
ATOM 3102 O O . TYR A 1 403 ? -13.228 -1.145 20.379 1.00 88.81 403 TYR A O 1
ATOM 3110 N N . GLY A 1 404 ? -14.245 0.854 20.103 1.00 82.31 404 GLY A N 1
ATOM 3111 C CA . GLY A 1 404 ? -14.199 1.301 21.495 1.00 82.31 404 GLY A CA 1
ATOM 3112 C C . GLY A 1 404 ? -12.963 2.137 21.816 1.00 82.31 404 GLY A C 1
ATOM 3113 O O . GLY A 1 404 ? -12.089 2.325 20.973 1.00 82.31 404 GLY A O 1
ATOM 3114 N N . ASN A 1 405 ? -12.888 2.608 23.057 1.00 75.81 405 ASN A N 1
ATOM 3115 C CA . ASN A 1 405 ? -11.721 3.307 23.596 1.00 75.81 405 ASN A CA 1
ATOM 3116 C C . ASN A 1 405 ? -11.060 2.401 24.631 1.00 75.81 405 ASN A C 1
ATOM 3118 O O . ASN A 1 405 ? -11.764 1.763 25.408 1.00 75.81 405 ASN A O 1
ATOM 3122 N N . ARG A 1 406 ? -9.720 2.352 24.695 1.00 61.00 406 ARG A N 1
ATOM 3123 C CA . ARG A 1 406 ? -9.057 1.555 25.745 1.00 61.00 406 ARG A CA 1
ATOM 3124 C C . ARG A 1 406 ? -9.603 1.965 27.128 1.00 61.00 406 ARG A C 1
ATOM 3126 O O . ARG A 1 406 ? -9.731 3.168 27.367 1.00 61.00 406 ARG A O 1
ATOM 3133 N N . PRO A 1 407 ? -9.854 1.014 28.049 1.00 48.75 407 PRO A N 1
ATOM 3134 C CA . PRO A 1 407 ? -10.445 1.302 29.363 1.00 48.75 407 PRO A CA 1
ATOM 3135 C C . PRO A 1 407 ? -9.732 2.425 30.140 1.00 48.75 407 PRO A C 1
ATOM 3137 O O . PRO A 1 407 ? -10.369 3.226 30.814 1.00 48.75 407 PRO A O 1
ATOM 3140 N N . VAL A 1 408 ? -8.411 2.552 29.973 1.00 47.16 408 VAL A N 1
ATOM 3141 C CA . VAL A 1 408 ? -7.579 3.591 30.610 1.00 47.16 408 VAL A CA 1
ATOM 3142 C C . VAL A 1 408 ? -7.935 5.016 30.152 1.00 47.16 408 VAL A C 1
ATOM 3144 O O . VAL A 1 408 ? -7.823 5.960 30.929 1.00 47.16 408 VAL A O 1
ATOM 3147 N N . ASP A 1 409 ? -8.388 5.194 28.909 1.00 48.84 409 ASP A N 1
ATOM 3148 C CA . ASP A 1 409 ? -8.792 6.505 28.387 1.00 48.84 409 ASP A CA 1
ATOM 3149 C C . ASP A 1 409 ? -10.251 6.854 28.745 1.00 48.84 409 ASP A C 1
ATOM 3151 O O . ASP A 1 409 ? -10.606 8.029 28.719 1.00 48.84 409 ASP A O 1
ATOM 3155 N N . GLN A 1 410 ? -11.071 5.876 29.164 1.00 48.09 410 GLN A N 1
ATOM 3156 C CA . GLN A 1 410 ? -12.403 6.125 29.742 1.00 48.09 410 GLN A CA 1
ATOM 3157 C C . GLN A 1 410 ? -12.329 6.682 31.178 1.00 48.09 410 GLN A C 1
ATOM 3159 O O . GLN A 1 410 ? -13.272 7.316 31.640 1.00 48.09 410 GLN A O 1
ATOM 3164 N N . ALA A 1 411 ? -11.208 6.464 31.879 1.00 38.66 411 ALA A N 1
ATOM 3165 C CA . ALA A 1 411 ? -10.973 6.957 33.239 1.00 38.66 411 ALA A CA 1
ATOM 3166 C C . ALA A 1 411 ? -10.477 8.415 33.297 1.00 38.66 411 ALA A C 1
ATOM 3168 O O . ALA A 1 411 ? -10.397 8.996 34.381 1.00 38.66 411 ALA A O 1
ATOM 3169 N N . LYS A 1 412 ? -10.147 9.037 32.154 1.00 34.03 412 LYS A N 1
ATOM 3170 C CA . LYS A 1 412 ? -9.967 10.492 32.110 1.00 34.03 412 LYS A CA 1
ATOM 3171 C C . LYS A 1 412 ? -11.353 11.125 32.207 1.00 34.03 412 LYS A C 1
ATOM 3173 O O . LYS A 1 412 ? -12.197 10.785 31.380 1.00 34.03 412 LYS A O 1
ATOM 3178 N N . PRO A 1 413 ? -11.604 12.035 33.168 1.00 33.50 413 PRO A N 1
ATOM 3179 C CA . PRO A 1 413 ? -12.856 12.768 33.204 1.00 33.50 413 PRO A CA 1
ATOM 3180 C C . PRO A 1 413 ? -13.056 13.410 31.835 1.00 33.50 413 PRO A C 1
ATOM 3182 O O . PRO A 1 413 ? -12.221 14.210 31.401 1.00 33.50 413 PRO A O 1
ATOM 3185 N N . GLN A 1 414 ? -14.133 13.037 31.140 1.00 38.09 414 GLN A N 1
ATOM 3186 C CA . GLN A 1 414 ? -14.662 13.882 30.081 1.00 38.09 414 GLN A CA 1
ATOM 3187 C C . GLN A 1 414 ? -14.770 15.274 30.700 1.00 38.09 414 GLN A C 1
ATOM 3189 O O . GLN A 1 414 ? -15.370 15.426 31.768 1.00 38.09 414 GLN A O 1
ATOM 3194 N N . GLN A 1 415 ? -14.087 16.259 30.108 1.00 33.09 415 GLN A N 1
ATOM 3195 C CA . GLN A 1 415 ? -14.221 17.638 30.561 1.00 33.09 415 GLN A CA 1
ATOM 3196 C C . GLN A 1 415 ? -15.719 17.934 30.659 1.00 33.09 415 GLN A C 1
ATOM 3198 O O . GLN A 1 415 ? -16.440 17.580 29.721 1.00 33.09 415 GLN A O 1
ATOM 3203 N N . PRO A 1 416 ? -16.199 18.494 31.783 1.00 35.38 416 PRO A N 1
ATOM 3204 C CA . PRO A 1 416 ? -17.618 18.728 31.972 1.00 35.38 416 PRO A CA 1
ATOM 3205 C C . PRO A 1 416 ? -18.109 19.562 30.796 1.00 35.38 416 PRO A C 1
ATOM 3207 O O . PRO A 1 416 ? -17.669 20.698 30.598 1.00 35.38 416 PRO A O 1
ATOM 3210 N N . VAL A 1 417 ? -18.967 18.950 29.981 1.00 40.38 417 VAL A N 1
ATOM 3211 C CA . VAL A 1 417 ? -19.683 19.633 28.913 1.00 40.38 417 VAL A CA 1
ATOM 3212 C C . VAL A 1 417 ? -20.433 20.760 29.609 1.00 40.38 417 VAL A C 1
ATOM 3214 O O . VAL A 1 417 ? -21.263 20.513 30.483 1.00 40.38 417 VAL A O 1
ATOM 3217 N N . GLN A 1 418 ? -20.058 22.005 29.308 1.00 36.81 418 GLN A N 1
ATOM 3218 C CA . GLN A 1 418 ? -20.805 23.164 29.779 1.00 36.81 418 GLN A CA 1
ATOM 3219 C C . GLN A 1 418 ? -22.271 22.958 29.372 1.00 36.81 418 GLN A C 1
ATOM 3221 O O . GLN A 1 418 ? -22.502 22.583 28.220 1.00 36.81 418 GLN A O 1
ATOM 3226 N N . PRO A 1 419 ? -23.251 23.167 30.267 1.00 41.12 419 PRO A N 1
ATOM 3227 C CA . PRO A 1 419 ? -24.652 23.071 29.885 1.00 41.12 419 PRO A CA 1
ATOM 3228 C C . PRO A 1 419 ? -24.927 24.134 28.814 1.00 41.12 419 PRO A C 1
ATOM 3230 O O . PRO A 1 419 ? -24.910 25.334 29.096 1.00 41.12 419 PRO A O 1
ATOM 3233 N N . LYS A 1 420 ? -25.084 23.690 27.564 1.00 44.34 420 LYS A N 1
ATOM 3234 C CA . LYS A 1 420 ? -25.477 24.540 26.439 1.00 44.34 420 LYS A CA 1
ATOM 3235 C C . LYS A 1 420 ? -26.974 24.845 26.539 1.00 44.34 420 LYS A C 1
ATOM 3237 O O . LYS A 1 420 ? -27.732 24.079 27.126 1.00 44.34 420 LYS A O 1
ATOM 3242 N N . ALA A 1 421 ? -27.362 26.010 26.027 1.00 43.16 421 ALA A N 1
ATOM 3243 C CA . ALA A 1 421 ? -28.698 26.576 26.175 1.00 43.16 421 ALA A CA 1
ATOM 3244 C C . ALA A 1 421 ? -29.794 25.702 25.533 1.00 43.16 421 ALA A C 1
ATOM 3246 O O . ALA A 1 421 ? -29.578 25.073 24.500 1.00 43.16 421 ALA A O 1
ATOM 3247 N N . GLU A 1 422 ? -30.980 25.706 26.148 1.00 39.31 422 GLU A N 1
ATOM 3248 C CA . GLU A 1 422 ? -32.166 24.970 25.701 1.00 39.31 422 GLU A CA 1
ATOM 3249 C C . GLU A 1 422 ? -32.554 25.364 24.262 1.00 39.31 422 GLU A C 1
ATOM 3251 O O . GLU A 1 422 ? -32.975 26.495 24.013 1.00 39.31 422 GLU A O 1
ATOM 3256 N N . GLY A 1 423 ? -32.406 24.434 23.311 1.00 43.56 423 GLY A N 1
ATOM 3257 C CA . GLY A 1 423 ? -32.823 24.611 21.913 1.00 43.56 423 GLY A CA 1
ATOM 3258 C C . GLY A 1 423 ? -31.843 24.107 20.848 1.00 43.56 423 GLY A C 1
ATOM 3259 O O . GLY A 1 423 ? -32.222 24.047 19.681 1.00 43.56 423 GLY A O 1
ATOM 3260 N N . GLU A 1 424 ? -30.617 23.727 21.215 1.00 37.41 424 GLU A N 1
ATOM 3261 C CA . GLU A 1 424 ? -29.745 22.918 20.353 1.00 37.41 424 GLU A CA 1
ATOM 3262 C C . GLU A 1 424 ? -30.070 21.440 20.602 1.00 37.41 424 GLU A C 1
ATOM 3264 O O . GLU A 1 424 ? -29.887 20.949 21.716 1.00 37.41 424 GLU A O 1
ATOM 3269 N N . ASP A 1 425 ? -30.598 20.740 19.591 1.00 35.47 425 ASP A N 1
ATOM 3270 C CA . ASP A 1 425 ? -30.684 19.278 19.622 1.00 35.47 425 ASP A CA 1
ATOM 3271 C C . ASP A 1 425 ? -29.305 18.711 19.998 1.00 35.47 425 ASP A C 1
ATOM 3273 O O . ASP A 1 425 ? -28.277 19.206 19.528 1.00 35.47 425 ASP A O 1
ATOM 3277 N N . GLU A 1 426 ? -29.281 17.682 20.850 1.00 36.34 426 GLU A N 1
ATOM 3278 C CA . GLU A 1 426 ? -28.083 16.924 21.216 1.00 36.34 426 GLU A CA 1
ATOM 3279 C C . GLU A 1 426 ? -27.510 16.212 19.974 1.00 36.34 426 GLU A C 1
ATOM 3281 O O . GLU A 1 426 ? -27.605 14.994 19.818 1.00 36.34 426 GLU A O 1
ATOM 3286 N N . GLU A 1 427 ? -26.889 16.949 19.054 1.00 37.88 427 GLU A N 1
ATOM 3287 C CA . GLU A 1 427 ? -25.869 16.379 18.188 1.00 37.88 427 GLU A CA 1
ATOM 3288 C C . GLU A 1 427 ? -24.674 16.094 19.100 1.00 37.88 427 GLU A C 1
ATOM 3290 O O . GLU A 1 427 ? -23.748 16.894 19.231 1.00 37.88 427 GLU A O 1
ATOM 3295 N N . GLU A 1 428 ? -24.726 14.954 19.802 1.00 42.41 428 GLU A N 1
ATOM 3296 C CA . GLU A 1 428 ? -23.525 14.297 20.301 1.00 42.41 428 GLU A CA 1
ATOM 3297 C C . GLU A 1 428 ? -22.528 14.348 19.140 1.00 42.41 428 GLU A C 1
ATOM 3299 O O . GLU A 1 428 ? -22.788 13.725 18.102 1.00 42.41 428 GLU A O 1
ATOM 3304 N N . ASP A 1 429 ? -21.441 15.118 19.292 1.00 42.66 429 ASP A N 1
ATOM 3305 C CA . ASP A 1 429 ? -20.274 15.142 18.403 1.00 42.66 429 ASP A CA 1
ATOM 3306 C C . ASP A 1 429 ? -19.681 13.726 18.388 1.00 42.66 429 ASP A C 1
ATOM 3308 O O . ASP A 1 429 ? -18.683 13.389 19.028 1.00 42.66 429 ASP A O 1
ATOM 3312 N N . SER A 1 430 ? -20.394 12.834 17.719 1.00 54.78 430 SER A N 1
ATOM 3313 C CA . SER A 1 430 ? -20.184 11.410 17.739 1.00 54.78 430 SER A CA 1
ATOM 3314 C C . SER A 1 430 ? -19.095 11.176 16.720 1.00 54.78 430 SER A C 1
ATOM 3316 O O . SER A 1 430 ? -19.311 11.237 15.509 1.00 54.78 430 SER A O 1
ATOM 3318 N N . GLU A 1 431 ? -17.881 11.006 17.245 1.00 69.56 431 GLU A N 1
ATOM 3319 C CA . GLU A 1 431 ? -16.671 10.821 16.459 1.00 69.56 431 GLU A CA 1
ATOM 3320 C C . GLU A 1 431 ? -16.947 9.826 15.323 1.00 69.56 431 GLU A C 1
ATOM 3322 O O . GLU A 1 431 ? -17.332 8.678 15.552 1.00 69.56 431 GLU A O 1
ATOM 3327 N N . LEU A 1 432 ? -16.834 10.294 14.078 1.00 82.81 432 LEU A N 1
ATOM 3328 C CA . LEU A 1 432 ? -17.069 9.454 12.911 1.00 82.81 432 LEU A CA 1
ATOM 3329 C C . LEU A 1 432 ? -15.949 8.425 12.787 1.00 82.81 432 LEU A C 1
ATOM 3331 O O . LEU A 1 432 ? -14.772 8.747 12.979 1.00 82.81 432 LEU A O 1
ATOM 3335 N N . ALA A 1 433 ? -16.302 7.212 12.366 1.00 86.31 433 ALA A N 1
ATOM 3336 C CA . ALA A 1 433 ? -15.324 6.153 12.183 1.00 86.31 433 ALA A CA 1
ATOM 3337 C C . ALA A 1 433 ? -14.181 6.570 11.240 1.00 86.31 433 ALA A C 1
ATOM 3339 O O . ALA A 1 433 ? -14.390 7.144 10.166 1.00 86.31 433 ALA A O 1
ATOM 3340 N N . ARG A 1 434 ? -12.949 6.215 11.607 1.00 89.69 434 ARG A N 1
ATOM 3341 C CA . ARG A 1 434 ? -11.754 6.438 10.785 1.00 89.69 434 ARG A CA 1
ATOM 3342 C C . ARG A 1 434 ? -11.578 5.277 9.811 1.00 89.69 434 ARG A C 1
ATOM 3344 O O . ARG A 1 434 ? -11.492 4.127 10.226 1.00 89.69 434 ARG A O 1
ATOM 3351 N N . VAL A 1 435 ? -11.462 5.561 8.514 1.00 92.38 435 VAL A N 1
ATOM 3352 C CA . VAL A 1 435 ? -11.192 4.536 7.490 1.00 92.38 435 VAL A CA 1
ATOM 3353 C C . VAL A 1 435 ? -9.719 4.578 7.094 1.00 92.38 435 VAL A C 1
ATOM 3355 O O . VAL A 1 435 ? -9.251 5.570 6.536 1.00 92.38 435 VAL A O 1
ATOM 3358 N N . ILE A 1 436 ? -8.999 3.488 7.349 1.00 93.44 436 ILE A N 1
ATOM 3359 C CA . ILE A 1 436 ? -7.611 3.290 6.938 1.00 93.44 436 ILE A CA 1
ATOM 3360 C C . ILE A 1 436 ? -7.582 2.340 5.741 1.00 93.44 436 ILE A C 1
ATOM 3362 O O . ILE A 1 436 ? -8.159 1.251 5.764 1.00 93.44 436 ILE A O 1
ATOM 3366 N N . ARG A 1 437 ? -6.924 2.777 4.668 1.00 95.12 437 ARG A N 1
ATOM 3367 C CA . ARG A 1 437 ? -6.935 2.106 3.367 1.00 95.12 437 ARG A CA 1
ATOM 3368 C C . ARG A 1 437 ? -5.522 1.709 2.979 1.00 95.12 437 ARG A C 1
ATOM 3370 O O . ARG A 1 437 ? -4.621 2.543 3.037 1.00 95.12 437 ARG A O 1
ATOM 3377 N N . TYR A 1 438 ? -5.364 0.483 2.502 1.00 95.75 438 TYR A N 1
ATOM 3378 C CA . TYR A 1 438 ? -4.086 -0.044 2.048 1.00 95.75 438 TYR A CA 1
ATOM 3379 C C . TYR A 1 438 ? -4.201 -0.680 0.668 1.00 95.75 438 TYR A C 1
ATOM 3381 O O . TYR A 1 438 ? -5.156 -1.401 0.372 1.00 95.75 438 TYR A O 1
ATOM 3389 N N . ALA A 1 439 ? -3.175 -0.470 -0.147 1.00 94.38 439 ALA A N 1
ATOM 3390 C CA . ALA A 1 439 ? -2.959 -1.191 -1.392 1.00 94.38 439 ALA A CA 1
ATOM 3391 C C . ALA A 1 439 ? -1.558 -1.796 -1.362 1.00 94.38 439 ALA A C 1
ATOM 3393 O O . ALA A 1 439 ? -0.585 -1.073 -1.171 1.00 94.38 439 ALA A O 1
ATOM 3394 N N . ASN A 1 440 ? -1.447 -3.114 -1.522 1.00 93.56 440 ASN A N 1
ATOM 3395 C CA . ASN A 1 440 ? -0.180 -3.846 -1.468 1.00 93.56 440 ASN A CA 1
ATOM 3396 C C . ASN A 1 440 ? 0.701 -3.466 -0.260 1.00 93.56 440 ASN A C 1
ATOM 3398 O O . ASN A 1 440 ? 1.892 -3.212 -0.417 1.00 93.56 440 ASN A O 1
ATOM 3402 N N . ARG A 1 441 ? 0.112 -3.415 0.944 1.00 92.88 441 ARG A N 1
ATOM 3403 C CA . ARG A 1 441 ? 0.746 -2.979 2.211 1.00 92.88 441 ARG A CA 1
ATOM 3404 C C . ARG A 1 441 ? 1.207 -1.517 2.286 1.00 92.88 441 ARG A C 1
ATOM 3406 O O . ARG A 1 441 ? 1.844 -1.141 3.270 1.00 92.88 441 ARG A O 1
ATOM 3413 N N . VAL A 1 442 ? 0.860 -0.690 1.301 1.00 93.62 442 VAL A N 1
ATOM 3414 C CA . VAL A 1 442 ? 1.140 0.753 1.291 1.00 93.62 442 VAL A CA 1
ATOM 3415 C C . VAL A 1 442 ? -0.104 1.524 1.750 1.00 93.62 442 VAL A C 1
ATOM 3417 O O . VAL A 1 442 ? -1.180 1.317 1.175 1.00 93.62 442 VAL A O 1
ATOM 3420 N N . PRO A 1 443 ? 0.001 2.405 2.764 1.00 94.31 443 PRO A N 1
ATOM 3421 C CA . PRO A 1 443 ? -1.115 3.239 3.199 1.00 94.31 443 PRO A CA 1
ATOM 3422 C C . PRO A 1 443 ? -1.513 4.293 2.155 1.00 94.31 443 PRO A C 1
ATOM 3424 O O . PRO A 1 443 ? -0.656 4.933 1.542 1.00 94.31 443 PRO A O 1
ATOM 3427 N N . LEU A 1 444 ? -2.821 4.514 2.001 1.00 93.50 444 LEU A N 1
ATOM 3428 C CA . LEU A 1 444 ? -3.411 5.502 1.094 1.00 93.50 444 LEU A CA 1
ATOM 3429 C C . LEU A 1 444 ? -4.048 6.653 1.890 1.00 93.50 444 LEU A C 1
ATOM 3431 O O . LEU A 1 444 ? -5.154 6.516 2.428 1.00 93.50 444 LEU A O 1
ATOM 3435 N N . LEU A 1 445 ? -3.386 7.811 1.945 1.00 90.50 445 LEU A N 1
ATOM 3436 C CA . LEU A 1 445 ? -3.826 8.933 2.789 1.00 90.50 445 LEU A CA 1
ATOM 3437 C C . LEU A 1 445 ? -4.745 9.928 2.069 1.00 90.50 445 LEU A C 1
ATOM 3439 O O . LEU A 1 445 ? -5.722 10.385 2.668 1.00 90.50 445 LEU A O 1
ATOM 3443 N N . TYR A 1 446 ? -4.489 10.235 0.793 1.00 89.25 446 TYR A N 1
ATOM 3444 C CA . TYR A 1 446 ? -5.241 11.251 0.046 1.00 89.25 446 TYR A CA 1
ATOM 3445 C C . TYR A 1 446 ? -6.414 10.660 -0.750 1.00 89.25 446 TYR A C 1
ATOM 3447 O O . TYR A 1 446 ? -6.516 9.453 -0.951 1.00 89.25 446 TYR A O 1
ATOM 3455 N N . GLN A 1 447 ? -7.318 11.533 -1.213 1.00 88.06 447 GLN A N 1
ATOM 3456 C CA . GLN A 1 447 ? -8.440 11.192 -2.107 1.00 88.06 447 GLN A CA 1
ATOM 3457 C C . GLN A 1 447 ? -9.351 10.063 -1.588 1.00 88.06 447 GLN A C 1
ATOM 3459 O O . GLN A 1 447 ? -9.792 9.195 -2.341 1.00 88.06 447 GLN A O 1
ATOM 3464 N N . GLN A 1 448 ? -9.668 10.086 -0.289 1.00 90.12 448 GLN A N 1
ATOM 3465 C CA . GLN A 1 448 ? -10.477 9.043 0.350 1.00 90.12 448 GLN A CA 1
ATOM 3466 C C . GLN A 1 448 ? -11.856 8.879 -0.308 1.00 90.12 448 GLN A C 1
ATOM 3468 O O . GLN A 1 448 ? -12.241 7.755 -0.608 1.00 90.12 448 GLN A O 1
ATOM 3473 N N . SER A 1 449 ? -12.555 9.976 -0.621 1.00 89.44 449 SER A N 1
ATOM 3474 C CA . SER A 1 449 ? -13.905 9.954 -1.213 1.00 89.44 449 SER A CA 1
ATOM 3475 C C . SER A 1 449 ? -13.979 9.297 -2.598 1.00 89.44 449 SER A C 1
ATOM 3477 O O . SER A 1 449 ? -14.999 8.703 -2.946 1.00 89.44 449 SER A O 1
ATOM 3479 N N . ALA A 1 450 ? -12.902 9.369 -3.385 1.00 91.00 450 ALA A N 1
ATOM 3480 C CA . ALA A 1 450 ? -12.831 8.760 -4.712 1.00 91.00 450 ALA A CA 1
ATOM 3481 C C . ALA A 1 450 ? -12.556 7.246 -4.659 1.00 91.00 450 ALA A C 1
ATOM 3483 O O . ALA A 1 450 ? -12.773 6.545 -5.647 1.00 91.00 450 ALA A O 1
ATOM 3484 N N . CYS A 1 451 ? -12.089 6.735 -3.518 1.00 94.00 451 CYS A N 1
ATOM 3485 C CA . CYS A 1 451 ? -11.640 5.359 -3.375 1.00 94.00 451 CYS A CA 1
ATOM 3486 C C . CYS A 1 451 ? -12.808 4.381 -3.202 1.00 94.00 451 CYS A C 1
ATOM 3488 O O . CYS A 1 451 ? -13.667 4.576 -2.338 1.00 94.00 451 CYS A O 1
ATOM 3490 N N . SER A 1 452 ? -12.771 3.263 -3.934 1.00 94.38 452 SER A N 1
ATOM 3491 C CA . SER A 1 452 ? -13.771 2.190 -3.824 1.00 94.38 452 SER A CA 1
ATOM 3492 C C . SER A 1 452 ? -13.922 1.677 -2.386 1.00 94.38 452 SER A C 1
ATOM 3494 O O . SER A 1 452 ? -15.032 1.504 -1.898 1.00 94.38 452 SER A O 1
ATOM 3496 N N . THR A 1 453 ? -12.819 1.565 -1.638 1.00 93.81 453 THR A N 1
ATOM 3497 C CA . THR A 1 453 ? -12.822 1.220 -0.207 1.00 93.81 453 THR A CA 1
ATOM 3498 C C . THR A 1 453 ? -13.701 2.127 0.657 1.00 93.81 453 THR A C 1
ATOM 3500 O O . THR A 1 453 ? -14.460 1.635 1.489 1.00 93.81 453 THR A O 1
ATOM 3503 N N . PHE A 1 454 ? -13.607 3.447 0.474 1.00 93.12 454 PHE A N 1
ATOM 3504 C CA . PHE A 1 454 ? -14.387 4.404 1.258 1.00 93.12 454 PHE A CA 1
ATOM 3505 C C . PHE A 1 454 ? -15.865 4.326 0.881 1.00 93.12 454 PHE A C 1
ATOM 3507 O O . PHE A 1 454 ? -16.726 4.263 1.755 1.00 93.12 454 PHE A O 1
ATOM 3514 N N . LYS A 1 455 ? -16.157 4.237 -0.422 1.00 93.44 455 LYS A N 1
ATOM 3515 C CA . LYS A 1 455 ? -17.517 4.031 -0.931 1.00 93.44 455 LYS A CA 1
ATOM 3516 C C . LYS A 1 455 ? -18.133 2.731 -0.407 1.00 93.44 455 LYS A C 1
ATOM 3518 O O . LYS A 1 455 ? -19.284 2.730 0.018 1.00 93.44 455 LYS A O 1
ATOM 3523 N N . ALA A 1 456 ? -17.366 1.643 -0.361 1.00 93.81 456 ALA A N 1
ATOM 3524 C CA . ALA A 1 456 ? -17.809 0.361 0.176 1.00 93.81 456 ALA A CA 1
ATOM 3525 C C . ALA A 1 456 ? -18.099 0.441 1.687 1.00 93.81 456 ALA A C 1
ATOM 3527 O O . ALA A 1 456 ? -19.146 -0.037 2.134 1.00 93.81 456 ALA A O 1
ATOM 3528 N N . ALA A 1 457 ? -17.234 1.104 2.464 1.00 92.12 457 ALA A N 1
ATOM 3529 C CA . ALA A 1 457 ? -17.455 1.349 3.892 1.00 92.12 457 ALA A CA 1
ATOM 3530 C C . ALA A 1 457 ? -18.698 2.211 4.155 1.00 92.12 457 ALA A C 1
ATOM 3532 O O . ALA A 1 457 ? -19.468 1.902 5.065 1.00 92.12 457 ALA A O 1
ATOM 3533 N N . LEU A 1 458 ? -18.928 3.227 3.320 1.00 91.88 458 LEU A N 1
ATOM 3534 C CA . LEU A 1 458 ? -20.100 4.098 3.377 1.00 91.88 458 LEU A CA 1
ATOM 3535 C C . LEU A 1 458 ? -21.398 3.366 2.998 1.00 91.88 458 LEU A C 1
ATOM 3537 O O . LEU A 1 458 ? -22.421 3.535 3.656 1.00 91.88 458 LEU A O 1
ATOM 3541 N N . SER A 1 459 ? -21.352 2.535 1.952 1.00 90.44 459 SER A N 1
ATOM 3542 C CA . SER A 1 459 ? -22.502 1.758 1.456 1.00 90.44 459 SER A CA 1
ATOM 3543 C C . SER A 1 459 ? -22.922 0.621 2.392 1.00 90.44 459 SER A C 1
ATOM 3545 O O . SER A 1 459 ? -24.041 0.113 2.306 1.00 90.44 459 SER A O 1
ATOM 3547 N N . THR A 1 460 ? -22.027 0.196 3.287 1.00 91.00 460 THR A N 1
ATOM 3548 C CA . THR A 1 460 ? -22.312 -0.862 4.253 1.00 91.00 460 THR A CA 1
ATOM 3549 C C . THR A 1 460 ? -23.252 -0.325 5.331 1.00 91.00 460 THR A C 1
ATOM 3551 O O . THR A 1 460 ? -22.980 0.689 5.961 1.00 91.00 460 THR A O 1
ATOM 3554 N N . THR A 1 461 ? -24.373 -1.012 5.553 1.00 91.06 461 THR A N 1
ATOM 3555 C CA . THR A 1 461 ? -25.376 -0.615 6.551 1.00 91.06 461 THR A CA 1
ATOM 3556 C C . THR A 1 461 ? -24.962 -1.073 7.950 1.00 91.06 461 THR A C 1
ATOM 3558 O O . THR A 1 461 ? -25.269 -2.195 8.359 1.00 91.06 461 THR A O 1
ATOM 3561 N N . TRP A 1 462 ? -24.275 -0.210 8.700 1.00 91.50 462 TRP A N 1
ATOM 3562 C CA . TRP A 1 462 ? -23.716 -0.550 10.016 1.00 91.50 462 TRP A CA 1
ATOM 3563 C C . TRP A 1 462 ? -24.764 -0.670 11.129 1.00 91.50 462 TRP A C 1
ATOM 3565 O O . TRP A 1 462 ? -24.548 -1.398 12.098 1.00 91.50 462 TRP A O 1
ATOM 3575 N N . LYS A 1 463 ? -25.947 -0.068 10.938 1.00 89.75 463 LYS A N 1
ATOM 3576 C CA . LYS A 1 463 ? -27.094 -0.187 11.859 1.00 89.75 463 LYS A CA 1
ATOM 3577 C C . LYS A 1 463 ? -27.485 -1.633 12.148 1.00 89.75 463 LYS A C 1
ATOM 3579 O O . LYS A 1 463 ? -27.828 -1.967 13.276 1.00 89.75 463 LYS A O 1
ATOM 3584 N N . HIS A 1 464 ? -27.387 -2.517 11.153 1.00 89.69 464 HIS A N 1
ATOM 3585 C CA . HIS A 1 464 ? -27.689 -3.943 11.329 1.00 89.69 464 HIS A CA 1
ATOM 3586 C C . HIS A 1 464 ? -26.697 -4.673 12.246 1.00 89.69 464 HIS A C 1
ATOM 3588 O O . HIS A 1 464 ? -26.983 -5.781 12.700 1.00 89.69 464 HIS A O 1
ATOM 3594 N N . TYR A 1 465 ? -25.552 -4.057 12.534 1.00 89.69 465 TYR A N 1
ATOM 3595 C CA . TYR A 1 465 ? -24.515 -4.584 13.413 1.00 89.69 465 TYR A CA 1
ATOM 3596 C C . TYR A 1 465 ? -24.483 -3.895 14.782 1.00 89.69 465 TYR A C 1
ATOM 3598 O O . TYR A 1 465 ? -23.563 -4.149 15.547 1.00 89.69 465 TYR A O 1
ATOM 3606 N N . GLY A 1 466 ? -25.473 -3.059 15.113 1.00 84.38 466 GLY A N 1
ATOM 3607 C CA . GLY A 1 466 ? -25.551 -2.383 16.414 1.00 84.38 466 GLY A CA 1
ATOM 3608 C C . GLY A 1 466 ? -24.723 -1.099 16.518 1.00 84.38 466 GLY A C 1
ATOM 3609 O O . GLY A 1 466 ? -24.472 -0.637 17.624 1.00 84.38 466 GLY A O 1
ATOM 3610 N N . VAL A 1 467 ? -24.297 -0.520 15.388 1.00 87.31 467 VAL A N 1
ATOM 3611 C CA . VAL A 1 467 ? -23.573 0.761 15.347 1.00 87.31 467 VAL A CA 1
ATOM 3612 C C . VAL A 1 467 ? -24.472 1.838 14.742 1.00 87.31 467 VAL A C 1
ATOM 3614 O O . VAL A 1 467 ? -25.075 1.623 13.686 1.00 87.31 467 VAL A O 1
ATOM 3617 N N . SER A 1 468 ? -24.570 2.997 15.398 1.00 86.19 468 SER A N 1
ATOM 3618 C CA . SER A 1 468 ? -25.348 4.127 14.880 1.00 86.19 468 SER A CA 1
ATOM 3619 C C . SER A 1 468 ? -24.723 4.676 13.592 1.00 86.19 468 SER A C 1
ATOM 3621 O O . SER A 1 468 ? -23.511 4.628 13.397 1.00 86.19 468 SER A O 1
ATOM 3623 N N . GLN A 1 469 ? -25.548 5.161 12.665 1.00 86.44 469 GLN A N 1
ATOM 3624 C CA . GLN A 1 469 ? -25.075 5.700 11.387 1.00 86.44 469 GLN A CA 1
ATOM 3625 C C . GLN A 1 469 ? -26.083 6.706 10.826 1.00 86.44 469 GLN A C 1
ATOM 3627 O O . GLN A 1 469 ? -27.229 6.356 10.526 1.00 86.44 469 GLN A O 1
ATOM 3632 N N . SER A 1 470 ? -25.658 7.946 10.624 1.00 84.94 470 SER A N 1
ATOM 3633 C CA . SER A 1 470 ? -26.469 8.958 9.941 1.00 84.94 470 SER A CA 1
ATOM 3634 C C . SER A 1 470 ? -26.531 8.676 8.435 1.00 84.94 470 SER A C 1
ATOM 3636 O O . SER A 1 470 ? -25.663 8.010 7.862 1.00 84.94 470 SER A O 1
ATOM 3638 N N . ARG A 1 471 ? -27.593 9.125 7.757 1.00 79.25 471 ARG A N 1
ATOM 3639 C CA . ARG A 1 471 ? -27.789 8.829 6.327 1.00 79.25 471 ARG A CA 1
ATOM 3640 C C . ARG A 1 471 ? -26.666 9.463 5.499 1.00 79.25 471 ARG A C 1
ATOM 3642 O O . ARG A 1 471 ? -26.503 10.673 5.519 1.00 79.25 471 ARG A O 1
ATOM 3649 N N . GLY A 1 472 ? -25.929 8.649 4.742 1.00 80.62 472 GLY A N 1
ATOM 3650 C CA . GLY A 1 472 ? -24.827 9.136 3.903 1.00 80.62 472 GLY A CA 1
ATOM 3651 C C . GLY A 1 472 ? -23.557 9.510 4.675 1.00 80.62 472 GLY A C 1
ATOM 3652 O O . GLY A 1 472 ? -22.652 10.086 4.080 1.00 80.62 472 GLY A O 1
ATOM 3653 N N . ALA A 1 473 ? -23.471 9.157 5.961 1.00 85.62 473 ALA A N 1
ATOM 3654 C CA . ALA A 1 473 ? -22.278 9.320 6.780 1.00 85.62 473 ALA A CA 1
ATOM 3655 C C . ALA A 1 473 ? -21.622 7.967 7.085 1.00 85.62 473 ALA A C 1
ATOM 3657 O O . ALA A 1 473 ? -22.236 6.899 6.967 1.00 85.62 473 ALA A O 1
ATOM 3658 N N . LEU A 1 474 ? -20.355 8.021 7.492 1.00 87.75 474 LEU A N 1
ATOM 3659 C CA . LEU A 1 474 ? -19.691 6.877 8.102 1.00 87.75 474 LEU A CA 1
ATOM 3660 C C . LEU A 1 474 ? -20.378 6.509 9.430 1.00 87.75 474 LEU A C 1
ATOM 3662 O O . LEU A 1 474 ? -21.076 7.340 10.014 1.00 87.75 474 LEU A O 1
ATOM 3666 N N . PRO A 1 475 ? -20.231 5.258 9.894 1.00 86.62 475 PRO A N 1
ATOM 3667 C CA . PRO A 1 475 ? -20.737 4.850 11.200 1.00 86.62 475 PRO A CA 1
ATOM 3668 C C . PRO A 1 475 ? -20.200 5.756 12.314 1.00 86.62 475 PRO A C 1
ATOM 3670 O O . PRO A 1 475 ? -19.023 6.120 12.313 1.00 86.62 475 PRO A O 1
ATOM 3673 N N . ALA A 1 476 ? -21.087 6.108 13.239 1.00 84.00 476 ALA A N 1
ATOM 3674 C CA . ALA A 1 476 ? -20.807 6.973 14.371 1.00 84.00 476 ALA A CA 1
ATOM 3675 C C . ALA A 1 476 ? -20.267 6.149 15.550 1.00 84.00 476 ALA A C 1
ATOM 3677 O O . ALA A 1 476 ? -20.803 5.081 15.869 1.00 84.00 476 ALA A O 1
ATOM 3678 N N . GLY A 1 477 ? -19.210 6.650 16.187 1.00 80.56 477 GLY A N 1
ATOM 3679 C CA . GLY A 1 477 ? -18.559 6.057 17.352 1.00 80.56 477 GLY A CA 1
ATOM 3680 C C . GLY A 1 477 ? -17.056 5.810 17.155 1.00 80.56 477 GLY A C 1
ATOM 3681 O O . GLY A 1 477 ? -16.571 5.786 16.019 1.00 80.56 477 GLY A O 1
ATOM 3682 N N . PRO A 1 478 ? -16.319 5.561 18.257 1.00 84.50 478 PRO A N 1
ATOM 3683 C CA . PRO A 1 478 ? -14.875 5.333 18.243 1.00 84.50 478 PRO A CA 1
ATOM 3684 C C . PRO A 1 478 ? -14.563 4.002 17.551 1.00 84.50 478 PRO A C 1
ATOM 3686 O O . PRO A 1 478 ? -14.532 2.932 18.164 1.00 84.50 478 PRO A O 1
ATOM 3689 N N . MET A 1 479 ? -14.406 4.056 16.232 1.00 87.94 479 MET A N 1
ATOM 3690 C CA . MET A 1 479 ? -14.187 2.888 15.394 1.00 87.94 479 MET A CA 1
ATOM 3691 C C . MET A 1 479 ? -13.171 3.189 14.303 1.00 87.94 479 MET A C 1
ATOM 3693 O O . MET A 1 479 ? -13.222 4.223 13.636 1.00 87.94 479 MET A O 1
ATOM 3697 N N . VAL A 1 480 ? -12.277 2.234 14.069 1.00 91.88 480 VAL A N 1
ATOM 3698 C CA . VAL A 1 480 ? -11.345 2.254 12.947 1.00 91.88 480 VAL A CA 1
ATOM 3699 C C . VAL A 1 480 ? -11.642 1.081 12.025 1.00 91.88 480 VAL A C 1
ATOM 3701 O O . VAL A 1 480 ? -11.638 -0.075 12.446 1.00 91.88 480 VAL A O 1
ATOM 3704 N N . ILE A 1 481 ? -11.888 1.383 10.753 1.00 93.94 481 ILE A N 1
ATOM 3705 C CA . ILE A 1 481 ? -12.110 0.405 9.690 1.00 93.94 481 ILE A CA 1
ATOM 3706 C C . ILE A 1 481 ? -10.825 0.305 8.872 1.00 93.94 481 ILE A C 1
ATOM 3708 O O . ILE A 1 481 ? -10.417 1.268 8.227 1.00 93.94 481 ILE A O 1
ATOM 3712 N N . PHE A 1 482 ? -10.208 -0.866 8.874 1.00 94.88 482 PHE A N 1
ATOM 3713 C CA . PHE A 1 482 ? -9.035 -1.202 8.078 1.00 94.88 482 PHE A CA 1
ATOM 3714 C C . PHE A 1 482 ? -9.471 -1.997 6.850 1.00 94.88 482 PHE A C 1
ATOM 3716 O O . PHE A 1 482 ? -10.210 -2.974 6.973 1.00 94.88 482 PHE A O 1
ATOM 3723 N N . VAL A 1 483 ? -8.992 -1.629 5.664 1.00 96.56 483 VAL A N 1
ATOM 3724 C CA . VAL A 1 483 ? -9.170 -2.448 4.457 1.00 96.56 483 VAL A CA 1
ATOM 3725 C C . VAL A 1 483 ? -7.885 -2.459 3.646 1.00 96.56 483 VAL A C 1
ATOM 3727 O O . VAL A 1 483 ? -7.331 -1.407 3.324 1.00 96.56 483 VAL A O 1
ATOM 3730 N N . HIS A 1 484 ? -7.455 -3.654 3.268 1.00 96.62 484 HIS A N 1
ATOM 3731 C CA . HIS A 1 484 ? -6.283 -3.908 2.451 1.00 96.62 484 HIS A CA 1
ATOM 3732 C C . HIS A 1 484 ? -6.671 -4.645 1.168 1.00 96.62 484 HIS A C 1
ATOM 3734 O O . HIS A 1 484 ? -7.359 -5.663 1.208 1.00 96.62 484 HIS A O 1
ATOM 3740 N N . MET A 1 485 ? -6.201 -4.133 0.031 1.00 95.38 485 MET A N 1
ATOM 3741 C CA . MET A 1 485 ? -6.235 -4.827 -1.253 1.00 95.38 485 MET A CA 1
ATOM 3742 C C . MET A 1 485 ? -4.828 -5.302 -1.619 1.00 95.38 485 MET A C 1
ATOM 3744 O O . MET A 1 485 ? -3.936 -4.482 -1.837 1.00 95.38 485 MET A O 1
ATOM 3748 N N . ALA A 1 486 ? -4.653 -6.616 -1.739 1.00 94.12 486 ALA A N 1
ATOM 3749 C CA . ALA A 1 486 ? -3.446 -7.249 -2.260 1.00 94.12 486 ALA A CA 1
ATOM 3750 C C . ALA A 1 486 ? -3.683 -7.681 -3.708 1.00 94.12 486 ALA A C 1
ATOM 3752 O O . ALA A 1 486 ? -4.604 -8.450 -3.975 1.00 94.12 486 ALA A O 1
ATOM 3753 N N . SER A 1 487 ? -2.869 -7.215 -4.649 1.00 92.44 487 SER A N 1
ATOM 3754 C CA . SER A 1 487 ? -2.980 -7.590 -6.058 1.00 92.44 487 SER A CA 1
ATOM 3755 C C . SER A 1 487 ? -1.653 -7.422 -6.794 1.00 92.44 487 SER A C 1
ATOM 3757 O O . SER A 1 487 ? -0.796 -6.624 -6.411 1.00 92.44 487 SER A O 1
ATOM 3759 N N . VAL A 1 488 ? -1.482 -8.159 -7.890 1.00 88.50 488 VAL A N 1
ATOM 3760 C CA . VAL A 1 488 ? -0.324 -7.998 -8.788 1.00 88.50 488 VAL A CA 1
ATOM 3761 C C . VAL A 1 488 ? -0.335 -6.621 -9.448 1.00 88.50 488 VAL A C 1
ATOM 3763 O O . VAL A 1 488 ? 0.674 -5.926 -9.505 1.00 88.50 488 VAL A O 1
ATOM 3766 N N . TRP A 1 489 ? -1.512 -6.213 -9.901 1.00 88.44 489 TRP A N 1
ATOM 3767 C CA . TRP A 1 489 ? -1.779 -4.883 -10.414 1.00 88.44 489 TRP A CA 1
ATOM 3768 C C . TRP A 1 489 ? -2.905 -4.305 -9.565 1.00 88.44 489 TRP A C 1
ATOM 3770 O O . TRP A 1 489 ? -3.857 -5.009 -9.270 1.00 88.44 489 TRP A O 1
ATOM 3780 N N . VAL A 1 490 ? -2.784 -3.075 -9.085 1.00 91.25 490 VAL A N 1
ATOM 3781 C CA . VAL A 1 490 ? -3.854 -2.400 -8.333 1.00 91.25 490 VAL A CA 1
ATOM 3782 C C . VAL A 1 490 ? -4.410 -1.326 -9.256 1.00 91.25 490 VAL A C 1
ATOM 3784 O O . VAL A 1 490 ? -3.614 -0.541 -9.778 1.00 91.25 490 VAL A O 1
ATOM 3787 N N . PRO A 1 491 ? -5.732 -1.274 -9.486 1.00 91.75 491 PRO A N 1
ATOM 3788 C CA . PRO A 1 491 ? -6.298 -0.305 -10.397 1.00 91.75 491 PRO A CA 1
ATOM 3789 C C . PRO A 1 491 ? -6.439 1.032 -9.671 1.00 91.75 491 PRO A C 1
ATOM 3791 O O . PRO A 1 491 ? -7.405 1.260 -8.944 1.00 91.75 491 PRO A O 1
ATOM 3794 N N . PHE A 1 492 ? -5.459 1.911 -9.837 1.00 91.81 492 PHE A N 1
ATOM 3795 C CA . PHE A 1 492 ? -5.518 3.255 -9.276 1.00 91.81 492 PHE A CA 1
ATOM 3796 C C . PHE A 1 492 ? -6.326 4.198 -10.173 1.00 91.81 492 PHE A C 1
ATOM 3798 O O . PHE A 1 492 ? -6.353 4.042 -11.392 1.00 91.81 492 PHE A O 1
ATOM 3805 N N . THR A 1 493 ? -6.979 5.196 -9.578 1.00 90.12 493 THR A N 1
ATOM 3806 C CA . THR A 1 493 ? -7.685 6.256 -10.327 1.00 90.12 493 THR A CA 1
ATOM 3807 C C . THR A 1 493 ? -6.728 7.237 -11.006 1.00 90.12 493 THR A C 1
ATOM 3809 O O . THR A 1 493 ? -7.117 7.926 -11.943 1.00 90.12 493 THR A O 1
ATOM 3812 N N . SER A 1 494 ? -5.494 7.335 -10.506 1.00 84.50 494 SER A N 1
ATOM 3813 C CA . SER A 1 494 ? -4.443 8.220 -11.004 1.00 84.50 494 SER A CA 1
ATOM 3814 C C . SER A 1 494 ? -3.061 7.589 -10.823 1.00 84.50 494 SER A C 1
ATOM 3816 O O . SER A 1 494 ? -2.866 6.727 -9.963 1.00 84.50 494 SER A O 1
ATOM 3818 N N . GLU A 1 495 ? -2.078 8.074 -11.585 1.00 80.50 495 GLU A N 1
ATOM 3819 C CA . GLU A 1 495 ? -0.679 7.618 -11.511 1.00 80.50 495 GLU A CA 1
ATOM 3820 C C . GLU A 1 495 ? -0.002 7.914 -10.163 1.00 80.50 495 GLU A C 1
ATOM 3822 O O . GLU A 1 495 ? 0.980 7.271 -9.799 1.00 80.50 495 GLU A O 1
ATOM 3827 N N . SER A 1 496 ? -0.563 8.834 -9.369 1.00 76.44 496 SER A N 1
ATOM 3828 C CA . SER A 1 496 ? -0.089 9.130 -8.011 1.00 76.44 496 SER A CA 1
ATOM 3829 C C . SER A 1 496 ? -0.468 8.055 -6.980 1.00 76.44 496 SER A C 1
ATOM 3831 O O . SER A 1 496 ? 0.031 8.093 -5.859 1.00 76.44 496 SER A O 1
ATOM 3833 N N . LYS A 1 497 ? -1.317 7.080 -7.346 1.00 86.56 497 LYS A N 1
ATOM 3834 C CA . LYS A 1 497 ? -1.675 5.905 -6.525 1.00 86.56 497 LYS A CA 1
ATOM 3835 C C . LYS A 1 497 ? -2.318 6.225 -5.173 1.00 86.56 497 LYS A C 1
ATOM 3837 O O . LYS A 1 497 ? -1.957 5.640 -4.159 1.00 86.56 497 LYS A O 1
ATOM 3842 N N . GLU A 1 498 ? -3.287 7.136 -5.154 1.00 87.44 498 GLU A N 1
ATOM 3843 C CA . GLU A 1 498 ? -3.941 7.589 -3.910 1.00 87.44 498 GLU A CA 1
ATOM 3844 C C . GLU A 1 498 ? -5.292 6.905 -3.634 1.00 87.44 498 GLU A C 1
ATOM 3846 O O . GLU A 1 498 ? -5.741 6.788 -2.489 1.00 87.44 498 GLU A O 1
ATOM 3851 N N . ALA A 1 499 ? -5.966 6.434 -4.682 1.00 92.56 499 ALA A N 1
ATOM 3852 C CA . ALA A 1 499 ? -7.287 5.832 -4.579 1.00 92.56 499 ALA A CA 1
ATOM 3853 C C . ALA A 1 499 ? -7.431 4.638 -5.522 1.00 92.56 499 ALA A C 1
ATOM 3855 O O . ALA A 1 499 ? -6.972 4.663 -6.664 1.00 92.56 499 ALA A O 1
ATOM 3856 N N . ILE A 1 500 ? -8.085 3.592 -5.017 1.00 94.75 500 ILE A N 1
ATOM 3857 C CA . ILE A 1 500 ? -8.453 2.403 -5.784 1.00 94.75 500 ILE A CA 1
ATOM 3858 C C . ILE A 1 500 ? -9.725 2.728 -6.569 1.00 94.75 500 ILE A C 1
ATOM 3860 O O . ILE A 1 500 ? -10.700 3.225 -5.995 1.00 94.75 500 ILE A O 1
ATOM 3864 N N . ALA A 1 501 ? -9.701 2.451 -7.867 1.00 94.25 501 ALA A N 1
ATOM 3865 C CA . ALA A 1 501 ? -10.817 2.652 -8.774 1.00 94.25 501 ALA A CA 1
ATOM 3866 C C . ALA A 1 501 ? -12.005 1.736 -8.441 1.00 94.25 501 ALA A C 1
ATOM 3868 O O . ALA A 1 501 ? -11.855 0.655 -7.873 1.00 94.25 501 ALA A O 1
ATOM 3869 N N . ASP A 1 502 ? -13.197 2.199 -8.800 1.00 92.00 502 ASP A N 1
ATOM 3870 C CA . ASP A 1 502 ? -14.466 1.588 -8.415 1.00 92.00 502 ASP A CA 1
ATOM 3871 C C . ASP A 1 502 ? -14.915 0.569 -9.466 1.00 92.00 502 ASP A C 1
ATOM 3873 O O . ASP A 1 502 ? -15.609 0.910 -10.419 1.00 92.00 502 ASP A O 1
ATOM 3877 N N . TYR A 1 503 ? -14.441 -0.667 -9.319 1.00 93.25 503 TYR A N 1
ATOM 3878 C CA . TYR A 1 503 ? -14.891 -1.816 -10.107 1.00 93.25 503 TYR A CA 1
ATOM 3879 C C . TYR A 1 503 ? -15.873 -2.651 -9.289 1.00 93.25 503 TYR A C 1
ATOM 3881 O O . TYR A 1 503 ? -15.624 -2.897 -8.105 1.00 93.25 503 TYR A O 1
ATOM 3889 N N . ASP A 1 504 ? -16.932 -3.145 -9.926 1.00 92.56 504 ASP A N 1
ATOM 3890 C CA . ASP A 1 504 ? -18.000 -3.900 -9.264 1.00 92.56 504 ASP A CA 1
ATOM 3891 C C . ASP A 1 504 ? -17.471 -5.152 -8.546 1.00 92.56 504 ASP A C 1
ATOM 3893 O O . ASP A 1 504 ? -17.880 -5.450 -7.421 1.00 92.56 504 ASP A O 1
ATOM 3897 N N . GLU A 1 505 ? -16.522 -5.876 -9.150 1.00 92.38 505 GLU A N 1
ATOM 3898 C CA . GLU A 1 505 ? -15.926 -7.078 -8.558 1.00 92.38 505 GLU A CA 1
ATOM 3899 C C . GLU A 1 505 ? -15.132 -6.755 -7.288 1.00 92.38 505 GLU A C 1
ATOM 3901 O O . GLU A 1 505 ? -15.205 -7.490 -6.300 1.00 92.38 505 GLU A O 1
ATOM 3906 N N . ILE A 1 506 ? -14.400 -5.636 -7.300 1.00 94.81 506 ILE A N 1
ATOM 3907 C CA . ILE A 1 506 ? -13.599 -5.172 -6.162 1.00 94.81 506 ILE A CA 1
ATOM 3908 C C . ILE A 1 506 ? -14.526 -4.668 -5.056 1.00 94.81 506 ILE A C 1
ATOM 3910 O O . ILE A 1 506 ? -14.400 -5.092 -3.905 1.00 94.81 506 ILE A O 1
ATOM 3914 N N . GLN A 1 507 ? -15.486 -3.808 -5.399 1.00 94.50 507 GLN A N 1
ATOM 3915 C CA . GLN A 1 507 ? -16.434 -3.241 -4.446 1.00 94.50 507 GLN A CA 1
ATOM 3916 C C . GLN A 1 507 ? -17.237 -4.344 -3.749 1.00 94.50 507 GLN A C 1
ATOM 3918 O O . GLN A 1 507 ? -17.356 -4.337 -2.522 1.00 94.50 507 GLN A O 1
ATOM 3923 N N . LYS A 1 508 ? -17.712 -5.342 -4.504 1.00 94.94 508 LYS A N 1
ATOM 3924 C CA . LYS A 1 508 ? -18.432 -6.500 -3.964 1.00 94.94 508 LYS A CA 1
ATOM 3925 C C . LYS A 1 508 ? -17.609 -7.252 -2.919 1.00 94.94 508 LYS A C 1
ATOM 3927 O O . LYS A 1 508 ? -18.126 -7.512 -1.831 1.00 94.94 508 LYS A O 1
ATOM 3932 N N . GLU A 1 509 ? -16.354 -7.598 -3.210 1.00 95.50 509 GLU A N 1
ATOM 3933 C CA . GLU A 1 509 ? -15.514 -8.329 -2.248 1.00 95.50 509 GLU A CA 1
ATOM 3934 C C . GLU A 1 509 ? -15.154 -7.485 -1.019 1.00 95.50 509 GLU A C 1
ATOM 3936 O O . GLU A 1 509 ? -15.154 -8.017 0.094 1.00 95.50 509 GLU A O 1
ATOM 3941 N N . ILE A 1 510 ? -14.947 -6.170 -1.172 1.00 96.12 510 ILE A N 1
ATOM 3942 C CA . ILE A 1 510 ? -14.756 -5.263 -0.028 1.00 96.12 510 ILE A CA 1
ATOM 3943 C C . ILE A 1 510 ? -16.000 -5.245 0.860 1.00 96.12 510 ILE A C 1
ATOM 3945 O O . ILE A 1 510 ? -15.895 -5.437 2.073 1.00 96.12 510 ILE A O 1
ATOM 3949 N N . THR A 1 511 ? -17.189 -5.072 0.284 1.00 95.50 511 THR A N 1
ATOM 3950 C CA . THR A 1 511 ? -18.442 -5.081 1.048 1.00 95.50 511 THR A CA 1
ATOM 3951 C C . THR A 1 511 ? -18.657 -6.421 1.754 1.00 95.50 511 THR A C 1
ATOM 3953 O O . THR A 1 511 ? -19.088 -6.442 2.906 1.00 95.50 511 THR A O 1
ATOM 3956 N N . LEU A 1 512 ? -18.341 -7.553 1.117 1.00 95.75 512 LEU A N 1
ATOM 3957 C CA . LEU A 1 512 ? -18.444 -8.870 1.756 1.00 95.75 512 LEU A CA 1
ATOM 3958 C C . LEU A 1 512 ? -17.474 -9.022 2.937 1.00 95.75 512 LEU A C 1
ATOM 3960 O O . LEU A 1 512 ? -17.889 -9.527 3.982 1.00 95.75 512 LEU A O 1
ATOM 3964 N N . ALA A 1 513 ? -16.232 -8.547 2.805 1.00 95.69 513 ALA A N 1
ATOM 3965 C CA . ALA A 1 513 ? -15.253 -8.543 3.893 1.00 95.69 513 ALA A CA 1
ATOM 3966 C C . ALA A 1 513 ? -15.724 -7.679 5.078 1.00 95.69 513 ALA A C 1
ATOM 3968 O O . ALA A 1 513 ? -15.737 -8.138 6.220 1.00 95.69 513 ALA A O 1
ATOM 3969 N N . LEU A 1 514 ? -16.208 -6.463 4.807 1.00 95.12 514 LEU A N 1
ATOM 3970 C CA . LEU A 1 514 ? -16.733 -5.556 5.834 1.00 95.12 514 LEU A CA 1
ATOM 3971 C C . LEU A 1 514 ? -17.968 -6.121 6.543 1.00 95.12 514 LEU A C 1
ATOM 3973 O O . LEU A 1 514 ? -18.094 -5.984 7.757 1.00 95.12 514 LEU A O 1
ATOM 3977 N N . ARG A 1 515 ? -18.866 -6.798 5.817 1.00 94.62 515 ARG A N 1
ATOM 3978 C CA . ARG A 1 515 ? -20.036 -7.471 6.407 1.00 94.62 515 ARG A CA 1
ATOM 3979 C C . ARG A 1 515 ? -19.642 -8.613 7.343 1.00 94.62 515 ARG A C 1
ATOM 3981 O O . ARG A 1 515 ? -20.355 -8.861 8.311 1.00 94.62 515 ARG A O 1
ATOM 3988 N N . GLU A 1 516 ? -18.554 -9.326 7.060 1.00 93.00 516 GLU A N 1
ATOM 3989 C CA . GLU A 1 516 ? -18.026 -10.363 7.956 1.00 93.00 516 GLU A CA 1
ATOM 3990 C C . GLU A 1 516 ? -17.518 -9.747 9.267 1.00 93.00 516 GLU A C 1
ATOM 3992 O O . GLU A 1 516 ? -17.946 -10.160 10.347 1.00 93.00 516 GLU A O 1
ATOM 3997 N N . CYS A 1 517 ? -16.701 -8.690 9.182 1.00 92.12 517 CYS A N 1
ATOM 3998 C CA . CYS A 1 517 ? -16.247 -7.937 10.356 1.00 92.12 517 CYS A CA 1
ATOM 3999 C C . CYS A 1 517 ? -17.425 -7.340 11.143 1.00 92.12 517 CYS A C 1
ATOM 4001 O O . CYS A 1 517 ? -17.477 -7.461 12.367 1.00 92.12 517 CYS A O 1
ATOM 4003 N N . GLY A 1 518 ? -18.407 -6.759 10.447 1.00 91.88 518 GLY A N 1
ATOM 4004 C CA . GLY A 1 518 ? -19.622 -6.206 11.046 1.00 91.88 518 GLY A CA 1
ATOM 4005 C C . GLY A 1 518 ? -20.443 -7.257 11.795 1.00 91.88 518 GLY A C 1
ATOM 4006 O O . GLY A 1 518 ? -20.903 -7.003 12.905 1.00 91.88 518 GLY A O 1
ATOM 4007 N N . ARG A 1 519 ? -20.573 -8.479 11.258 1.00 90.38 519 ARG A N 1
ATOM 4008 C CA . ARG A 1 519 ? -21.256 -9.583 11.957 1.00 90.38 519 ARG A CA 1
ATOM 4009 C C . ARG A 1 519 ? -20.566 -9.952 13.271 1.00 90.38 519 ARG A C 1
ATOM 4011 O O . ARG A 1 519 ? -21.263 -10.144 14.268 1.00 90.38 519 ARG A O 1
ATOM 4018 N N . ARG A 1 520 ? -19.229 -10.007 13.294 1.00 89.44 520 ARG A N 1
ATOM 4019 C CA . ARG A 1 520 ? -18.445 -10.275 14.516 1.00 89.44 520 ARG A CA 1
ATOM 4020 C C . ARG A 1 520 ? -18.583 -9.145 15.540 1.00 89.44 520 ARG A C 1
ATOM 4022 O O . ARG A 1 520 ? -18.880 -9.423 16.700 1.00 89.44 520 ARG A O 1
ATOM 4029 N N . LEU A 1 521 ? -18.492 -7.887 15.102 1.00 88.81 521 LEU A N 1
ATOM 4030 C CA . LEU A 1 521 ? -18.731 -6.718 15.958 1.00 88.81 521 LEU A CA 1
ATOM 4031 C C . LEU A 1 521 ? -20.146 -6.725 16.555 1.00 88.81 521 LEU A C 1
ATOM 4033 O O . LEU A 1 521 ? -20.323 -6.538 17.755 1.00 88.81 521 LEU A O 1
ATOM 4037 N N . GLY A 1 522 ? -21.165 -7.001 15.741 1.00 87.69 522 GLY A N 1
ATOM 4038 C CA . GLY A 1 522 ? -22.547 -7.028 16.213 1.00 87.69 522 GLY A CA 1
ATOM 4039 C C . GLY A 1 522 ? -22.830 -8.145 17.217 1.00 87.69 522 GLY A C 1
ATOM 4040 O O . GLY A 1 522 ? -23.746 -8.025 18.028 1.00 87.69 522 GLY A O 1
ATOM 4041 N N . LEU A 1 523 ? -22.070 -9.246 17.204 1.00 86.69 523 LEU A N 1
ATOM 4042 C CA . LEU A 1 523 ? -22.134 -10.249 18.274 1.00 86.69 523 LEU A CA 1
ATOM 4043 C C . LEU A 1 523 ? -21.558 -9.704 19.585 1.00 86.69 523 LEU A C 1
ATOM 4045 O O . LEU A 1 523 ? -22.191 -9.873 20.626 1.00 86.69 523 LEU A O 1
ATOM 4049 N N . PHE A 1 524 ? -20.413 -9.022 19.526 1.00 85.88 524 PHE A N 1
ATOM 4050 C CA . PHE A 1 524 ? -19.796 -8.374 20.684 1.00 85.88 524 PHE A CA 1
ATOM 4051 C C . PHE A 1 524 ? -20.724 -7.315 21.307 1.00 85.88 524 PHE A C 1
ATOM 4053 O O . PHE A 1 524 ? -21.035 -7.388 22.497 1.00 85.88 524 PHE A O 1
ATOM 4060 N N . LEU A 1 525 ? -21.272 -6.403 20.496 1.00 87.00 525 LEU A N 1
ATOM 4061 C CA . LEU A 1 525 ? -22.155 -5.331 20.972 1.00 87.00 525 LEU A CA 1
ATOM 4062 C C . LEU A 1 525 ? -23.450 -5.855 21.595 1.00 87.00 525 LEU A C 1
ATOM 4064 O O . LEU A 1 525 ? -23.817 -5.429 22.687 1.00 87.00 525 LEU A O 1
ATOM 4068 N N . ARG A 1 526 ? -24.110 -6.832 20.959 1.00 85.06 526 ARG A N 1
ATOM 4069 C CA . ARG A 1 526 ? -25.344 -7.429 21.502 1.00 85.06 526 ARG A CA 1
ATOM 4070 C C . ARG A 1 526 ? -25.107 -8.174 22.813 1.00 85.06 526 ARG A C 1
ATOM 4072 O O . ARG A 1 526 ? -25.977 -8.163 23.680 1.00 85.06 526 ARG A O 1
ATOM 4079 N N . ARG A 1 527 ? -23.945 -8.818 22.980 1.00 81.50 527 ARG A N 1
ATOM 4080 C CA . ARG A 1 527 ? -23.563 -9.433 24.264 1.00 81.50 527 ARG A CA 1
ATOM 4081 C C . ARG A 1 527 ? -23.409 -8.367 25.350 1.00 81.50 527 ARG A C 1
ATOM 4083 O O . ARG A 1 527 ? -23.989 -8.531 26.421 1.00 81.50 527 ARG A O 1
ATOM 4090 N N . ARG A 1 528 ? -22.716 -7.264 25.050 1.00 82.50 528 ARG A N 1
ATOM 4091 C CA . ARG A 1 528 ? -22.520 -6.138 25.979 1.00 82.50 528 ARG A CA 1
ATOM 4092 C C . ARG A 1 528 ? -23.840 -5.468 26.367 1.00 82.50 528 ARG A C 1
ATOM 4094 O O . ARG A 1 528 ? -24.099 -5.246 27.544 1.00 82.50 528 ARG A O 1
ATOM 4101 N N . GLU A 1 529 ? -24.710 -5.202 25.398 1.00 83.94 529 GLU A N 1
ATOM 4102 C CA . GLU A 1 529 ? -26.027 -4.596 25.629 1.00 83.94 529 GLU A CA 1
ATOM 4103 C C . GLU A 1 529 ? -26.948 -5.499 26.461 1.00 83.94 529 GLU A C 1
ATOM 4105 O O . GLU A 1 529 ? -27.643 -5.028 27.369 1.00 83.94 529 GLU A O 1
ATOM 4110 N N . ARG A 1 530 ? -26.922 -6.813 26.199 1.00 80.88 530 ARG A N 1
ATOM 4111 C CA . ARG A 1 530 ? -27.636 -7.797 27.017 1.00 80.88 530 ARG A CA 1
ATOM 4112 C C . ARG A 1 530 ? -27.123 -7.780 28.453 1.00 80.88 530 ARG A C 1
ATOM 4114 O O . ARG A 1 530 ? -27.936 -7.741 29.371 1.00 80.88 530 ARG A O 1
ATOM 4121 N N . ALA A 1 531 ? -25.805 -7.759 28.645 1.00 78.38 531 ALA A N 1
ATOM 4122 C CA . ALA A 1 531 ? -25.217 -7.713 29.977 1.00 78.38 531 ALA A CA 1
ATOM 4123 C C . ALA A 1 531 ? -25.602 -6.425 30.727 1.00 78.38 531 ALA A C 1
ATOM 4125 O O . ALA A 1 531 ? -26.073 -6.492 31.861 1.00 78.38 531 ALA A O 1
ATOM 4126 N N . ALA A 1 532 ? -25.531 -5.267 30.064 1.00 79.00 532 ALA A N 1
ATOM 4127 C CA . ALA A 1 532 ? -25.952 -3.983 30.628 1.00 79.00 532 ALA A CA 1
ATOM 4128 C C . ALA A 1 532 ? -27.442 -3.962 31.004 1.00 79.00 532 ALA A C 1
ATOM 4130 O O . ALA A 1 532 ? -27.830 -3.401 32.029 1.00 79.00 532 ALA A O 1
ATOM 4131 N N . SER A 1 533 ? -28.292 -4.587 30.190 1.00 80.81 533 SER A N 1
ATOM 4132 C CA . SER A 1 533 ? -29.732 -4.660 30.449 1.00 80.81 533 SER A CA 1
ATOM 4133 C C . SER A 1 533 ? -30.063 -5.566 31.634 1.00 80.81 533 SER A C 1
ATOM 4135 O O . SER A 1 533 ? -30.876 -5.179 32.472 1.00 80.81 533 SER A O 1
ATOM 4137 N N . GLU A 1 534 ? -29.397 -6.715 31.764 1.00 82.50 534 GLU A N 1
ATOM 4138 C CA . GLU A 1 534 ? -29.543 -7.584 32.940 1.00 82.50 534 GLU A CA 1
ATOM 4139 C C . GLU A 1 534 ? -28.995 -6.926 34.217 1.00 82.50 534 GLU A C 1
ATOM 4141 O O . GLU A 1 534 ? -29.612 -7.044 35.275 1.00 82.50 534 GLU A O 1
ATOM 4146 N N . PHE A 1 535 ? -27.904 -6.155 34.125 1.00 78.50 535 PHE A N 1
ATOM 4147 C CA . PHE A 1 535 ? -27.378 -5.370 35.248 1.00 78.50 535 PHE A CA 1
ATOM 4148 C C . PHE A 1 535 ? -28.351 -4.269 35.692 1.00 78.50 535 PHE A C 1
ATOM 4150 O O . PHE A 1 535 ? -28.680 -4.174 36.873 1.00 78.50 535 PHE A O 1
ATOM 4157 N N . ARG A 1 536 ? -28.900 -3.480 34.755 1.00 82.19 536 ARG A N 1
ATOM 4158 C CA . ARG A 1 536 ? -29.947 -2.487 35.069 1.00 82.19 536 ARG A CA 1
ATOM 4159 C C . ARG A 1 536 ? -31.159 -3.143 35.724 1.00 82.19 536 ARG A C 1
ATOM 4161 O O . ARG A 1 536 ? -31.686 -2.625 36.704 1.00 82.19 536 ARG A O 1
ATOM 4168 N N . ARG A 1 537 ? -31.575 -4.304 35.214 1.00 83.44 537 ARG A N 1
ATOM 4169 C CA . ARG A 1 537 ? -32.676 -5.086 35.779 1.00 83.44 537 ARG A CA 1
ATOM 4170 C C . ARG A 1 537 ? -32.375 -5.563 37.200 1.00 83.44 537 ARG A C 1
ATOM 4172 O O . ARG A 1 537 ? -33.275 -5.545 38.034 1.00 83.44 537 ARG A O 1
ATOM 4179 N N . ARG A 1 538 ? -31.130 -5.952 37.491 1.00 80.94 538 ARG A N 1
ATOM 4180 C CA . ARG A 1 538 ? -30.691 -6.317 38.843 1.00 80.94 538 ARG A CA 1
ATOM 4181 C C . ARG A 1 538 ? -30.764 -5.136 39.803 1.00 80.94 538 ARG A C 1
ATOM 4183 O O . ARG A 1 538 ? -31.372 -5.291 40.852 1.00 80.94 538 ARG A O 1
ATOM 4190 N N . ASN A 1 539 ? -30.246 -3.969 39.419 1.00 83.44 539 ASN A N 1
ATOM 4191 C CA . ASN A 1 539 ? -30.327 -2.762 40.251 1.00 83.44 539 ASN A CA 1
ATOM 4192 C C . ASN A 1 539 ? -31.781 -2.381 40.544 1.00 83.44 539 ASN A C 1
ATOM 4194 O O . ASN A 1 539 ? -32.134 -2.057 41.674 1.00 83.44 539 ASN A O 1
ATOM 4198 N N . ILE A 1 540 ? -32.643 -2.474 39.528 1.00 86.00 540 ILE A N 1
ATOM 4199 C CA . ILE A 1 540 ? -34.084 -2.278 39.686 1.00 86.00 540 ILE A CA 1
ATOM 4200 C C . ILE A 1 540 ? -34.651 -3.279 40.703 1.00 86.00 540 ILE A C 1
ATOM 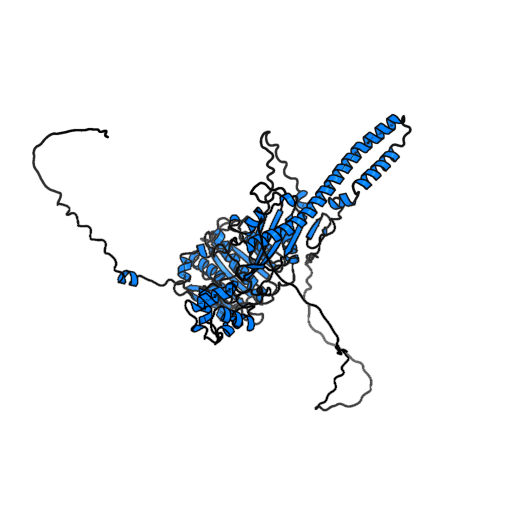4202 O O . ILE A 1 540 ? -35.364 -2.882 41.620 1.00 86.00 540 ILE A O 1
ATOM 4206 N N . PHE A 1 541 ? -34.329 -4.570 40.580 1.00 86.44 541 PHE A N 1
ATOM 4207 C CA . PHE A 1 541 ? -34.777 -5.571 41.546 1.00 86.44 541 PHE A CA 1
ATOM 4208 C C . PHE A 1 541 ? -34.256 -5.302 42.956 1.00 86.44 541 PHE A C 1
ATOM 4210 O O . PHE A 1 541 ? -35.032 -5.439 43.889 1.00 86.44 541 PHE A O 1
ATOM 4217 N N . GLU A 1 542 ? -33.003 -4.895 43.136 1.00 84.31 542 GLU A N 1
ATOM 4218 C CA . GLU A 1 542 ? -32.456 -4.565 44.457 1.00 84.31 542 GLU A CA 1
ATOM 4219 C C . GLU A 1 542 ? -33.227 -3.428 45.132 1.00 84.31 542 GLU A C 1
ATOM 4221 O O . GLU A 1 542 ? -33.600 -3.577 46.294 1.00 84.31 542 GLU A O 1
ATOM 4226 N N . LEU A 1 543 ? -33.560 -2.369 44.385 1.00 85.69 543 LEU A N 1
ATOM 4227 C CA . LEU A 1 543 ? -34.390 -1.263 44.874 1.00 85.69 543 LEU A CA 1
ATOM 4228 C C . LEU A 1 543 ? -35.797 -1.742 45.274 1.00 85.69 543 LEU A C 1
ATOM 4230 O O . LEU A 1 543 ? -36.266 -1.456 46.372 1.00 85.69 543 LEU A O 1
ATOM 4234 N N . TYR A 1 544 ? -36.467 -2.522 44.418 1.00 88.31 544 TYR A N 1
ATOM 4235 C CA . TYR A 1 544 ? -37.827 -3.001 44.702 1.00 88.31 544 TYR A CA 1
ATOM 4236 C C . TYR A 1 544 ? -37.887 -4.095 45.775 1.00 88.31 544 TYR A C 1
ATOM 4238 O O . TYR A 1 544 ? -38.911 -4.241 46.439 1.00 88.31 544 TYR A O 1
ATOM 4246 N N . ILE A 1 545 ? -36.827 -4.887 45.957 1.00 88.19 545 ILE A N 1
ATOM 4247 C CA . ILE A 1 545 ? -36.788 -5.938 46.982 1.00 88.19 545 ILE A CA 1
ATOM 4248 C C . ILE A 1 545 ? -36.901 -5.324 48.379 1.00 88.19 545 ILE A C 1
ATOM 4250 O O . ILE A 1 545 ? -37.566 -5.918 49.227 1.00 88.19 545 ILE A O 1
ATOM 4254 N N . GLU A 1 546 ? -36.300 -4.158 48.626 1.00 85.44 546 GLU A N 1
ATOM 4255 C CA . GLU A 1 546 ? -36.422 -3.477 49.921 1.00 85.44 546 GLU A CA 1
ATOM 4256 C C . GLU A 1 546 ? -37.876 -3.087 50.211 1.00 85.44 546 GLU A C 1
ATOM 4258 O O . GLU A 1 546 ? -38.426 -3.503 51.234 1.00 85.44 546 GLU A O 1
ATOM 4263 N N . GLU A 1 547 ? -38.537 -2.432 49.257 1.00 87.81 547 GLU A N 1
ATOM 4264 C CA . GLU A 1 547 ? -39.948 -2.038 49.359 1.00 87.81 547 GLU A CA 1
ATOM 4265 C C . GLU A 1 547 ? -40.891 -3.238 49.535 1.00 87.81 547 GLU A C 1
ATOM 4267 O O . GLU A 1 547 ? -41.799 -3.227 50.371 1.00 87.81 547 GLU A O 1
ATOM 4272 N N . VAL A 1 548 ? -40.670 -4.325 48.787 1.00 87.88 548 VAL A N 1
ATOM 4273 C CA . VAL A 1 548 ? -41.501 -5.538 48.881 1.00 87.88 548 VAL A CA 1
ATOM 4274 C C . VAL A 1 548 ? -41.340 -6.213 50.242 1.00 87.88 548 VAL A C 1
ATOM 4276 O O . VAL A 1 548 ? -42.330 -6.685 50.809 1.00 87.88 548 VAL A O 1
ATOM 4279 N N . VAL A 1 549 ? -40.120 -6.265 50.783 1.00 86.88 549 VAL A N 1
ATOM 4280 C CA . VAL A 1 549 ? -39.861 -6.836 52.113 1.00 86.88 549 VAL A CA 1
ATOM 4281 C C . VAL A 1 549 ? -40.548 -6.004 53.194 1.00 86.88 549 VAL A C 1
ATOM 4283 O O . VAL A 1 549 ? -41.170 -6.587 54.085 1.00 86.88 549 VAL A O 1
ATOM 4286 N N . GLU A 1 550 ? -40.504 -4.674 53.104 1.00 85.38 550 GLU A N 1
ATOM 4287 C CA . GLU A 1 550 ? -41.229 -3.803 54.031 1.00 85.38 550 GLU A CA 1
ATOM 4288 C C . GLU A 1 550 ? -42.747 -3.961 53.938 1.00 85.38 550 GLU A C 1
ATOM 4290 O O . GLU A 1 550 ? -43.416 -4.093 54.964 1.00 85.38 550 GLU A O 1
ATOM 4295 N N . ALA A 1 551 ? -43.307 -3.981 52.728 1.00 86.75 551 ALA A N 1
ATOM 4296 C CA . ALA A 1 551 ? -44.741 -4.161 52.529 1.00 86.75 551 ALA A CA 1
ATOM 4297 C C . ALA A 1 551 ? -45.223 -5.521 53.069 1.00 86.75 551 ALA A C 1
ATOM 4299 O O . ALA A 1 551 ? -46.249 -5.599 53.747 1.00 86.75 551 ALA A O 1
ATOM 4300 N N . CYS A 1 552 ? -44.460 -6.592 52.826 1.00 84.06 552 CYS A N 1
ATOM 4301 C CA . CYS A 1 552 ? -44.766 -7.932 53.332 1.00 84.06 552 CYS A CA 1
ATOM 4302 C C . CYS A 1 552 ? -44.690 -8.017 54.863 1.00 84.06 552 CYS A C 1
ATOM 4304 O O . CYS A 1 552 ? -45.476 -8.744 55.476 1.00 84.06 552 CYS A O 1
ATOM 4306 N N . ASP A 1 553 ? -43.765 -7.284 55.483 1.00 85.25 553 ASP A N 1
ATOM 4307 C CA . ASP A 1 553 ? -43.660 -7.192 56.939 1.00 85.25 553 ASP A CA 1
ATOM 4308 C C . ASP A 1 553 ? -44.857 -6.459 57.558 1.00 85.25 553 ASP A C 1
ATOM 4310 O O . ASP A 1 553 ? -45.456 -6.960 58.515 1.00 85.25 553 ASP A O 1
ATOM 4314 N N . ARG A 1 554 ? -45.267 -5.330 56.959 1.00 84.50 554 ARG A N 1
ATOM 4315 C CA . ARG A 1 554 ? -46.471 -4.588 57.371 1.00 84.50 554 ARG A CA 1
ATOM 4316 C C . ARG A 1 554 ? -47.719 -5.472 57.293 1.00 84.50 554 ARG A C 1
ATOM 4318 O O . ARG A 1 554 ? -48.500 -5.505 58.238 1.00 84.50 554 ARG A O 1
ATOM 4325 N N . LEU A 1 555 ? -47.878 -6.242 56.212 1.00 84.62 555 LEU A N 1
ATOM 4326 C CA . LEU A 1 555 ? -49.025 -7.142 56.018 1.00 84.62 555 LEU A CA 1
ATOM 4327 C C . LEU A 1 555 ? -49.083 -8.302 57.024 1.00 84.62 555 LEU A C 1
ATOM 4329 O O . LEU A 1 555 ? -50.172 -8.777 57.335 1.00 84.62 555 LEU A O 1
ATOM 4333 N N . LYS A 1 556 ? -47.938 -8.767 57.540 1.00 80.38 556 LYS A N 1
ATOM 4334 C CA . LYS A 1 556 ? -47.872 -9.837 58.555 1.00 80.38 556 LYS A CA 1
ATOM 4335 C C . LYS A 1 556 ? -47.679 -9.325 59.987 1.00 80.38 556 LYS A C 1
ATOM 4337 O O . LYS A 1 556 ? -47.340 -10.111 60.876 1.00 80.38 556 LYS A O 1
ATOM 4342 N N . GLY A 1 557 ? -47.874 -8.028 60.222 1.00 76.81 557 GLY A N 1
ATOM 4343 C CA . GLY A 1 557 ? -47.805 -7.434 61.557 1.00 76.81 557 GLY A CA 1
ATOM 4344 C C . GLY A 1 557 ? -46.439 -7.574 62.238 1.00 76.81 557 GLY A C 1
ATOM 4345 O O . GLY A 1 557 ? -46.391 -7.795 63.443 1.00 76.81 557 GLY A O 1
ATOM 4346 N N . GLY A 1 558 ? -45.330 -7.510 61.491 1.00 72.56 558 GLY A N 1
ATOM 4347 C CA . GLY A 1 558 ? -43.976 -7.498 62.069 1.00 72.56 558 GLY A CA 1
ATOM 4348 C C . GLY A 1 558 ? -43.398 -8.864 62.466 1.00 72.56 558 GLY A C 1
ATOM 4349 O O . GLY A 1 558 ? -42.293 -8.940 62.997 1.00 72.56 558 GLY A O 1
ATOM 4350 N N . THR A 1 559 ? -44.119 -9.963 62.221 1.00 71.56 559 THR A N 1
ATOM 4351 C CA . THR A 1 559 ? -43.669 -11.331 62.562 1.00 71.56 559 THR A CA 1
ATOM 4352 C C . THR A 1 559 ? -42.792 -11.977 61.484 1.00 71.56 559 THR A C 1
ATOM 4354 O O . THR A 1 559 ? -42.403 -13.144 61.602 1.00 71.56 559 THR A O 1
ATOM 4357 N N . LEU A 1 560 ? -42.479 -11.253 60.403 1.00 73.62 560 LEU A N 1
ATOM 4358 C CA . LEU A 1 560 ? -41.794 -11.812 59.245 1.00 73.62 560 LEU A CA 1
ATOM 4359 C C . LEU A 1 560 ? -40.267 -11.607 59.339 1.00 73.62 560 LEU A C 1
ATOM 4361 O O . LEU A 1 560 ? -39.804 -10.486 59.546 1.00 73.62 560 LEU A O 1
ATOM 4365 N N . PRO A 1 561 ? -39.435 -12.647 59.127 1.00 79.62 561 PRO A N 1
ATOM 4366 C CA . PRO A 1 561 ? -37.984 -12.481 59.142 1.00 79.62 561 PRO A CA 1
ATOM 4367 C C . PRO A 1 561 ? -37.488 -11.719 57.896 1.00 79.62 561 PRO A C 1
ATOM 4369 O O . PRO A 1 561 ? -37.164 -12.324 56.867 1.00 79.62 561 PRO A O 1
ATOM 4372 N N . LYS A 1 562 ? -37.390 -10.386 57.998 1.00 78.38 562 LYS A N 1
ATOM 4373 C CA . LYS A 1 562 ? -36.975 -9.464 56.916 1.00 78.38 562 LYS A CA 1
ATOM 4374 C C . LYS A 1 562 ? -35.678 -9.880 56.231 1.00 78.38 562 LYS A C 1
ATOM 4376 O O . LYS A 1 562 ? -35.624 -9.988 55.009 1.00 78.38 562 LYS A O 1
ATOM 4381 N N . ALA A 1 563 ? -34.646 -10.171 57.022 1.00 78.50 563 ALA A N 1
ATOM 4382 C CA . ALA A 1 563 ? -33.321 -10.515 56.510 1.00 78.50 563 ALA A CA 1
ATOM 4383 C C . ALA A 1 563 ? -33.331 -11.805 55.671 1.00 78.50 563 ALA A C 1
ATOM 4385 O O . ALA A 1 563 ? -32.666 -11.885 54.640 1.00 78.50 563 ALA A O 1
ATOM 4386 N N . LYS A 1 564 ? -34.136 -12.800 56.071 1.00 83.44 564 LYS A N 1
ATOM 4387 C CA . LYS A 1 564 ? -34.242 -14.080 55.358 1.00 83.44 564 LYS A CA 1
ATOM 4388 C C . LYS A 1 564 ? -34.986 -13.920 54.033 1.00 83.44 564 LYS A C 1
ATOM 4390 O O . LYS A 1 564 ? -34.543 -14.473 53.029 1.00 83.44 564 LYS A O 1
ATOM 4395 N N . LEU A 1 565 ? -36.074 -13.143 54.018 1.00 81.44 565 LEU A N 1
ATOM 4396 C CA . LEU A 1 565 ? -36.831 -12.865 52.794 1.00 81.44 565 LEU A CA 1
ATOM 4397 C C . LEU A 1 565 ? -36.006 -12.021 51.809 1.00 81.44 565 LEU A C 1
ATOM 4399 O O . LEU A 1 565 ? -35.938 -12.365 50.630 1.00 81.44 565 LEU A O 1
ATOM 4403 N N . LYS A 1 566 ? -35.310 -10.984 52.297 1.00 85.06 566 LYS A N 1
ATOM 4404 C CA . LYS A 1 566 ? -34.403 -10.153 51.489 1.00 85.06 566 LYS A CA 1
ATOM 4405 C C . LYS A 1 566 ? -33.315 -11.000 50.827 1.00 85.06 566 LYS A C 1
ATOM 4407 O O . LYS A 1 566 ? -33.164 -10.947 49.611 1.00 85.06 566 LYS A O 1
ATOM 4412 N N . ALA A 1 567 ? -32.634 -11.854 51.594 1.00 83.38 567 ALA A N 1
ATOM 4413 C CA . ALA A 1 567 ? -31.595 -12.738 51.065 1.00 83.38 567 ALA A CA 1
ATOM 4414 C C . ALA A 1 567 ? -32.133 -13.749 50.033 1.00 83.38 567 ALA A C 1
ATOM 4416 O O . ALA A 1 567 ? -31.475 -14.029 49.030 1.00 83.38 567 ALA A O 1
ATOM 4417 N N . GLN A 1 568 ? -33.340 -14.290 50.240 1.00 84.94 568 GLN A N 1
ATOM 4418 C CA . GLN A 1 568 ? -33.980 -15.191 49.274 1.00 84.94 568 GLN A CA 1
ATOM 4419 C C . GLN A 1 568 ? -34.317 -14.477 47.961 1.00 84.94 568 GLN A C 1
ATOM 4421 O O . GLN A 1 568 ? -34.016 -15.002 46.889 1.00 84.94 568 GLN A O 1
ATOM 4426 N N . LEU A 1 569 ? -34.898 -13.279 48.035 1.00 83.69 569 LEU A N 1
ATOM 4427 C CA . LEU A 1 569 ? -35.249 -12.487 46.858 1.00 83.69 569 LEU A CA 1
ATOM 4428 C C . LEU A 1 569 ? -34.009 -11.989 46.110 1.00 83.69 569 LEU A C 1
ATOM 4430 O O . LEU A 1 569 ? -33.975 -12.070 44.884 1.00 83.69 569 LEU A O 1
ATOM 4434 N N . GLN A 1 570 ? -32.960 -11.577 46.826 1.00 83.62 570 GLN A N 1
ATOM 4435 C CA . GLN A 1 570 ? -31.667 -11.231 46.230 1.00 83.62 570 GLN A CA 1
ATOM 4436 C C . GLN A 1 570 ? -31.053 -12.434 45.507 1.00 83.62 570 GLN A C 1
ATOM 4438 O O . GLN A 1 570 ? -30.651 -12.314 44.354 1.00 83.62 570 GLN A O 1
ATOM 4443 N N . LYS A 1 571 ? -31.080 -13.630 46.108 1.00 83.25 571 LYS A N 1
ATOM 4444 C CA . LYS A 1 571 ? -30.596 -14.860 45.457 1.00 83.25 571 LYS A CA 1
ATOM 4445 C C . LYS A 1 571 ? -31.378 -15.199 44.181 1.00 83.25 571 LYS A C 1
ATOM 4447 O O . LYS A 1 571 ? -30.784 -15.646 43.199 1.00 83.25 571 LYS A O 1
ATOM 4452 N N . ILE A 1 572 ? -32.695 -14.977 44.174 1.00 82.12 572 ILE A N 1
ATOM 4453 C CA . ILE A 1 572 ? -33.550 -15.167 42.989 1.00 82.12 572 ILE A CA 1
ATOM 4454 C C . ILE A 1 572 ? -33.231 -14.120 41.913 1.00 82.12 572 ILE A C 1
ATOM 4456 O O . ILE A 1 572 ? -33.124 -14.466 40.734 1.00 82.12 572 ILE A O 1
ATOM 4460 N N . ALA A 1 573 ? -33.040 -12.858 42.303 1.00 79.38 573 ALA A N 1
ATOM 4461 C CA . ALA A 1 573 ? -32.662 -11.782 41.394 1.00 79.38 573 ALA A CA 1
ATOM 4462 C C . ALA A 1 573 ? -31.297 -12.055 40.749 1.00 79.38 573 ALA A C 1
ATOM 4464 O O . ALA A 1 573 ? -31.178 -11.977 39.525 1.00 79.38 573 ALA A O 1
ATOM 4465 N N . SER A 1 574 ? -30.294 -12.467 41.528 1.00 76.19 574 SER A N 1
ATOM 4466 C CA . SER A 1 574 ? -28.972 -12.837 41.014 1.00 76.19 574 SER A CA 1
ATOM 4467 C C . SER A 1 574 ? -29.025 -14.051 40.082 1.00 76.19 574 SER A C 1
ATOM 4469 O O . SER A 1 574 ? -28.357 -14.037 39.051 1.00 76.19 574 SER A O 1
ATOM 4471 N N . SER A 1 575 ? -29.837 -15.078 40.375 1.00 78.69 575 SER A N 1
ATOM 4472 C CA . SER A 1 575 ? -29.930 -16.257 39.496 1.00 78.69 575 SER A CA 1
ATOM 4473 C C . SER A 1 575 ? -30.625 -15.952 38.165 1.00 78.69 575 SER A C 1
ATOM 4475 O O . SER A 1 575 ? -30.206 -16.461 37.125 1.00 78.69 575 SER A O 1
ATOM 4477 N N . ARG A 1 576 ? -31.647 -15.083 38.163 1.00 76.75 576 ARG A N 1
ATOM 4478 C CA . ARG A 1 576 ? -32.354 -14.692 36.933 1.00 76.75 576 ARG A CA 1
ATOM 4479 C C . ARG A 1 576 ? -31.608 -13.680 36.076 1.00 76.75 576 ARG A C 1
ATOM 4481 O O . ARG A 1 576 ? -31.806 -13.686 34.867 1.00 76.75 576 ARG A O 1
ATOM 4488 N N . THR A 1 577 ? -30.773 -12.842 36.682 1.00 72.00 577 THR A N 1
ATOM 4489 C CA . THR A 1 577 ? -30.009 -11.797 35.980 1.00 72.00 577 THR A CA 1
ATOM 4490 C C . THR A 1 577 ? -28.584 -12.229 35.626 1.00 72.00 577 THR A C 1
ATOM 4492 O O . THR A 1 577 ? -27.774 -11.378 35.289 1.00 72.00 577 THR A O 1
ATOM 4495 N N . GLY A 1 578 ? -28.244 -13.523 35.722 1.00 63.47 578 GLY A N 1
ATOM 4496 C CA . GLY A 1 578 ? -26.941 -14.065 35.299 1.00 63.47 578 GLY A CA 1
ATOM 4497 C C . GLY A 1 578 ? -25.788 -13.953 36.310 1.00 63.47 578 GLY A C 1
ATOM 4498 O O . GLY A 1 578 ? -24.719 -14.511 36.063 1.00 63.47 578 GLY A O 1
ATOM 4499 N N . GLY A 1 579 ? -25.991 -13.304 37.462 1.00 66.44 579 GLY A N 1
ATOM 4500 C CA . GLY A 1 579 ? -25.001 -13.189 38.542 1.00 66.44 579 GLY A CA 1
ATOM 4501 C C . GLY A 1 579 ? -23.646 -12.622 38.089 1.00 66.44 579 GLY A C 1
ATOM 4502 O O . GLY A 1 579 ? -23.598 -11.671 37.305 1.00 66.44 579 GLY A O 1
ATOM 4503 N N . ALA A 1 580 ? -22.556 -13.239 38.552 1.00 60.12 580 ALA A N 1
ATOM 4504 C CA . ALA A 1 580 ? -21.178 -12.832 38.260 1.00 60.12 580 ALA A CA 1
ATOM 4505 C C . ALA A 1 580 ? -20.825 -12.855 36.760 1.00 60.12 580 ALA A C 1
ATOM 4507 O O . ALA A 1 580 ? -20.126 -11.969 36.297 1.00 60.12 580 ALA A O 1
ATOM 4508 N N . LYS A 1 581 ? -21.399 -13.768 35.960 1.00 59.19 581 LYS A N 1
ATOM 4509 C CA . LYS A 1 581 ? -21.118 -13.873 34.508 1.00 59.19 581 LYS A CA 1
ATOM 4510 C C . LYS A 1 581 ? -21.517 -12.624 33.716 1.00 59.19 581 LYS A C 1
ATOM 4512 O O . LYS A 1 581 ? -20.957 -12.309 32.672 1.00 59.19 581 LYS A O 1
ATOM 4517 N N . THR A 1 582 ? -22.535 -11.925 34.201 1.00 60.09 582 THR A N 1
ATOM 4518 C CA . THR A 1 582 ? -23.003 -10.644 33.652 1.00 60.09 582 THR A CA 1
ATOM 4519 C C . THR A 1 582 ? -22.116 -9.478 34.071 1.00 60.09 582 THR A C 1
ATOM 4521 O O . THR A 1 582 ? -21.958 -8.544 33.292 1.00 60.09 582 THR A O 1
ATOM 4524 N N . ASP A 1 583 ? -21.522 -9.546 35.264 1.00 57.06 583 ASP A N 1
ATOM 4525 C CA . ASP A 1 583 ? -20.583 -8.539 35.762 1.00 57.06 583 ASP A CA 1
ATOM 4526 C C . ASP A 1 583 ? -19.186 -8.717 35.141 1.00 57.06 583 ASP A C 1
ATOM 4528 O O . ASP A 1 583 ? -18.519 -7.723 34.858 1.00 57.06 583 ASP A O 1
ATOM 4532 N N . GLU A 1 584 ? -18.781 -9.957 34.849 1.00 59.81 584 GLU A N 1
ATOM 4533 C CA . GLU A 1 584 ? -17.607 -10.319 34.038 1.00 59.81 584 GLU A CA 1
ATOM 4534 C C . GLU A 1 584 ? -17.758 -9.762 32.613 1.00 59.81 584 GLU A C 1
ATOM 4536 O O . GLU A 1 584 ? -16.952 -8.952 32.165 1.00 59.81 584 GLU A O 1
ATOM 4541 N N . ALA A 1 585 ? -18.881 -10.041 31.940 1.00 56.91 585 ALA A N 1
ATOM 4542 C CA . ALA A 1 585 ? -19.161 -9.515 30.598 1.00 56.91 585 ALA A CA 1
ATOM 4543 C C . ALA A 1 585 ? -19.282 -7.974 30.517 1.00 56.91 585 ALA A C 1
ATOM 4545 O O . ALA A 1 585 ? -19.222 -7.411 29.421 1.00 56.91 585 ALA A O 1
ATOM 4546 N N . LEU A 1 586 ? -19.470 -7.293 31.654 1.00 54.88 586 LEU A N 1
ATOM 4547 C CA . LEU A 1 586 ? -19.458 -5.829 31.788 1.00 54.88 586 LEU A CA 1
ATOM 4548 C C . LEU A 1 586 ? -18.092 -5.268 32.216 1.00 54.88 586 LEU A C 1
ATOM 4550 O O . LEU A 1 586 ? -17.968 -4.054 32.368 1.00 54.88 586 LEU A O 1
ATOM 4554 N N . GLY A 1 587 ? -17.085 -6.120 32.423 1.00 51.38 587 GLY A N 1
ATOM 4555 C CA . GLY A 1 587 ? -15.735 -5.717 32.814 1.00 51.38 587 GLY A CA 1
ATOM 4556 C C . GLY A 1 587 ? -15.591 -5.294 34.279 1.00 51.38 587 GLY A C 1
ATOM 4557 O O . GLY A 1 587 ? -14.633 -4.602 34.606 1.00 51.38 587 GLY A O 1
ATOM 4558 N N . LYS A 1 588 ? -16.516 -5.675 35.175 1.00 47.72 588 LYS A N 1
ATOM 4559 C CA . LYS A 1 588 ? -16.463 -5.321 36.611 1.00 47.72 588 LYS A CA 1
ATOM 4560 C C . LYS A 1 588 ? -15.725 -6.335 37.490 1.00 47.72 588 LYS A C 1
ATOM 4562 O O . LYS A 1 588 ? -15.461 -6.041 38.650 1.00 47.72 588 LYS A O 1
ATOM 4567 N N . THR A 1 589 ? -15.418 -7.519 36.965 1.00 34.50 589 THR A N 1
ATOM 4568 C CA . THR A 1 589 ? -14.741 -8.614 37.695 1.00 34.50 589 THR A CA 1
ATOM 4569 C C . THR A 1 589 ? -13.624 -9.275 36.885 1.00 34.50 589 THR A C 1
ATOM 4571 O O . THR A 1 589 ? -13.256 -10.410 37.161 1.00 34.50 589 THR A O 1
ATOM 4574 N N . GLY A 1 590 ? -13.063 -8.578 35.893 1.00 37.19 590 GLY A N 1
ATOM 4575 C CA . GLY A 1 590 ? -11.793 -9.001 35.303 1.00 37.19 590 GLY A CA 1
ATOM 4576 C C . GLY A 1 590 ? -11.820 -10.139 34.286 1.00 37.19 590 GLY A C 1
ATOM 4577 O O . GLY A 1 590 ? -10.927 -10.231 33.456 1.00 37.19 590 GLY A O 1
ATOM 4578 N N . GLY A 1 591 ? -12.853 -10.978 34.281 1.00 31.08 591 GLY A N 1
ATOM 4579 C CA . GLY A 1 591 ? -13.045 -11.978 33.231 1.00 31.08 591 GLY A CA 1
ATOM 4580 C C . GLY A 1 591 ? -13.635 -11.330 31.987 1.00 31.08 591 GLY A C 1
ATOM 4581 O O . GLY A 1 591 ? -14.790 -10.903 32.008 1.00 31.08 591 GLY A O 1
ATOM 4582 N N . GLY A 1 592 ? -12.868 -11.236 30.906 1.00 40.03 592 GLY A N 1
ATOM 4583 C CA . GLY A 1 592 ? -13.427 -10.865 29.619 1.00 40.03 592 GLY A CA 1
ATOM 4584 C C . GLY A 1 592 ? -14.314 -11.969 29.042 1.00 40.03 592 GLY A C 1
ATOM 4585 O O . GLY A 1 592 ? -14.338 -13.106 29.520 1.00 40.03 592 GLY A O 1
ATOM 4586 N N . PRO A 1 593 ? -15.147 -11.643 28.042 1.00 43.28 593 PRO A N 1
ATOM 4587 C CA . PRO A 1 593 ? -15.947 -12.653 27.379 1.00 43.28 593 PRO A CA 1
ATOM 4588 C C . PRO A 1 593 ? -15.061 -13.540 26.495 1.00 43.28 593 PRO A C 1
ATOM 4590 O O . PRO A 1 593 ? -14.456 -13.037 25.551 1.00 43.28 593 PRO A O 1
ATOM 4593 N N . GLU A 1 594 ? -15.109 -14.859 26.743 1.00 41.47 594 GLU A N 1
ATOM 4594 C CA . GLU A 1 594 ? -14.479 -15.930 25.950 1.00 41.47 594 GLU A CA 1
ATOM 4595 C C . GLU A 1 594 ? -14.312 -15.565 24.464 1.00 41.47 594 GLU A C 1
ATOM 4597 O O . GLU A 1 594 ? -15.291 -15.326 23.734 1.00 41.47 594 GLU A O 1
ATOM 4602 N N . GLY A 1 595 ? -13.043 -15.536 24.043 1.00 43.75 595 GLY A N 1
ATOM 4603 C CA . GLY A 1 595 ? -12.588 -15.072 22.740 1.00 43.75 595 GLY A CA 1
ATOM 4604 C C . GLY A 1 595 ? -13.332 -15.730 21.582 1.00 43.75 595 GLY A C 1
ATOM 4605 O O . GLY A 1 595 ? -13.301 -16.946 21.392 1.00 43.75 595 GLY A O 1
ATOM 4606 N N . LEU A 1 596 ? -13.989 -14.910 20.759 1.00 45.94 596 LEU A N 1
ATOM 4607 C CA . LEU A 1 596 ? -14.414 -15.358 19.437 1.00 45.94 596 LEU A CA 1
ATOM 4608 C C . LEU A 1 596 ? -13.144 -15.651 18.614 1.00 45.94 596 LEU A C 1
ATOM 4610 O O . LEU A 1 596 ? -12.200 -14.852 18.664 1.00 45.94 596 LEU A O 1
ATOM 4614 N N . PRO A 1 597 ? -13.104 -16.740 17.826 1.00 51.19 597 PRO A N 1
ATOM 4615 C CA . PRO A 1 597 ? -11.957 -17.022 16.971 1.00 51.19 597 PRO A CA 1
ATOM 4616 C C . PRO A 1 597 ? -11.720 -15.835 16.023 1.00 51.19 597 PRO A C 1
ATOM 4618 O O . PRO A 1 597 ? -12.677 -15.263 15.490 1.00 51.19 597 PRO A O 1
ATOM 4621 N N . HIS A 1 598 ? -10.452 -15.464 15.813 1.00 56.25 598 HIS A N 1
ATOM 4622 C CA . HIS A 1 598 ? -10.037 -14.315 14.984 1.00 56.25 598 HIS A CA 1
ATOM 4623 C C . HIS A 1 598 ? -10.457 -12.928 15.514 1.00 56.25 598 HIS A C 1
ATOM 4625 O O . HIS A 1 598 ? -10.614 -11.977 14.735 1.00 56.25 598 HIS A O 1
ATOM 4631 N N . SER A 1 599 ? -10.635 -12.799 16.830 1.00 60.41 599 SER A N 1
ATOM 4632 C CA . SER A 1 599 ? -10.829 -11.512 17.500 1.00 60.41 599 SER A CA 1
ATOM 4633 C C . SER A 1 599 ? -9.924 -11.364 18.719 1.00 60.41 599 SER A C 1
ATOM 4635 O O . SER A 1 599 ? -9.503 -12.359 19.309 1.00 60.41 599 SER A O 1
ATOM 4637 N N . ILE A 1 600 ? -9.614 -10.117 19.062 1.00 65.94 600 ILE A N 1
ATOM 4638 C CA . ILE A 1 600 ? -8.947 -9.752 20.310 1.00 65.94 600 ILE A CA 1
ATOM 4639 C C . ILE A 1 600 ? -9.917 -8.880 21.095 1.00 65.94 600 ILE A C 1
ATOM 4641 O O . ILE A 1 600 ? -10.428 -7.889 20.564 1.00 65.94 600 ILE A O 1
ATOM 4645 N N . ILE A 1 601 ? -10.158 -9.245 22.347 1.00 62.47 601 ILE A N 1
ATOM 4646 C CA . ILE A 1 601 ? -10.937 -8.456 23.295 1.00 62.47 601 ILE A CA 1
ATOM 4647 C C . ILE A 1 601 ? -9.979 -7.982 24.383 1.00 62.47 601 ILE A C 1
ATOM 4649 O O . ILE A 1 601 ? -9.238 -8.769 24.971 1.00 62.47 601 ILE A O 1
ATOM 4653 N N . VAL A 1 602 ? -9.965 -6.676 24.618 1.00 55.91 602 VAL A N 1
ATOM 4654 C CA . VAL A 1 602 ? -9.129 -6.041 25.637 1.00 55.91 602 VAL A CA 1
ATOM 4655 C C . VAL A 1 602 ? -10.013 -5.726 26.825 1.00 55.91 602 VAL A C 1
ATOM 4657 O O . VAL A 1 602 ? -10.932 -4.913 26.716 1.00 55.91 602 VAL A O 1
ATOM 4660 N N . THR A 1 603 ? -9.738 -6.371 27.952 1.00 55.19 603 THR A N 1
ATOM 4661 C CA . THR A 1 603 ? -10.443 -6.126 29.213 1.00 55.19 603 THR A CA 1
ATOM 4662 C C . THR A 1 603 ? -9.509 -5.491 30.237 1.00 55.19 603 THR A C 1
ATOM 4664 O O . THR A 1 603 ? -8.327 -5.288 29.963 1.00 55.19 603 THR A O 1
ATOM 4667 N N . ALA A 1 604 ? -10.045 -5.101 31.396 1.00 45.47 604 ALA A N 1
ATOM 4668 C CA . ALA A 1 604 ? -9.275 -4.430 32.443 1.00 45.47 604 ALA A CA 1
ATOM 4669 C C . ALA A 1 604 ? -8.132 -5.298 33.017 1.00 45.47 604 ALA A C 1
ATOM 4671 O O . ALA A 1 604 ? -7.132 -4.738 33.458 1.00 45.47 604 ALA A O 1
ATOM 4672 N N . ASP A 1 605 ? -8.238 -6.631 32.921 1.00 41.03 605 ASP A N 1
ATOM 4673 C CA . ASP A 1 605 ? -7.313 -7.580 33.559 1.00 41.03 605 ASP A CA 1
ATOM 4674 C C . ASP A 1 605 ? -6.434 -8.349 32.548 1.00 41.03 605 ASP A C 1
ATOM 4676 O O . ASP A 1 605 ? -5.562 -9.123 32.946 1.00 41.03 605 ASP A O 1
ATOM 4680 N N . GLY A 1 606 ? -6.610 -8.130 31.235 1.00 52.94 606 GLY A N 1
ATOM 4681 C CA . GLY A 1 606 ? -5.785 -8.780 30.214 1.00 52.94 606 GLY A CA 1
ATOM 4682 C C . GLY A 1 606 ? -6.321 -8.739 28.778 1.00 52.94 606 GLY A C 1
ATOM 4683 O O . GLY A 1 606 ? -7.380 -8.182 28.475 1.00 52.94 606 GLY A O 1
ATOM 4684 N N . VAL A 1 607 ? -5.544 -9.344 27.873 1.00 55.44 607 VAL A N 1
ATOM 4685 C CA . VAL A 1 607 ? -5.893 -9.553 26.459 1.00 55.44 607 VAL A CA 1
ATOM 4686 C C . VAL A 1 607 ? -6.437 -10.968 26.296 1.00 55.44 607 VAL A C 1
ATOM 4688 O O . VAL A 1 607 ? -5.716 -11.933 26.536 1.00 55.44 607 VAL A O 1
ATOM 4691 N N . GLU A 1 608 ? -7.678 -11.100 25.842 1.00 53.34 608 GLU A N 1
ATOM 4692 C CA . GLU A 1 608 ? -8.288 -12.393 25.528 1.00 53.34 608 GLU A CA 1
ATOM 4693 C C . GLU A 1 608 ? -8.423 -12.553 24.005 1.00 53.34 608 GLU A C 1
ATOM 4695 O O . GLU A 1 608 ? -9.030 -11.719 23.327 1.00 53.34 608 GLU A O 1
ATOM 4700 N N . GLY A 1 609 ? -7.832 -13.614 23.441 1.00 52.06 609 GLY A N 1
ATOM 4701 C CA . GLY A 1 609 ? -7.866 -13.896 22.001 1.00 52.06 609 GLY A CA 1
ATOM 4702 C C . GLY A 1 609 ? -6.628 -14.628 21.468 1.00 52.06 609 GLY A C 1
ATOM 4703 O O . GLY A 1 609 ? -5.664 -14.877 22.184 1.00 52.06 609 GLY A O 1
ATOM 4704 N N . ASP A 1 610 ? -6.654 -14.958 20.175 1.00 45.75 610 ASP A N 1
ATOM 4705 C CA . ASP A 1 610 ? -5.736 -15.887 19.481 1.00 45.75 610 ASP A CA 1
ATOM 4706 C C . ASP A 1 610 ? -4.301 -15.363 19.227 1.00 45.75 610 ASP A C 1
ATOM 4708 O O . ASP A 1 610 ? -3.575 -15.875 18.366 1.00 45.75 610 ASP A O 1
ATOM 4712 N N . VAL A 1 611 ? -3.868 -14.318 19.937 1.00 44.75 611 VAL A N 1
ATOM 4713 C CA . VAL A 1 611 ? -2.545 -13.719 19.736 1.00 44.75 611 VAL A CA 1
ATOM 4714 C C . VAL A 1 611 ? -1.823 -13.606 21.069 1.00 44.75 611 VAL A C 1
ATOM 4716 O O . VAL A 1 611 ? -2.089 -12.709 21.864 1.00 44.75 611 VAL A O 1
ATOM 4719 N N . VAL A 1 612 ? -0.853 -14.501 21.274 1.00 40.06 612 VAL A N 1
ATOM 4720 C CA . VAL A 1 612 ? 0.209 -14.308 22.263 1.00 40.06 612 VAL A CA 1
ATOM 4721 C C . VAL A 1 612 ? 0.983 -13.069 21.823 1.00 40.06 612 VAL A C 1
ATOM 4723 O O . VAL A 1 612 ? 1.800 -13.119 20.903 1.00 40.06 612 VAL A O 1
ATOM 4726 N N . VAL A 1 613 ? 0.656 -11.924 22.416 1.00 38.31 613 VAL A N 1
ATOM 4727 C CA . VAL A 1 613 ? 1.442 -10.703 22.264 1.00 38.31 613 VAL A CA 1
ATOM 4728 C C . VAL A 1 613 ? 2.812 -11.019 22.851 1.00 38.31 613 VAL A C 1
ATOM 4730 O O . VAL A 1 613 ? 2.913 -11.337 24.032 1.00 38.31 613 VAL A O 1
ATOM 4733 N N . ALA A 1 614 ? 3.857 -10.988 22.023 1.00 31.30 614 ALA A N 1
ATOM 4734 C CA . ALA A 1 614 ? 5.221 -11.080 22.517 1.00 31.30 614 ALA A CA 1
ATOM 4735 C C . ALA A 1 614 ? 5.436 -9.934 23.515 1.00 31.30 614 ALA A C 1
ATOM 4737 O O . ALA A 1 614 ? 5.362 -8.758 23.148 1.00 31.30 614 ALA A O 1
ATOM 4738 N N . SER A 1 615 ? 5.626 -10.288 24.784 1.00 27.48 615 SER A N 1
ATOM 4739 C CA . SER A 1 615 ? 5.952 -9.359 25.857 1.00 27.48 615 SER A CA 1
ATOM 4740 C C . SER A 1 615 ? 7.205 -8.568 25.465 1.00 27.48 615 SER A C 1
ATOM 4742 O O . SER A 1 615 ? 8.152 -9.171 24.949 1.00 27.48 615 SER A O 1
ATOM 4744 N N . PRO A 1 616 ? 7.266 -7.246 25.690 1.00 30.02 616 PRO A N 1
ATOM 4745 C CA . PRO A 1 616 ? 8.533 -6.543 25.591 1.00 30.02 616 PRO A CA 1
ATOM 4746 C C . PRO A 1 616 ? 9.456 -7.097 26.682 1.00 30.02 616 PRO A C 1
ATOM 4748 O O . PRO A 1 616 ? 9.130 -7.044 27.863 1.00 30.02 616 PRO A O 1
ATOM 4751 N N . VAL A 1 617 ? 10.581 -7.683 26.275 1.00 25.50 617 VAL A N 1
ATOM 4752 C CA . VAL A 1 617 ? 11.679 -7.995 27.191 1.00 25.50 617 VAL A CA 1
ATOM 4753 C C . VAL A 1 617 ? 12.195 -6.656 27.705 1.00 25.50 617 VAL A C 1
ATOM 4755 O O . VAL A 1 617 ? 12.728 -5.862 26.929 1.00 25.50 617 VAL A O 1
ATOM 4758 N N . GLU A 1 618 ? 11.981 -6.391 28.990 1.00 24.91 618 GLU A N 1
ATOM 4759 C CA . GLU A 1 618 ? 12.625 -5.297 29.706 1.00 24.91 618 GLU A CA 1
ATOM 4760 C C . GLU A 1 618 ? 14.140 -5.505 29.617 1.00 24.91 618 GLU A C 1
ATOM 4762 O O . GLU A 1 618 ? 14.696 -6.480 30.123 1.00 24.91 618 GLU A O 1
ATOM 4767 N N . THR A 1 619 ? 14.816 -4.620 28.892 1.00 23.66 619 THR A N 1
ATOM 4768 C CA . THR A 1 619 ? 16.270 -4.524 28.924 1.00 23.66 619 THR A CA 1
ATOM 4769 C C . THR A 1 619 ? 16.658 -3.794 30.200 1.00 23.66 619 THR A C 1
ATOM 4771 O O . THR A 1 619 ? 16.677 -2.562 30.222 1.00 23.66 619 THR A O 1
ATOM 4774 N N . ASP A 1 620 ? 16.966 -4.551 31.249 1.00 24.47 620 ASP A N 1
ATOM 4775 C CA . ASP A 1 620 ? 17.689 -4.022 32.398 1.00 24.47 620 ASP A CA 1
ATOM 4776 C C . ASP A 1 620 ? 19.119 -3.674 31.970 1.00 24.47 620 ASP A C 1
ATOM 4778 O O . ASP A 1 620 ? 19.906 -4.515 31.523 1.00 24.47 620 ASP A O 1
ATOM 4782 N N . ALA A 1 621 ? 19.440 -2.391 32.082 1.00 24.70 621 ALA A N 1
ATOM 4783 C CA . ALA A 1 621 ? 20.788 -1.879 31.973 1.00 24.70 621 ALA A CA 1
ATOM 4784 C C . ALA A 1 621 ? 21.469 -1.957 33.346 1.00 24.70 621 ALA A C 1
ATOM 4786 O O . ALA A 1 621 ? 20.960 -1.381 34.301 1.00 24.70 621 ALA A O 1
ATOM 4787 N N . ALA A 1 622 ? 22.642 -2.602 33.388 1.00 24.16 622 ALA A N 1
ATOM 4788 C CA . ALA A 1 622 ? 23.858 -2.215 34.125 1.00 24.16 622 ALA A CA 1
ATOM 4789 C C . ALA A 1 622 ? 24.563 -3.407 34.795 1.00 24.16 622 ALA A C 1
ATOM 4791 O O . ALA A 1 622 ? 24.124 -3.902 35.824 1.00 24.16 622 ALA A O 1
ATOM 4792 N N . ALA A 1 623 ? 25.719 -3.792 34.246 1.00 24.62 623 ALA A N 1
ATOM 4793 C CA . ALA A 1 623 ? 26.979 -3.940 34.987 1.00 24.62 623 ALA A CA 1
ATOM 4794 C C . ALA A 1 623 ? 28.086 -4.378 34.013 1.00 24.62 623 ALA A C 1
ATOM 4796 O O . ALA A 1 623 ? 28.086 -5.495 33.502 1.00 24.62 623 ALA A O 1
ATOM 4797 N N . ALA A 1 624 ? 29.030 -3.477 33.745 1.00 25.91 624 ALA A N 1
ATOM 4798 C CA . ALA A 1 624 ? 30.300 -3.811 33.112 1.00 25.91 624 ALA A CA 1
ATOM 4799 C C . ALA A 1 624 ? 31.204 -4.565 34.104 1.00 25.91 624 ALA A C 1
ATOM 4801 O O . ALA A 1 624 ? 31.168 -4.246 35.295 1.00 25.91 624 ALA A O 1
ATOM 4802 N N . PRO A 1 625 ? 32.095 -5.455 33.638 1.00 25.25 625 PRO A N 1
ATOM 4803 C CA . PRO A 1 625 ? 33.328 -5.734 34.352 1.00 25.25 625 PRO A CA 1
ATOM 4804 C C . PRO A 1 625 ? 34.540 -5.211 33.574 1.00 25.25 625 PRO A C 1
ATOM 4806 O O . PRO A 1 625 ? 34.650 -5.353 32.356 1.00 25.25 625 PRO A O 1
ATOM 4809 N N . ALA A 1 626 ? 35.423 -4.570 34.332 1.00 25.59 626 ALA A N 1
ATOM 4810 C CA . ALA A 1 626 ? 36.699 -4.022 33.915 1.00 25.59 626 ALA A CA 1
ATOM 4811 C C . ALA A 1 626 ? 37.725 -5.115 33.565 1.00 25.59 626 ALA A C 1
ATOM 4813 O O . ALA A 1 626 ? 37.667 -6.233 34.076 1.00 25.59 626 ALA A O 1
ATOM 4814 N N . GLU A 1 627 ? 38.677 -4.738 32.715 1.00 24.31 627 GLU A N 1
ATOM 4815 C CA . GLU A 1 627 ? 39.901 -5.473 32.397 1.00 24.31 627 GLU A CA 1
ATOM 4816 C C . GLU A 1 627 ? 40.902 -5.477 33.563 1.00 24.31 627 GLU A C 1
ATOM 4818 O O . GLU A 1 627 ? 41.110 -4.439 34.186 1.00 24.31 627 GLU A O 1
ATOM 4823 N N . THR A 1 628 ? 41.554 -6.625 33.772 1.00 26.02 628 THR A N 1
ATOM 4824 C CA . THR A 1 628 ? 42.920 -6.883 34.290 1.00 26.02 628 THR A CA 1
ATOM 4825 C C . THR A 1 628 ? 43.115 -8.413 34.232 1.00 26.02 628 THR A C 1
ATOM 4827 O O . THR A 1 628 ? 42.153 -9.152 34.400 1.00 26.02 628 THR A O 1
ATOM 4830 N N . ASP A 1 629 ? 44.261 -9.048 34.008 1.00 25.12 629 ASP A N 1
ATOM 4831 C CA . ASP A 1 629 ? 45.583 -8.713 33.480 1.00 25.12 629 ASP A CA 1
ATOM 4832 C C . ASP A 1 629 ? 46.259 -10.073 33.137 1.00 25.12 629 ASP A C 1
ATOM 4834 O O . ASP A 1 629 ? 45.757 -11.147 33.486 1.00 25.12 629 ASP A O 1
ATOM 4838 N N . LEU A 1 630 ? 47.370 -10.034 32.414 1.00 27.44 630 LEU A N 1
ATOM 4839 C CA . LEU A 1 630 ? 48.084 -11.144 31.773 1.00 27.44 630 LEU A CA 1
ATOM 4840 C C . LEU A 1 630 ? 49.050 -11.948 32.691 1.00 27.44 630 LEU A C 1
ATOM 4842 O O . LEU A 1 630 ? 49.685 -11.390 33.574 1.00 27.44 630 LEU A O 1
ATOM 4846 N N . LEU A 1 631 ? 49.280 -13.219 32.297 1.00 25.62 631 LEU A N 1
ATOM 4847 C CA . LEU A 1 631 ? 50.512 -14.050 32.417 1.00 25.62 631 LEU A CA 1
ATOM 4848 C C . LEU A 1 631 ? 50.919 -14.710 33.762 1.00 25.62 631 LEU A C 1
ATOM 4850 O O . LEU A 1 631 ? 51.135 -14.050 34.768 1.00 25.62 631 LEU A O 1
ATOM 4854 N N . GLY A 1 632 ? 51.231 -16.022 33.701 1.00 25.33 632 GLY A N 1
ATOM 4855 C CA . GLY A 1 632 ? 52.135 -16.701 34.652 1.00 25.33 632 GLY A CA 1
ATOM 4856 C C . GLY A 1 632 ? 51.974 -18.229 34.768 1.00 25.33 632 GLY A C 1
ATOM 4857 O O . GLY A 1 632 ? 50.922 -18.709 35.158 1.00 25.33 632 GLY A O 1
ATOM 4858 N N . ASN A 1 633 ? 53.025 -18.983 34.431 1.00 25.27 633 ASN A N 1
ATOM 4859 C CA . ASN A 1 633 ? 53.132 -20.450 34.281 1.00 25.27 633 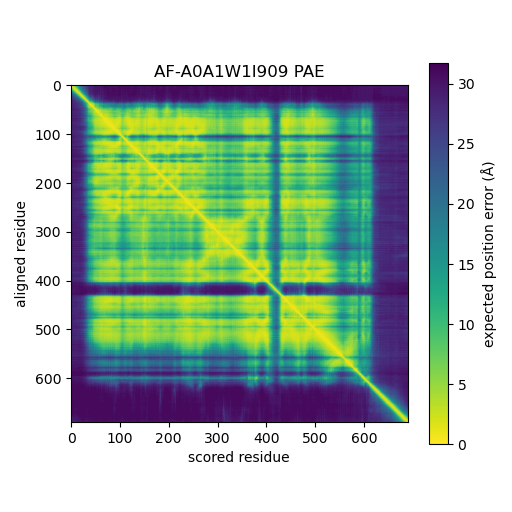ASN A CA 1
ATOM 4860 C C . ASN A 1 633 ? 53.391 -21.245 35.591 1.00 25.27 633 ASN A C 1
ATOM 4862 O O . ASN A 1 633 ? 54.214 -20.784 36.371 1.00 25.27 633 ASN A O 1
ATOM 4866 N N . ALA A 1 634 ? 52.839 -22.483 35.655 1.00 24.89 634 ALA A N 1
ATOM 4867 C CA . ALA A 1 634 ? 53.401 -23.800 36.106 1.00 24.89 634 ALA A CA 1
ATOM 4868 C C . ALA A 1 634 ? 53.979 -23.953 37.557 1.00 24.89 634 ALA A C 1
ATOM 4870 O O . ALA A 1 634 ? 54.292 -22.924 38.144 1.00 24.89 634 ALA A O 1
ATOM 4871 N N . PRO A 1 635 ? 54.179 -25.173 38.158 1.00 36.12 635 PRO A N 1
ATOM 4872 C CA . PRO A 1 635 ? 54.464 -26.479 37.511 1.00 36.12 635 PRO A CA 1
ATOM 4873 C C . PRO A 1 635 ? 53.983 -27.808 38.199 1.00 36.12 635 PRO A C 1
ATOM 4875 O O . PRO A 1 635 ? 53.311 -27.786 39.223 1.00 36.12 635 PRO A O 1
ATOM 4878 N N . GLU A 1 636 ? 54.405 -28.933 37.575 1.00 25.45 636 GLU A N 1
ATOM 4879 C CA . GLU A 1 636 ? 54.659 -30.325 38.069 1.00 25.45 636 GLU A CA 1
ATOM 4880 C C . GLU A 1 636 ? 53.471 -31.274 38.372 1.00 25.45 636 GLU A C 1
ATOM 4882 O O . GLU A 1 636 ? 52.557 -30.945 39.115 1.00 25.45 636 GLU A O 1
ATOM 4887 N N . GLU A 1 637 ? 53.271 -32.386 37.640 1.00 24.56 637 GLU A N 1
ATOM 4888 C CA . GLU A 1 637 ? 53.993 -33.687 37.505 1.00 24.56 637 GLU A CA 1
ATOM 4889 C C . GLU A 1 637 ? 53.531 -34.759 38.513 1.00 24.56 637 GLU A C 1
ATOM 4891 O O . GLU A 1 637 ? 53.808 -34.655 39.696 1.00 24.56 637 GLU A O 1
ATOM 4896 N N . GLU A 1 638 ? 52.867 -35.816 38.014 1.00 25.48 638 GLU A N 1
ATOM 4897 C CA . GLU A 1 638 ? 53.091 -37.222 38.408 1.00 25.48 638 GLU A CA 1
ATOM 4898 C C . GLU A 1 638 ? 52.278 -38.188 37.505 1.00 25.48 638 GLU A C 1
ATOM 4900 O O . GLU A 1 638 ? 51.077 -38.036 37.284 1.00 25.48 638 GLU A O 1
ATOM 4905 N N . THR A 1 639 ? 52.952 -39.208 36.965 1.00 24.77 639 THR A N 1
ATOM 4906 C CA . THR A 1 639 ? 52.378 -40.450 36.391 1.00 24.77 639 THR A CA 1
ATOM 4907 C C . THR A 1 639 ? 53.064 -41.623 37.110 1.00 24.77 639 THR A C 1
ATOM 4909 O O . THR A 1 639 ? 54.167 -41.405 37.616 1.00 24.77 639 THR A O 1
ATOM 4912 N N . PRO A 1 640 ? 52.507 -42.857 37.194 1.00 38.00 640 PRO A N 1
ATOM 4913 C CA . PRO A 1 640 ? 52.497 -43.824 36.069 1.00 38.00 640 PRO A CA 1
ATOM 4914 C C . PRO A 1 640 ? 51.263 -44.791 36.153 1.00 38.00 640 PRO A C 1
ATOM 4916 O O . PRO A 1 640 ? 50.419 -44.621 37.015 1.00 38.00 640 PRO A O 1
ATOM 4919 N N . ALA A 1 641 ? 50.967 -45.820 35.346 1.00 27.64 641 ALA A N 1
ATOM 4920 C CA . ALA A 1 641 ? 51.681 -46.614 34.355 1.00 27.64 641 ALA A CA 1
ATOM 4921 C C . ALA A 1 641 ? 50.689 -47.442 33.480 1.00 27.64 641 ALA A C 1
ATOM 4923 O O . ALA A 1 641 ? 49.690 -47.949 33.975 1.00 27.64 641 ALA A O 1
ATOM 4924 N N . ARG A 1 642 ? 51.087 -47.680 32.217 1.00 27.73 642 ARG A N 1
ATOM 4925 C CA . ARG A 1 642 ? 50.999 -48.931 31.410 1.00 27.73 642 ARG A CA 1
ATOM 4926 C C . ARG A 1 642 ? 49.646 -49.635 31.146 1.00 27.73 642 ARG A C 1
ATOM 4928 O O . ARG A 1 642 ? 49.170 -50.413 31.959 1.00 27.73 642 ARG A O 1
ATOM 4935 N N . THR A 1 643 ? 49.226 -49.652 29.872 1.00 26.72 643 THR A N 1
ATOM 4936 C CA . THR A 1 643 ? 49.453 -50.778 28.920 1.00 26.72 643 THR A CA 1
ATOM 4937 C C . THR A 1 643 ? 48.959 -50.432 27.495 1.00 26.72 643 THR A C 1
ATOM 4939 O O . THR A 1 643 ? 47.922 -49.812 27.299 1.00 26.72 643 THR A O 1
ATOM 4942 N N . ARG A 1 644 ? 49.757 -50.809 26.489 1.00 27.30 644 ARG A N 1
ATOM 4943 C CA . ARG A 1 644 ? 49.511 -50.895 25.023 1.00 27.30 644 ARG A CA 1
ATOM 4944 C C . ARG A 1 644 ? 50.012 -52.302 24.594 1.00 27.30 644 ARG A C 1
ATOM 4946 O O . ARG A 1 644 ? 50.693 -52.893 25.438 1.00 27.30 644 ARG A O 1
ATOM 4953 N N . PRO A 1 645 ? 49.842 -52.838 23.358 1.00 46.19 645 PRO A N 1
ATOM 4954 C CA . PRO A 1 645 ? 49.406 -52.252 22.069 1.00 46.19 645 PRO A CA 1
ATOM 4955 C C . PRO A 1 645 ? 48.309 -53.148 21.383 1.00 46.19 645 PRO A C 1
ATOM 4957 O O . PRO A 1 645 ? 47.766 -54.013 22.049 1.00 46.19 645 PRO A O 1
ATOM 4960 N N . ASP A 1 646 ? 47.831 -53.036 20.133 1.00 29.09 646 ASP A N 1
ATOM 4961 C CA . ASP A 1 646 ? 48.545 -52.798 18.878 1.00 29.09 646 ASP A CA 1
ATOM 4962 C C . ASP A 1 646 ? 47.618 -52.607 17.641 1.00 29.09 646 ASP A C 1
ATOM 4964 O O . ASP A 1 646 ? 46.519 -53.150 17.568 1.00 29.09 646 ASP A O 1
ATOM 4968 N N . ARG A 1 647 ? 48.165 -51.856 16.668 1.00 29.11 647 ARG A N 1
ATOM 4969 C CA . ARG A 1 647 ? 48.011 -51.847 15.186 1.00 29.11 647 ARG A CA 1
ATOM 4970 C C . ARG A 1 647 ? 46.670 -51.634 14.429 1.00 29.11 647 ARG A C 1
ATOM 4972 O O . ARG A 1 647 ? 45.922 -52.551 14.124 1.00 29.11 647 ARG A O 1
ATOM 4979 N N . MET A 1 648 ? 46.503 -50.381 13.958 1.00 29.48 648 MET A N 1
ATOM 4980 C CA . MET A 1 648 ? 46.494 -49.889 12.541 1.00 29.48 648 MET A CA 1
ATOM 4981 C C . MET A 1 648 ? 46.557 -50.944 11.394 1.00 29.48 648 MET A C 1
ATOM 4983 O O . MET A 1 648 ? 47.317 -51.890 11.523 1.00 29.48 648 MET A O 1
ATOM 4987 N N . LYS A 1 649 ? 45.993 -50.832 10.168 1.00 29.16 649 LYS A N 1
ATOM 4988 C CA . LYS A 1 649 ? 45.304 -49.813 9.317 1.00 29.16 649 LYS A CA 1
ATOM 4989 C C . LYS A 1 649 ? 44.752 -50.549 8.023 1.00 29.16 649 LYS A C 1
ATOM 4991 O O . LYS A 1 649 ? 44.810 -51.772 8.015 1.00 29.16 649 LYS A O 1
ATOM 4996 N N . PRO A 1 650 ? 44.208 -49.893 6.956 1.00 52.28 650 PRO A N 1
ATOM 4997 C CA . PRO A 1 650 ? 43.070 -50.341 6.113 1.00 52.28 650 PRO A CA 1
ATOM 4998 C C . PRO A 1 650 ? 43.462 -51.034 4.776 1.00 52.28 650 PRO A C 1
ATOM 5000 O O . PRO A 1 650 ? 44.651 -51.246 4.546 1.00 52.28 650 PRO A O 1
ATOM 5003 N N . PRO A 1 651 ? 42.509 -51.329 3.851 1.00 42.38 651 PRO A N 1
ATOM 5004 C CA . PRO A 1 651 ? 42.337 -50.449 2.672 1.00 42.38 651 PRO A CA 1
ATOM 5005 C C . PRO A 1 651 ? 40.910 -50.374 2.051 1.00 42.38 651 PRO A C 1
ATOM 5007 O O . PRO A 1 651 ? 39.935 -50.916 2.560 1.00 42.38 651 PRO A O 1
ATOM 5010 N N . LYS A 1 652 ? 40.820 -49.601 0.957 1.00 30.61 652 LYS A N 1
ATOM 5011 C CA . LYS A 1 652 ? 39.648 -49.134 0.191 1.00 30.61 652 LYS A CA 1
ATOM 5012 C C . LYS A 1 652 ? 39.081 -50.140 -0.841 1.00 30.61 652 LYS A C 1
ATOM 5014 O O . LYS A 1 652 ? 39.827 -50.931 -1.397 1.00 30.61 652 LYS A O 1
ATOM 5019 N N . ALA A 1 653 ? 37.831 -49.838 -1.235 1.00 31.16 653 ALA A N 1
ATOM 5020 C CA . ALA A 1 653 ? 37.229 -49.855 -2.588 1.00 31.16 653 ALA A CA 1
ATOM 5021 C C . ALA A 1 653 ? 36.506 -51.113 -3.128 1.00 31.16 653 ALA A C 1
ATOM 5023 O O . ALA A 1 653 ? 37.119 -52.133 -3.400 1.00 31.16 653 ALA A O 1
ATOM 5024 N N . GLY A 1 654 ? 35.228 -50.904 -3.497 1.00 27.25 654 GLY A N 1
ATOM 5025 C CA . GLY A 1 654 ? 34.726 -51.213 -4.847 1.00 27.25 654 GLY A CA 1
ATOM 5026 C C . GLY A 1 654 ? 33.684 -52.330 -5.007 1.00 27.25 654 GLY A C 1
ATOM 5027 O O . GLY A 1 654 ? 33.976 -53.483 -4.734 1.00 27.25 654 GLY A O 1
ATOM 5028 N N . THR A 1 655 ? 32.543 -51.972 -5.630 1.00 29.41 655 THR A N 1
ATOM 5029 C CA . THR A 1 655 ? 31.478 -52.830 -6.226 1.00 29.41 655 THR A CA 1
ATOM 5030 C C . THR A 1 655 ? 30.595 -53.581 -5.213 1.00 29.41 655 THR A C 1
ATOM 5032 O O . THR A 1 655 ? 31.084 -54.084 -4.221 1.00 29.41 655 THR A O 1
ATOM 5035 N N . GLY A 1 656 ? 29.268 -53.690 -5.290 1.00 26.48 656 GLY A N 1
ATOM 5036 C CA . GLY A 1 656 ? 28.251 -53.472 -6.316 1.00 26.48 656 GLY A CA 1
ATOM 5037 C C . GLY A 1 656 ? 27.207 -54.589 -6.120 1.00 26.48 656 GLY A C 1
ATOM 5038 O O . GLY A 1 656 ? 27.589 -55.751 -6.142 1.00 26.48 656 GLY A O 1
ATOM 5039 N N . GLY A 1 657 ? 25.917 -54.281 -5.907 1.00 27.59 657 GLY A N 1
ATOM 5040 C CA . GLY A 1 657 ? 24.847 -55.296 -5.998 1.00 27.59 657 GLY A CA 1
ATOM 5041 C C . GLY A 1 657 ? 23.725 -55.261 -4.947 1.00 27.59 657 GLY A C 1
ATOM 5042 O O . GLY A 1 657 ? 23.907 -55.669 -3.811 1.00 27.59 657 GLY A O 1
ATOM 5043 N N . MET A 1 658 ? 22.543 -54.823 -5.403 1.00 27.39 658 MET A N 1
ATOM 5044 C CA . MET A 1 658 ? 21.179 -55.313 -5.107 1.00 27.39 658 MET A CA 1
ATOM 5045 C C . MET A 1 658 ? 20.837 -55.944 -3.735 1.00 27.39 658 MET A C 1
ATOM 5047 O O . MET A 1 658 ? 21.272 -57.046 -3.427 1.00 27.39 658 MET A O 1
ATOM 5051 N N . LYS A 1 659 ? 19.790 -55.411 -3.077 1.00 30.05 659 LYS A N 1
ATOM 5052 C CA . LYS A 1 659 ? 18.438 -56.033 -3.039 1.00 30.05 659 LYS A CA 1
ATOM 5053 C C . LYS A 1 659 ? 17.415 -55.143 -2.310 1.00 30.05 659 LYS A C 1
ATOM 5055 O O . LYS A 1 659 ? 17.593 -54.770 -1.157 1.00 30.05 659 LYS A O 1
ATOM 5060 N N . LYS A 1 660 ? 16.319 -54.834 -3.016 1.00 31.55 660 LYS A N 1
ATOM 5061 C CA . LYS A 1 660 ? 15.081 -54.211 -2.514 1.00 31.55 660 LYS A CA 1
ATOM 5062 C C . LYS A 1 660 ? 14.213 -55.256 -1.794 1.00 31.55 660 LYS A C 1
ATOM 5064 O O . LYS A 1 660 ? 14.104 -56.382 -2.272 1.00 31.55 660 LYS A O 1
ATOM 5069 N N . ARG A 1 661 ? 13.530 -54.848 -0.720 1.00 30.64 661 ARG A N 1
ATOM 5070 C CA . ARG A 1 661 ? 12.356 -55.522 -0.127 1.00 30.64 661 ARG A CA 1
ATOM 5071 C C . ARG A 1 661 ? 11.088 -54.712 -0.461 1.00 30.64 661 ARG A C 1
ATOM 5073 O O . ARG A 1 661 ? 11.126 -53.501 -0.255 1.00 30.64 661 ARG A O 1
ATOM 5080 N N . PRO A 1 662 ? 9.991 -55.329 -0.942 1.00 38.97 662 PRO A N 1
ATOM 5081 C CA . PRO A 1 662 ? 8.677 -54.692 -1.024 1.00 38.97 662 PRO A CA 1
ATOM 5082 C C . PRO A 1 662 ? 7.650 -55.350 -0.080 1.00 38.97 662 PRO A C 1
ATOM 5084 O O . PRO A 1 662 ? 7.773 -56.520 0.275 1.00 38.97 662 PRO A O 1
ATOM 5087 N N . SER A 1 663 ? 6.609 -54.604 0.283 1.00 31.41 663 SER A N 1
ATOM 5088 C CA . SER A 1 663 ? 5.416 -55.073 1.010 1.00 31.41 663 SER A CA 1
ATOM 5089 C C . SER A 1 663 ? 4.250 -54.097 0.722 1.00 31.41 663 SER A C 1
ATOM 5091 O O . SER A 1 663 ? 4.520 -52.951 0.361 1.00 31.41 663 SER A O 1
ATOM 5093 N N . PRO A 1 664 ? 2.973 -54.530 0.752 1.00 41.91 664 PRO A N 1
ATOM 5094 C CA . PRO A 1 664 ? 2.227 -54.769 -0.488 1.00 41.91 664 PRO A CA 1
ATOM 5095 C C . PRO A 1 664 ? 0.889 -54.005 -0.596 1.00 41.91 664 PRO A C 1
ATOM 5097 O O . PRO A 1 664 ? 0.280 -53.629 0.400 1.00 41.91 664 PRO A O 1
ATOM 5100 N N . GLN A 1 665 ? 0.397 -53.864 -1.830 1.00 31.70 665 GLN A N 1
ATOM 5101 C CA . GLN A 1 665 ? -1.015 -53.637 -2.167 1.00 31.70 665 GLN A CA 1
ATOM 5102 C C . GLN A 1 665 ? -1.545 -54.886 -2.889 1.00 31.70 665 GLN A C 1
ATOM 5104 O O . GLN A 1 665 ? -0.808 -55.498 -3.663 1.00 31.70 665 GLN A O 1
ATOM 5109 N N . ILE A 1 666 ? -2.808 -55.253 -2.654 1.00 36.72 666 ILE A N 1
ATOM 5110 C CA . ILE A 1 666 ? -3.527 -56.332 -3.358 1.00 36.72 666 ILE A CA 1
ATOM 5111 C C . ILE A 1 666 ? -4.829 -55.761 -3.965 1.00 36.72 666 ILE A C 1
ATOM 5113 O O . ILE A 1 666 ? -5.358 -54.788 -3.423 1.00 36.72 666 ILE A O 1
ATOM 5117 N N . PRO A 1 667 ? -5.292 -56.293 -5.118 1.00 44.47 667 PRO A N 1
ATOM 5118 C CA . PRO A 1 667 ? -5.841 -55.505 -6.218 1.00 44.47 667 PRO A CA 1
ATOM 5119 C C . PRO A 1 667 ? -7.328 -55.781 -6.521 1.00 44.47 667 PRO A C 1
ATOM 5121 O O . PRO A 1 667 ? -8.015 -56.520 -5.821 1.00 44.47 667 PRO A O 1
ATOM 5124 N N . LEU A 1 668 ? -7.803 -55.161 -7.605 1.00 30.66 668 LEU A N 1
ATOM 5125 C CA . LEU A 1 668 ? -9.147 -55.264 -8.173 1.00 30.66 668 LEU A CA 1
ATOM 5126 C C . LEU A 1 668 ? -9.233 -56.286 -9.334 1.00 30.66 668 LEU A C 1
ATOM 5128 O O . LEU A 1 668 ? -8.266 -56.450 -10.075 1.00 30.66 668 LEU A O 1
ATOM 5132 N N . PHE A 1 669 ? -10.469 -56.765 -9.547 1.00 35.09 669 PHE A N 1
ATOM 5133 C CA . PHE A 1 669 ? -11.110 -57.380 -10.732 1.00 35.09 669 PHE A CA 1
ATOM 5134 C C . PHE A 1 669 ? -11.149 -58.905 -10.891 1.00 35.09 669 PHE A C 1
ATOM 5136 O O . PHE A 1 669 ? -10.125 -59.545 -11.085 1.00 35.09 669 PHE A O 1
ATOM 5143 N N . ASP A 1 670 ? -12.379 -59.418 -11.058 1.00 28.14 670 ASP A N 1
ATOM 5144 C CA . ASP A 1 670 ? -12.654 -60.375 -12.131 1.00 28.14 670 ASP A CA 1
ATOM 5145 C C . ASP A 1 670 ? -14.075 -60.260 -12.728 1.00 28.14 670 ASP A C 1
ATOM 5147 O O . ASP A 1 670 ? -15.005 -59.741 -12.107 1.00 28.14 670 ASP A O 1
ATOM 5151 N N . LYS A 1 671 ? -14.187 -60.671 -13.995 1.00 32.78 671 LYS A N 1
ATOM 5152 C CA . LYS A 1 671 ? -15.306 -60.512 -14.950 1.00 32.78 671 LYS A CA 1
ATOM 5153 C C . LYS A 1 671 ? -16.368 -61.623 -14.837 1.00 32.78 671 LYS A C 1
ATOM 5155 O O . LYS A 1 671 ? -15.991 -62.759 -14.603 1.00 32.78 671 LYS A O 1
ATOM 5160 N N . ALA A 1 672 ? -17.630 -61.344 -15.219 1.00 29.14 672 ALA A N 1
ATOM 5161 C CA . ALA A 1 672 ? -18.452 -62.187 -16.126 1.00 29.14 672 ALA A CA 1
ATOM 5162 C C . ALA A 1 672 ? -19.877 -61.623 -16.404 1.00 29.14 672 ALA A C 1
ATOM 5164 O O . ALA A 1 672 ? -20.531 -61.061 -15.535 1.00 29.14 672 ALA A O 1
ATOM 5165 N N . LYS A 1 673 ? -20.331 -61.801 -17.655 1.00 30.91 673 LYS A N 1
ATOM 5166 C CA . LYS A 1 673 ? -21.678 -61.609 -18.276 1.00 30.91 673 LYS A CA 1
ATOM 5167 C C . LYS A 1 673 ? -22.526 -62.916 -18.134 1.00 30.91 673 LYS A C 1
ATOM 5169 O O . LYS A 1 673 ? -21.939 -63.868 -17.627 1.00 30.91 673 LYS A O 1
ATOM 5174 N N . PRO A 1 674 ? -23.749 -63.117 -18.721 1.00 51.56 674 PRO A N 1
ATOM 5175 C CA . PRO A 1 674 ? -24.787 -62.234 -19.323 1.00 51.56 674 PRO A CA 1
ATOM 5176 C C . PRO A 1 674 ? -26.275 -62.622 -18.981 1.00 51.56 674 PRO A C 1
ATOM 5178 O O . PRO A 1 674 ? -26.533 -63.535 -18.206 1.00 51.56 674 PRO A O 1
ATOM 5181 N N . SER A 1 675 ? -27.235 -61.985 -19.689 1.00 30.50 675 SER A N 1
ATOM 5182 C CA . SER A 1 675 ? -28.674 -62.308 -19.949 1.00 30.50 675 SER A CA 1
ATOM 5183 C C . SER A 1 675 ? -29.660 -61.331 -19.282 1.00 30.50 675 SER A C 1
ATOM 5185 O O . SER A 1 675 ? -29.428 -60.906 -18.164 1.00 30.50 675 SER A O 1
ATOM 5187 N N . GLY A 1 676 ? -30.760 -60.856 -19.874 1.00 29.52 676 GLY A N 1
ATOM 5188 C CA . GLY A 1 676 ? -31.378 -60.987 -21.195 1.00 29.52 676 GLY A CA 1
ATOM 5189 C C . GLY A 1 676 ? -32.794 -60.369 -21.134 1.00 29.52 676 GLY A C 1
ATOM 5190 O O . GLY A 1 676 ? -33.446 -60.493 -20.106 1.00 29.52 676 GLY A O 1
ATOM 5191 N N . ARG A 1 677 ? -33.266 -59.772 -22.250 1.00 31.03 677 ARG A N 1
ATOM 5192 C CA . ARG A 1 677 ? -34.643 -59.260 -22.527 1.00 31.03 677 ARG A CA 1
ATOM 5193 C C . ARG A 1 677 ? -35.135 -58.081 -21.658 1.00 31.03 677 ARG A C 1
ATOM 5195 O O . ARG A 1 677 ? -34.724 -57.916 -20.529 1.00 31.03 677 ARG A O 1
ATOM 5202 N N . SER A 1 678 ? -36.086 -57.232 -22.043 1.00 29.12 678 SER A N 1
ATOM 5203 C CA . SER A 1 678 ? -36.608 -56.683 -23.306 1.00 29.12 678 SER A CA 1
ATOM 5204 C C . SER A 1 678 ? -37.708 -55.689 -22.886 1.00 29.12 678 SER A C 1
ATOM 5206 O O . SER A 1 678 ? -38.546 -56.093 -22.084 1.00 29.12 678 SER A O 1
ATOM 5208 N N . LYS A 1 679 ? -37.754 -54.461 -23.423 1.00 32.72 679 LYS A N 1
ATOM 5209 C CA . LYS A 1 679 ? -38.951 -53.772 -23.974 1.00 32.72 679 LYS A CA 1
ATOM 5210 C C . LYS A 1 679 ? -38.745 -52.248 -24.012 1.00 32.72 679 LYS A C 1
ATOM 5212 O O . LYS A 1 679 ? -38.617 -51.577 -22.999 1.00 32.72 679 LYS A O 1
ATOM 5217 N N . LYS A 1 680 ? -38.716 -51.745 -25.245 1.00 33.25 680 LYS A N 1
ATOM 5218 C CA . LYS A 1 680 ? -39.027 -50.378 -25.703 1.00 33.25 680 LYS A CA 1
ATOM 5219 C C . LYS A 1 680 ? -40.569 -50.227 -25.808 1.00 33.25 680 LYS A C 1
ATOM 5221 O O . LYS A 1 680 ? -41.235 -51.257 -25.671 1.00 33.25 680 LYS A O 1
ATOM 5226 N N . PRO A 1 681 ? -41.145 -49.089 -26.261 1.00 53.53 681 PRO A N 1
ATOM 5227 C CA . PRO A 1 681 ? -40.652 -47.695 -26.343 1.00 53.53 681 PRO A CA 1
ATOM 5228 C C . PRO A 1 681 ? -41.717 -46.648 -25.896 1.00 53.53 681 PRO A C 1
ATOM 5230 O O . PRO A 1 681 ? -42.857 -47.018 -25.656 1.00 53.53 681 PRO A O 1
ATOM 5233 N N . ALA A 1 682 ? -41.381 -45.345 -25.868 1.00 32.03 682 ALA A N 1
ATOM 5234 C CA . ALA A 1 682 ? -42.165 -44.264 -26.518 1.00 32.03 682 ALA A CA 1
ATOM 5235 C C . ALA A 1 682 ? -41.627 -42.846 -26.189 1.00 32.03 682 ALA A C 1
ATOM 5237 O O . ALA A 1 682 ? -41.645 -42.403 -25.047 1.00 32.03 682 ALA A O 1
ATOM 5238 N N . HIS A 1 683 ? -41.193 -42.128 -27.228 1.00 37.94 683 HIS A N 1
ATOM 5239 C CA . HIS A 1 683 ? -41.333 -40.665 -27.399 1.00 37.94 683 HIS A CA 1
ATOM 5240 C C . HIS A 1 683 ? -42.596 -40.418 -28.271 1.00 37.94 683 HIS A C 1
ATOM 5242 O O . HIS A 1 683 ? -43.118 -41.428 -28.756 1.00 37.94 683 HIS A O 1
ATOM 5248 N N . PRO A 1 684 ? -43.059 -39.187 -28.624 1.00 53.06 684 PRO A N 1
ATOM 5249 C CA . PRO A 1 684 ? -42.671 -37.790 -28.296 1.00 53.06 684 PRO A CA 1
ATOM 5250 C C . PRO A 1 684 ? -43.906 -36.977 -27.765 1.00 53.06 684 PRO A C 1
ATOM 5252 O O . PRO A 1 684 ? -44.960 -37.562 -27.576 1.00 53.06 684 PRO A O 1
ATOM 5255 N N . ALA A 1 685 ? -43.926 -35.681 -27.410 1.00 37.88 685 ALA A N 1
ATOM 5256 C CA . ALA A 1 685 ? -43.807 -34.444 -28.211 1.00 37.88 685 ALA A CA 1
ATOM 5257 C C . ALA A 1 685 ? -44.392 -33.236 -27.378 1.00 37.88 685 ALA A C 1
ATOM 5259 O O . ALA A 1 685 ? -44.881 -33.469 -26.275 1.00 37.88 685 ALA A O 1
ATOM 5260 N N . PRO A 1 686 ? -44.359 -31.967 -27.861 1.00 61.41 686 PRO A N 1
ATOM 5261 C CA . PRO A 1 686 ? -44.278 -30.727 -27.052 1.00 61.41 686 PRO A CA 1
ATOM 5262 C C . PRO A 1 686 ? -45.500 -29.755 -27.125 1.00 61.41 686 PRO A C 1
ATOM 5264 O O . PRO A 1 686 ? -46.483 -30.055 -27.792 1.00 61.41 686 PRO A O 1
ATOM 5267 N N . ARG A 1 687 ? -45.329 -28.527 -26.567 1.00 39.44 687 ARG A N 1
ATOM 5268 C CA . ARG A 1 687 ? -46.174 -27.284 -26.601 1.00 39.44 687 ARG A CA 1
ATOM 5269 C C . ARG A 1 687 ? -47.267 -27.209 -25.517 1.00 39.44 687 ARG A C 1
ATOM 5271 O O . ARG A 1 687 ? -47.874 -28.214 -25.208 1.00 39.44 687 ARG A O 1
ATOM 5278 N N . GLY A 1 688 ? -47.624 -26.070 -24.917 1.00 35.75 688 GLY A N 1
ATOM 5279 C CA . GLY A 1 688 ? -47.239 -24.661 -25.043 1.00 35.75 688 GLY A CA 1
ATOM 5280 C C . GLY A 1 688 ? -48.221 -23.778 -24.234 1.00 35.75 688 GLY A C 1
ATOM 5281 O O . GLY A 1 688 ? -49.277 -24.258 -23.846 1.00 35.75 688 GLY A O 1
ATOM 5282 N N . LYS A 1 689 ? -47.865 -22.497 -24.042 1.00 41.69 689 LYS A N 1
ATOM 5283 C CA . LYS A 1 689 ? -48.701 -21.334 -23.646 1.00 41.69 689 LYS A CA 1
ATOM 5284 C C . LYS A 1 689 ? -49.609 -21.441 -22.399 1.00 41.69 689 LYS A C 1
ATOM 5286 O O . LYS A 1 689 ? -50.710 -21.977 -22.471 1.00 41.69 689 LYS A O 1
ATOM 5291 N N . LYS A 1 690 ? -49.262 -20.671 -21.366 1.00 43.59 690 LYS A N 1
ATOM 5292 C CA . LYS A 1 690 ? -49.983 -19.448 -20.971 1.00 43.59 690 LYS A CA 1
ATOM 5293 C C . LYS A 1 690 ? -49.035 -18.514 -20.235 1.00 43.59 690 LYS A C 1
ATOM 5295 O O . LYS A 1 690 ? -48.122 -19.051 -19.572 1.00 43.59 690 LYS A O 1
#

pLDDT: mean 75.83, std 22.97, range [23.66, 97.44]

InterPro domains:
  IPR003594 Histidine kinase/HSP90-like ATPase domain [PF02518] (70-177)
  IPR003594 Histidine kinase/HSP90-like ATPase domain [SM00387] (66-227)
  IPR005734 DNA topoisomerase VI, subunit B [MF_00322] (43-576)
  IPR005734 DNA topoisomerase VI, subunit B [TIGR01052] (46-552)
  IPR010979 Small ribosomal subunit protein uS13-like, H2TH [SSF46946] (277-350)
  IPR014721 Small ribosomal subunit protein uS5 domain 2-type fold, subgroup [G3DSA:3.30.230.10] (354-589)
  IPR015320 DNA topoisomerase VI, subunit B, transducer [PF09239] (354-534)
  IPR015320 DNA topoisomerase VI, subunit B, transducer [cd00823] (363-517)
  IPR020568 Ribosomal protein uS5 domain 2-type superfamily [SSF54211] (352-538)
  IPR036890 Histidine kinase/HSP90-like ATPase superfamily [G3DSA:3.30.565.10] (35-276)
  IPR036890 Histidine kinase/HSP90-like ATPase superfamily [SSF55874] (53-273)

Sequence (690 aa):
MAKQTASAPVVGSAPSASRSPEAAVQKQSSAKPAQQVTAVEMGARQREISVSEFFTKNRHLLGFDSPRKSLLTCVKEAVDNALDASEEAGILPDVTVRLEVVPTNGTTPPASQATRFRITVTDNGPGIVRQQIPRIFAKLLYGSKFHRMRMSRGQQGIGISAAGMYGQLTTGKPVKIISRTGPRAAAHFFEVQIDTKKNEPLVHENKQIDWHQPQGTEVTLEVEGKYQKGRASVDEWLEQTSIANPHVRLIYHTPEGETKEYPRTYHELPPSPREIKPHPYGIEFGMFLKMLQDTKSHGVAGFLTSDFCRVSPQLAEDMCKAAKVSPNLAPRALKGPAAEALYRTIQDTKIMAPPTNCISPIGEKAILSGLYKQIKGEFYTAVSRPPAVYRGNPFLIEAGLAYGNRPVDQAKPQQPVQPKAEGEDEEEDSELARVIRYANRVPLLYQQSACSTFKAALSTTWKHYGVSQSRGALPAGPMVIFVHMASVWVPFTSESKEAIADYDEIQKEITLALRECGRRLGLFLRRRERAASEFRRRNIFELYIEEVVEACDRLKGGTLPKAKLKAQLQKIASSRTGGAKTDEALGKTGGGPEGLPHSIIVTADGVEGDVVVASPVETDAAAAPAETDLLGNAPEEETPARTRPDRMKPPKAGTGGMKKRPSPQIPLFDKAKPSGRSKKPAHPAPRGKK

Nearest PDB structures (foldseek):
  1mx0-assembly3_E  TM=9.077E-01  e=2.331E-48  Saccharolobus shibatae
  1mx0-assembly1_A  TM=8.941E-01  e=1.414E-48  Saccharolobus shibatae
  1mu5-assembly1_A  TM=9.013E-01  e=1.343E-46  Saccharolobus shibatae
  2q2e-assembly1_B  TM=9.093E-01  e=2.538E-47  Methanosarcina mazei
  1mx0-assembly3_F  TM=8.972E-01  e=2.041E-45  Saccharolobus shibatae

Radius of gyration: 39.03 Å; Cα contacts (8 Å, |Δi|>4): 1149; chains: 1; bounding box: 105×144×107 Å

Secondary structure (DSSP, 8-state):
------------------------------PPPP----HHHHHHT-----HHHHHHH-GGGGT-SSHHHHHHHHHHHHHHHHHHHHHHTTPPPEEEEEEEEPPBTTB---TTT--EEEEEEEE-S----TTTHHHHHHSTT-SGGGS-BS--S-SSS-HHHHHHHHHHHHH-PPEEEEEESSTTSPEEEEEEEEETTTTEEEEEEEEEE--S-SSEEEEEEEEE-----STTSHHHHHHHHHHH-TT-EEEEE-TTS-EEEE--S--SPPPPPPPBPPPGGG--HHHHHHHHHH---SSHHHHHHHHSSS--HHHHHHHHHHTT--TTS-GGG--THHHHHHHHHHHHS--PPPPSTT-----HHHHHHHHHHHS--SEEEEEEPPPEEETTEEEEEEEEEEES--HHHHTSPPP------TTS-------BPEEEEEETTEE--S-GGGSHHHHHHHHS-GGGGT--B-TTSPBBSSEEEEEEEEESS--BSSTT--SB---HHHHHHHHHHHHHHHHHHHHHHHHHHHHHHHHHHHHHHHHHHHHHHHHHHHHTTT-S-HHHHHHHHHHHHHHHTTTHHHHHTTTSSS----PPTTEEEEETTEEEES--------------------------------------------------------------------------------

Organism: NCBI:txid1325564

Solvent-accessible surface area (backbone atoms only — not comparable to full-atom values): 40240 Å² total; per-residue (Å²): 138,91,78,88,80,89,86,90,86,88,91,87,81,86,84,90,83,92,83,86,87,90,77,82,79,77,72,80,72,75,75,72,75,79,79,76,77,46,73,66,61,54,52,72,66,63,72,91,75,32,74,45,46,52,41,71,76,41,35,52,54,75,37,46,72,44,44,48,47,30,46,36,48,39,52,48,33,50,50,50,50,42,48,51,44,5,53,76,66,74,41,80,37,42,38,39,39,38,36,39,65,50,59,61,95,88,42,73,61,59,48,77,74,30,53,35,36,36,40,35,40,37,30,61,22,56,37,53,62,79,89,49,48,50,44,52,46,15,16,71,71,34,61,81,47,69,83,47,49,26,40,52,70,68,65,62,39,32,56,48,19,49,37,38,49,51,10,32,75,61,63,66,45,55,32,37,36,39,27,14,61,27,78,88,50,73,27,37,36,36,30,35,36,60,38,43,74,77,49,39,55,43,76,82,44,78,47,79,48,92,62,94,65,51,33,8,36,34,43,36,42,45,32,57,26,42,58,59,88,58,93,82,18,58,65,51,52,54,54,47,34,43,29,53,36,22,41,34,30,41,39,37,36,44,54,84,73,52,74,49,77,42,73,55,75,36,96,64,81,73,65,78,45,39,73,48,54,56,29,72,62,48,59,52,72,71,56,50,57,50,48,35,60,72,52,87,45,68,18,39,24,50,36,45,35,71,61,28,44,74,41,45,64,68,57,26,42,52,43,23,58,74,33,73,42,64,43,71,39,45,32,69,72,57,55,68,71,61,40,51,41,38,53,52,40,55,63,73,47,93,68,64,80,65,76,69,62,21,42,52,66,74,50,41,71,45,44,44,54,14,45,60,72,77,46,70,33,28,38,35,36,35,44,67,51,78,74,48,69,54,66,39,40,47,31,31,42,34,26,34,40,35,33,45,63,33,71,75,67,69,71,49,78,73,73,79,74,72,88,73,70,95,83,68,76,85,73,68,87,55,49,60,40,44,77,48,41,29,49,41,62,38,68,40,72,50,60,54,86,70,10,27,70,47,48,28,60,50,71,47,74,47,56,87,27,77,35,54,56,57,92,97,40,52,43,41,35,61,32,39,41,37,40,36,41,28,23,46,68,73,62,46,73,46,84,53,60,41,24,43,46,78,42,70,70,58,36,52,51,47,39,53,39,48,50,52,52,38,53,56,49,23,51,54,49,52,52,41,52,51,26,52,50,30,50,53,50,39,56,52,46,58,60,49,46,55,56,51,43,51,54,54,23,63,76,54,72,68,77,53,66,52,70,61,53,46,52,50,52,50,53,50,46,36,64,74,36,53,42,66,66,28,38,16,50,67,55,77,64,48,42,63,69,82,53,55,88,63,25,42,39,51,43,89,66,47,80,41,43,90,64,86,72,77,72,82,79,80,80,82,85,85,82,88,82,84,92,85,85,85,89,87,82,86,84,86,92,87,85,88,83,91,89,84,88,87,81,89,84,89,89,86,86,82,89,87,84,90,82,90,86,89,84,88,87,88,88,86,88,86,88,88,87,89,88,79,90,87,84,86,87,86,85,89,88,87,89,79,89,133

Foldseek 3Di:
DDDDDDDDDDDDDDDDDDDDDDDDDPDPPPDDPDPPQDPVNVVVPDDDFDPLRVCVVVVVQQQPPAQQSLVLLLLQLLVQVLVQQCLVQQHQKEKEWEKAADDDPPDRDQQQPGFKIKIKMWILGQWDDPVCVQCLQAAAQDDPQAPFLFQGPDRRSHRNNSSQSQLCVAVVFFKWKWFDRFQPGFIKIWGWYYPSRPRGIDTDDIDTDDDPRGGIMMIMGMHGHGADDDFSGSVVQVLLLCLLCLSYWYWYQDNNRDIDTRGRFDVHRWQAADTFAFALLQDDLVVLLVLLVPDPDQFQLRSQVPRHPQQDSVNSVVLCVQLVHDRRHRSNVQDDPSSVSSSVSSNPDDGDADDPSRWTHSDLQSNQSSCVVSPFAQKKFKDKDDWDDDSSWIKIKIKMKGAHGHPVVVPPPPPPDDPDDPDDDPPPVFPAEAEWEEESSRTARPDLVQALLNVLQQPADLVVLVFDDDNSGGTGHHMYMYMYMIISDFQAPGSNRRHGHRDPRVSVNSNVNVVVNSNVSSVLNVLLVLLVVLVVQLVVQLVVLLVVLVVVCVVVVNPDPSVVSSVVSNVVSCVVSVHVVSCLCNQNPQNHPAEDARMWGDGPNGIHYDDPRPDPDPPDDDDDDDDDDDDDDDDDDDDDDDDDDDDDDDDDDDDDDDDDDDDDDDDDDDDDDDDDDDDDDDDDDDDDDD